Protein AF-X6MVJ4-F1 (afdb_monomer)

Foldseek 3Di:
DVVVVVVVVVVVVVVVVVVVVVVVVVVVVVVVVVVVVVVVVVVVVVVVVVVVVVVVVVPDPPVVVPDPDPVVPPPVDDDDPDDDDDDDDDDDDDDDDDDDDDDDPDDDDPPPDFDDPVVLLVPWFDFQDPLNLVVCVVVVQAAPQPRHRHDRRFGWDAQLQPRRIHGSVRVSVVSVVCCVVCVPDFDADPPPGHRSGDDPPPPPPPPPDDDDPDPPVVVVVVVCVVVVVVCCCVVVVCSCVVCCCVVVVCCCVVVCVVVVVVCVVCVVCVVCCCVVCCVCCVCVVCVCCCCVVVCCCVVVVVVVVVVVVVVVVPPPDDPDDPDDDDDDDDDDDDDDDDDDDDDDDDDDDDDDDDDDDDDDDDDDDDDDDDDD

Radius of gyration: 46.72 Å; Cα contacts (8 Å, |Δi|>4): 146; chains: 1; bounding box: 79×73×162 Å

Structure (mmCIF, N/CA/C/O backbone):
data_AF-X6MVJ4-F1
#
_entry.id   AF-X6MVJ4-F1
#
loop_
_atom_site.group_PDB
_atom_site.id
_atom_site.type_symbol
_atom_site.label_atom_id
_atom_site.label_alt_id
_atom_site.label_comp_id
_atom_site.label_asym_id
_atom_site.label_entity_id
_atom_site.label_seq_id
_atom_site.pdbx_PDB_ins_code
_atom_site.Cartn_x
_atom_site.Cartn_y
_atom_site.Cartn_z
_atom_site.occupancy
_atom_site.B_iso_or_equiv
_atom_site.auth_seq_id
_atom_site.auth_comp_id
_atom_site.auth_asym_id
_atom_site.auth_atom_id
_atom_site.pdbx_PDB_model_num
ATOM 1 N N . MET A 1 1 ? -51.145 -3.416 43.564 1.00 89.25 1 MET A N 1
ATOM 2 C CA . MET A 1 1 ? -51.827 -2.851 42.375 1.00 89.25 1 MET A CA 1
ATOM 3 C C . MET A 1 1 ? -51.518 -1.366 42.188 1.00 89.25 1 MET A C 1
ATOM 5 O O . MET A 1 1 ? -50.780 -1.065 41.269 1.00 89.25 1 MET A O 1
ATOM 9 N N . HIS A 1 2 ? -51.990 -0.437 43.036 1.00 94.12 2 HIS A N 1
ATOM 10 C CA . HIS A 1 2 ? -51.713 1.002 42.832 1.00 94.12 2 HIS A CA 1
ATOM 11 C C . HIS A 1 2 ? -50.217 1.358 42.923 1.00 94.12 2 HIS A C 1
ATOM 13 O O . HIS A 1 2 ? -49.684 1.926 41.982 1.00 94.12 2 HIS A O 1
ATOM 19 N N . ARG A 1 3 ? -49.518 0.903 43.977 1.00 95.31 3 ARG A N 1
ATOM 20 C CA . ARG A 1 3 ? -48.056 1.080 44.120 1.00 95.31 3 ARG A CA 1
ATOM 21 C C . ARG A 1 3 ? -47.255 0.517 42.940 1.00 95.31 3 ARG A C 1
ATOM 23 O O . ARG A 1 3 ? -46.240 1.085 42.569 1.00 95.31 3 ARG A O 1
ATOM 30 N N . GLU A 1 4 ? -47.738 -0.573 42.348 1.00 95.56 4 GLU A N 1
ATOM 31 C CA . GLU A 1 4 ? -47.081 -1.207 41.201 1.00 95.56 4 GLU A CA 1
ATOM 32 C C . GLU A 1 4 ? -47.232 -0.367 39.930 1.00 95.56 4 GLU A C 1
ATOM 34 O O . GLU A 1 4 ? -46.270 -0.168 39.200 1.00 95.56 4 GLU A O 1
ATOM 39 N N . ARG A 1 5 ? -48.417 0.218 39.711 1.00 96.62 5 ARG A N 1
ATOM 40 C CA . ARG A 1 5 ? -48.624 1.166 38.610 1.00 96.62 5 ARG A CA 1
ATOM 41 C C . ARG A 1 5 ? -47.773 2.423 38.772 1.00 96.62 5 ARG A C 1
ATOM 43 O O . ARG A 1 5 ? -47.249 2.910 37.783 1.00 96.62 5 ARG A O 1
ATOM 50 N N . THR A 1 6 ? -47.608 2.929 39.995 1.00 96.44 6 THR A N 1
ATOM 51 C CA . THR A 1 6 ? -46.739 4.089 40.250 1.00 96.44 6 THR A CA 1
ATOM 52 C C . THR A 1 6 ? -45.283 3.787 39.891 1.00 96.44 6 THR A C 1
ATOM 54 O O . THR A 1 6 ? -44.667 4.581 39.192 1.00 96.44 6 THR A O 1
ATOM 57 N N . ARG A 1 7 ? -44.765 2.611 40.276 1.00 97.31 7 ARG A N 1
ATOM 58 C CA . ARG A 1 7 ? -43.405 2.175 39.913 1.00 97.31 7 ARG A CA 1
ATOM 59 C C . ARG A 1 7 ? -43.213 2.005 38.407 1.00 97.31 7 ARG A C 1
ATOM 61 O O . ARG A 1 7 ? -42.169 2.375 37.889 1.00 97.31 7 ARG A O 1
ATOM 68 N N . GLN A 1 8 ? -44.215 1.477 37.701 1.00 96.88 8 GLN A N 1
ATOM 69 C CA . GLN A 1 8 ? -44.150 1.350 36.240 1.00 96.88 8 GLN A CA 1
ATOM 70 C C . GLN A 1 8 ? -44.074 2.712 35.544 1.00 96.88 8 GLN A C 1
ATOM 72 O O . GLN A 1 8 ? -43.253 2.886 34.651 1.00 96.88 8 GLN A O 1
ATOM 77 N N . VAL A 1 9 ? -44.877 3.685 35.982 1.00 98.00 9 VAL A N 1
ATOM 78 C CA . VAL A 1 9 ? -44.852 5.044 35.415 1.00 98.00 9 VAL A CA 1
ATOM 79 C C . VAL A 1 9 ? -43.516 5.740 35.691 1.00 98.00 9 VAL A C 1
ATOM 81 O O . VAL A 1 9 ? -42.993 6.429 34.820 1.00 98.00 9 VAL A O 1
ATOM 84 N N . GLU A 1 10 ? -42.942 5.550 36.879 1.00 98.00 10 GLU A N 1
ATOM 85 C CA . GLU A 1 10 ? -41.637 6.117 37.232 1.00 98.00 10 GLU A CA 1
ATOM 86 C C . GLU A 1 10 ? -40.503 5.507 36.394 1.00 98.00 10 GLU A C 1
ATOM 88 O O . GLU A 1 10 ? -39.708 6.244 35.815 1.00 98.00 10 GLU A O 1
ATOM 93 N N . MET A 1 11 ? -40.505 4.182 36.213 1.00 97.94 11 MET A N 1
ATOM 94 C CA . MET A 1 11 ? -39.543 3.483 35.355 1.00 97.94 11 MET A CA 1
ATOM 95 C C . MET A 1 11 ? -39.661 3.901 33.879 1.00 97.94 11 MET A C 1
ATOM 97 O O . MET A 1 11 ? -38.650 4.059 33.193 1.00 97.94 11 MET A O 1
ATOM 101 N N . GLU A 1 12 ? -40.880 4.099 33.367 1.00 98.12 12 GLU A N 1
ATOM 102 C CA . GLU A 1 12 ? -41.084 4.615 32.008 1.00 98.12 12 GLU A CA 1
ATOM 103 C C . GLU A 1 12 ? -40.576 6.051 31.859 1.00 98.12 12 GLU A C 1
ATOM 105 O O . GLU A 1 12 ? -39.927 6.357 30.856 1.00 98.12 12 GLU A O 1
ATOM 110 N N . ARG A 1 13 ? -40.794 6.908 32.866 1.00 98.19 13 ARG A N 1
ATOM 111 C CA . ARG A 1 13 ? -40.269 8.279 32.870 1.00 98.19 13 ARG A CA 1
ATOM 112 C C . ARG A 1 13 ? -38.742 8.293 32.848 1.00 98.19 13 ARG A C 1
ATOM 114 O O . ARG A 1 13 ? -38.166 8.964 32.000 1.00 98.19 13 ARG A O 1
ATOM 121 N N . GLU A 1 14 ? -38.088 7.509 33.703 1.00 98.06 14 GLU A N 1
ATOM 122 C CA . GLU A 1 14 ? -36.621 7.403 33.717 1.00 98.06 14 GLU A CA 1
ATOM 123 C C . GLU A 1 14 ? -36.068 6.873 32.390 1.00 98.06 14 GLU A C 1
ATOM 125 O O . GLU A 1 14 ? -35.043 7.344 31.893 1.00 98.06 14 GLU A O 1
ATOM 130 N N . ARG A 1 15 ? -36.758 5.911 31.766 1.00 97.88 15 ARG A N 1
ATOM 131 C CA . ARG A 1 15 ? -36.371 5.403 30.446 1.00 97.88 15 ARG A CA 1
ATOM 132 C C . ARG A 1 15 ? -36.487 6.480 29.369 1.00 97.88 15 ARG A C 1
ATOM 134 O O . ARG A 1 15 ? -35.679 6.493 28.442 1.00 97.88 15 ARG A O 1
ATOM 141 N N . GLN A 1 16 ? -37.483 7.354 29.468 1.00 97.75 16 GLN A N 1
ATOM 142 C CA . GLN A 1 16 ? -37.664 8.459 28.535 1.00 97.75 16 GLN A CA 1
ATOM 143 C C . GLN A 1 16 ? -36.595 9.539 28.732 1.00 97.75 16 GLN A C 1
ATOM 145 O O . GLN A 1 16 ? -35.975 9.952 27.758 1.00 97.75 16 GLN A O 1
ATOM 150 N N . GLU A 1 17 ? -36.288 9.896 29.979 1.00 98.00 17 GLU A N 1
ATOM 151 C CA .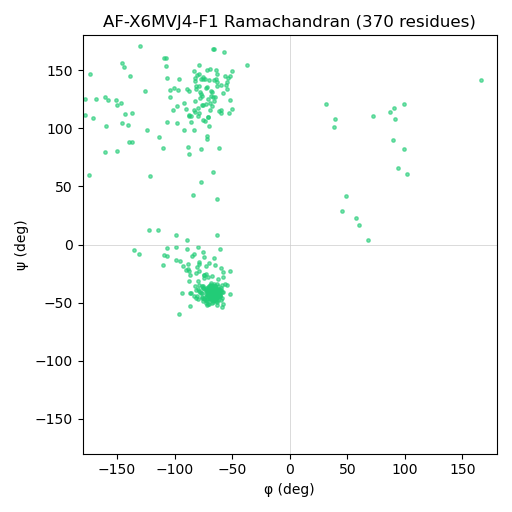 GLU A 1 17 ? -35.213 10.838 30.314 1.00 98.00 17 GLU A CA 1
ATOM 152 C C . GLU A 1 17 ? -33.837 10.336 29.843 1.00 98.00 17 GLU A C 1
ATOM 154 O O . GLU A 1 17 ? -33.046 11.112 29.306 1.00 98.00 17 GLU A O 1
ATOM 159 N N . ARG A 1 18 ? -33.558 9.028 29.956 1.00 97.19 18 ARG A N 1
ATOM 160 C CA . ARG A 1 18 ? -32.328 8.429 29.403 1.00 97.19 18 ARG A CA 1
ATOM 161 C C . ARG A 1 18 ? -32.259 8.537 27.883 1.00 97.19 18 ARG A C 1
ATOM 163 O O . ARG A 1 18 ? -31.221 8.927 27.365 1.00 97.19 18 ARG A O 1
ATOM 170 N N . LYS A 1 19 ? -33.358 8.258 27.176 1.00 97.88 19 LYS A N 1
ATOM 171 C CA . LYS A 1 19 ? -33.412 8.400 25.712 1.00 97.88 19 LYS A CA 1
ATOM 172 C C . LYS A 1 19 ? -33.200 9.844 25.265 1.00 97.88 19 LYS A C 1
ATOM 174 O O . LYS A 1 19 ? -32.448 10.078 24.330 1.00 97.88 19 LYS A O 1
ATOM 179 N N . GLU A 1 20 ? -33.823 10.804 25.946 1.00 97.94 20 GLU A N 1
ATOM 180 C CA . GLU A 1 20 ? -33.635 12.229 25.648 1.00 97.94 20 GLU A CA 1
ATOM 181 C C . GLU A 1 20 ? -32.198 12.689 25.916 1.00 97.94 20 GLU A C 1
ATOM 183 O O . GLU A 1 20 ? -31.668 13.527 25.185 1.00 97.94 20 GLU A O 1
ATOM 188 N N . LYS A 1 21 ? -31.547 12.141 26.949 1.00 98.00 21 LYS A N 1
ATOM 189 C CA . LYS A 1 21 ? -30.130 12.395 27.217 1.00 98.00 21 LYS A CA 1
ATOM 190 C C . LYS A 1 21 ? -29.238 11.806 26.119 1.00 98.00 21 LYS A C 1
ATOM 192 O O . LYS A 1 21 ? -28.422 12.532 25.566 1.00 98.00 21 LYS A O 1
ATOM 197 N N . GLU A 1 22 ? -29.442 10.543 25.752 1.00 97.38 22 GLU A N 1
ATOM 198 C CA . GLU A 1 22 ? -28.694 9.876 24.674 1.00 97.38 22 GLU A CA 1
ATOM 199 C C . GLU A 1 22 ? -28.857 10.587 23.320 1.00 97.38 22 GLU A C 1
ATOM 201 O O . GLU A 1 22 ? -27.905 10.684 22.546 1.00 97.38 22 GLU A O 1
ATOM 206 N N . GLU A 1 23 ? -30.048 11.112 23.023 1.00 98.25 23 GLU A N 1
ATOM 207 C CA . GLU A 1 23 ? -30.307 11.880 21.801 1.00 98.25 23 GLU A CA 1
ATOM 208 C C . GLU A 1 23 ? -29.589 13.237 21.812 1.00 98.25 23 GLU A C 1
ATOM 210 O O . GLU A 1 23 ? -29.003 13.630 20.802 1.00 98.25 23 GLU A O 1
ATOM 215 N N . LYS A 1 24 ? -29.556 13.928 22.959 1.00 98.25 24 LYS A N 1
ATOM 216 C CA . LYS A 1 24 ? -28.776 15.167 23.121 1.00 98.25 24 LYS A CA 1
ATOM 217 C C . LYS A 1 24 ? -27.278 14.924 22.981 1.00 98.25 24 LYS A C 1
ATOM 219 O O . LYS A 1 24 ? -26.618 15.688 22.281 1.00 98.25 24 LYS A O 1
ATOM 224 N N . ASP A 1 25 ? -26.761 13.864 23.592 1.00 97.19 25 ASP A N 1
ATOM 225 C CA . ASP A 1 25 ? -25.340 13.518 23.523 1.00 97.19 25 ASP A CA 1
ATOM 226 C C . ASP A 1 25 ? -24.942 13.148 22.081 1.00 97.19 25 ASP A C 1
ATOM 228 O O . ASP A 1 25 ? -23.907 13.595 21.583 1.00 97.19 25 ASP A O 1
ATOM 232 N N . ARG A 1 26 ? -25.812 12.433 21.352 1.00 97.81 26 ARG A N 1
ATOM 233 C CA . ARG A 1 26 ? -25.622 12.144 19.921 1.00 97.81 26 ARG A CA 1
ATOM 234 C C . ARG A 1 26 ? -25.640 13.410 19.064 1.00 97.81 26 ARG A C 1
ATOM 236 O O . ARG A 1 26 ? -24.761 13.586 18.227 1.00 97.81 26 ARG A O 1
ATOM 243 N N . SER A 1 27 ? -26.601 14.306 19.294 1.00 98.31 27 SER A N 1
ATOM 244 C CA . SER A 1 27 ? -26.680 15.584 18.576 1.00 98.31 27 SER A CA 1
ATOM 245 C C . SER A 1 27 ? -25.456 16.467 18.833 1.00 98.31 27 SER A C 1
ATOM 247 O O . SER A 1 27 ? -25.008 17.160 17.920 1.00 98.31 27 SER A O 1
ATOM 249 N N . LEU A 1 28 ? -24.907 16.447 20.050 1.00 98.19 28 LEU A N 1
ATOM 250 C CA . LEU A 1 28 ? -23.688 17.178 20.387 1.00 98.19 28 LEU A CA 1
ATOM 251 C C . LEU A 1 28 ? -22.464 16.585 19.672 1.00 98.19 28 LEU A C 1
ATOM 253 O O . LEU A 1 28 ? -21.658 17.336 19.127 1.00 98.19 28 LEU A O 1
ATOM 257 N N . ALA A 1 29 ? -22.349 15.256 19.615 1.00 97.31 29 ALA A N 1
ATOM 258 C CA . ALA A 1 29 ? -21.276 14.580 18.884 1.00 97.31 29 ALA A CA 1
ATOM 259 C C . ALA A 1 29 ? -21.315 14.887 17.375 1.00 97.31 29 ALA A C 1
ATOM 261 O O . ALA A 1 29 ? -20.282 15.195 16.781 1.00 97.31 29 ALA A O 1
ATOM 262 N N . GLU A 1 30 ? -22.505 14.886 16.765 1.00 97.81 30 GLU A N 1
ATOM 263 C CA . GLU A 1 30 ? -22.684 15.286 15.362 1.00 97.81 30 GLU A CA 1
ATOM 264 C C . GLU A 1 30 ? -22.269 16.746 15.122 1.00 97.81 30 GLU A C 1
ATOM 266 O O . GLU A 1 30 ? -21.627 17.053 14.114 1.00 97.81 30 GLU A O 1
ATOM 271 N N . GLN A 1 31 ? -22.577 17.648 16.061 1.00 98.06 31 GLN A N 1
ATOM 272 C CA . GLN A 1 31 ? -22.168 19.048 15.973 1.00 98.06 31 GLN A CA 1
ATOM 273 C C . GLN A 1 31 ? -20.643 19.214 16.063 1.00 98.06 31 GLN A C 1
ATOM 275 O O . GLN A 1 31 ? -20.077 19.973 15.276 1.00 98.06 31 GLN A O 1
ATOM 280 N N . MET A 1 32 ? -19.976 18.487 16.967 1.00 97.88 32 MET A N 1
ATOM 281 C CA . MET A 1 32 ? -18.511 18.509 17.077 1.00 97.88 32 MET A CA 1
ATOM 282 C C . MET A 1 32 ? -17.836 17.986 15.803 1.00 97.88 32 MET A C 1
ATOM 284 O O . MET A 1 32 ? -16.903 18.612 15.308 1.00 97.88 32 MET A O 1
ATOM 288 N N . HIS A 1 33 ? -18.344 16.896 15.222 1.00 97.19 33 HIS A N 1
ATOM 289 C CA . HIS A 1 33 ? -17.798 16.337 13.982 1.00 97.19 33 HIS A CA 1
ATOM 290 C C . HIS A 1 33 ? -17.948 17.303 12.792 1.00 97.19 33 HIS A C 1
ATOM 292 O O . HIS A 1 33 ? -17.038 17.449 11.976 1.00 97.19 33 HIS A O 1
ATOM 298 N N . LEU A 1 34 ? -19.077 18.016 12.694 1.00 97.44 34 LEU A N 1
ATOM 299 C CA . LEU A 1 34 ? -19.270 19.033 11.654 1.00 97.44 34 LEU A CA 1
ATOM 300 C C . LEU A 1 34 ? -18.326 20.235 11.837 1.00 97.44 34 LEU A C 1
ATOM 302 O O . LEU A 1 34 ? -17.847 20.807 10.855 1.00 97.44 34 LEU A O 1
ATOM 306 N N . GLU A 1 35 ? -18.047 20.626 13.082 1.00 97.88 35 GLU A N 1
ATOM 307 C CA . GLU A 1 35 ? -17.085 21.689 13.385 1.00 97.88 35 GLU A CA 1
ATOM 308 C C . GLU A 1 35 ? -15.650 21.279 13.027 1.00 97.88 35 GLU A C 1
ATOM 310 O O . GLU A 1 35 ? -14.918 22.077 12.438 1.00 97.88 35 GLU A O 1
ATOM 315 N N . GLU A 1 36 ? -15.272 20.026 13.280 1.00 97.44 36 GLU A N 1
ATOM 316 C CA . GLU A 1 36 ? -13.978 19.472 12.874 1.00 97.44 36 GLU A CA 1
ATOM 317 C C . GLU A 1 36 ? -13.815 19.447 11.346 1.00 97.44 36 GLU A C 1
ATOM 319 O O . GLU A 1 36 ? -12.804 19.924 10.823 1.00 97.44 36 GLU A O 1
ATOM 324 N N . GLN A 1 37 ? -14.834 18.998 10.605 1.00 96.12 37 GLN A N 1
ATOM 325 C CA . GLN A 1 37 ? -14.813 19.039 9.136 1.00 96.12 37 GLN A CA 1
ATOM 326 C C . GLN A 1 37 ? -14.619 20.461 8.602 1.00 96.12 37 GLN A C 1
ATOM 328 O O . GLN A 1 37 ? -13.839 20.685 7.675 1.00 96.12 37 GLN A O 1
ATOM 333 N N . LYS A 1 38 ? -15.282 21.444 9.217 1.00 97.56 38 LYS A N 1
ATOM 334 C CA . LYS A 1 38 ? -15.125 22.850 8.841 1.00 97.56 38 LYS A CA 1
ATOM 335 C C . LYS A 1 38 ? 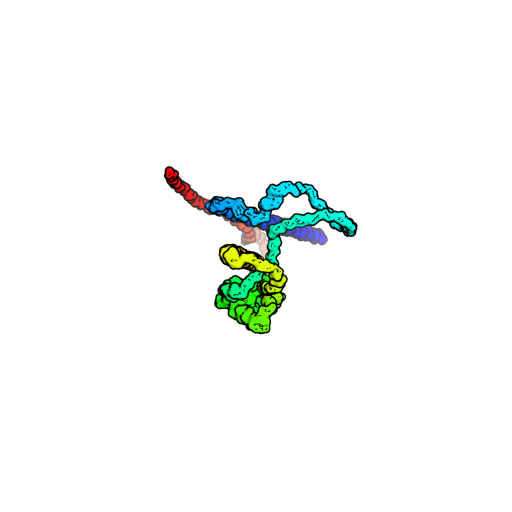-13.708 23.363 9.113 1.00 97.56 38 LYS A C 1
ATOM 337 O O . LYS A 1 38 ? -13.162 24.106 8.300 1.00 97.56 38 LYS A O 1
ATOM 342 N N . GLN A 1 39 ? -13.086 22.950 10.219 1.00 97.06 39 GLN A N 1
ATOM 343 C CA . GLN A 1 39 ? -11.687 23.285 10.505 1.00 97.06 39 GLN A CA 1
ATOM 344 C C . GLN A 1 39 ? -10.733 22.671 9.471 1.00 97.06 39 GLN A C 1
ATOM 346 O O . GLN A 1 39 ? -9.815 23.352 9.009 1.00 97.06 39 GLN A O 1
ATOM 351 N N . GLN A 1 40 ? -10.962 21.421 9.062 1.00 96.25 40 GLN A N 1
ATOM 352 C CA . GLN A 1 40 ? -10.172 20.765 8.015 1.00 96.25 40 GLN A CA 1
ATOM 353 C C . GLN A 1 40 ? -10.311 21.482 6.662 1.00 96.25 40 GLN A C 1
ATOM 355 O O . GLN A 1 40 ? -9.310 21.723 5.980 1.00 96.25 40 GLN A O 1
ATOM 360 N N . GLU A 1 41 ? -11.527 21.893 6.295 1.00 96.44 41 GLU A N 1
ATOM 361 C CA . GLU A 1 41 ? -11.780 22.665 5.075 1.00 96.44 41 GLU A CA 1
ATOM 362 C C . GLU A 1 41 ? -11.071 24.032 5.106 1.00 96.44 41 GLU A C 1
ATOM 364 O O . GLU A 1 41 ? -10.443 24.439 4.123 1.00 96.44 41 GLU A O 1
ATOM 369 N N . ASP A 1 42 ? -11.087 24.723 6.249 1.00 97.19 42 ASP A N 1
ATOM 370 C CA . ASP A 1 42 ? -10.372 25.990 6.435 1.00 97.19 42 ASP A CA 1
ATOM 371 C C . ASP A 1 42 ? -8.847 25.824 6.299 1.00 97.19 42 ASP A C 1
ATOM 373 O O . ASP A 1 42 ? -8.180 26.676 5.698 1.00 97.19 42 ASP A O 1
ATOM 377 N N . VAL A 1 43 ? -8.278 24.723 6.805 1.00 97.12 43 VAL A N 1
ATOM 378 C CA . VAL A 1 43 ? -6.851 24.396 6.629 1.00 97.12 43 VAL A CA 1
ATOM 379 C C . VAL A 1 43 ? -6.532 24.157 5.154 1.00 97.12 43 VAL A C 1
ATOM 381 O O . VAL A 1 43 ? -5.580 24.746 4.633 1.00 97.12 43 VAL A O 1
ATOM 384 N N . LEU A 1 44 ? -7.345 23.367 4.451 1.00 96.06 44 LEU A N 1
ATOM 385 C CA . LEU A 1 44 ? -7.156 23.102 3.024 1.00 96.06 44 LEU A CA 1
ATOM 386 C C . LEU A 1 44 ? -7.221 24.396 2.200 1.00 96.06 44 LEU A C 1
ATOM 388 O O . LEU A 1 44 ? -6.360 24.650 1.354 1.00 96.06 44 LEU A O 1
ATOM 392 N N . ASN A 1 45 ? -8.185 25.268 2.497 1.00 95.94 45 ASN A N 1
ATOM 393 C CA . ASN A 1 45 ? -8.331 26.564 1.837 1.00 95.94 45 ASN A CA 1
ATOM 394 C C . ASN A 1 45 ? -7.129 27.495 2.077 1.00 95.94 45 ASN A C 1
ATOM 396 O O . ASN A 1 45 ? -6.738 28.242 1.169 1.00 95.94 45 ASN A O 1
ATOM 400 N N . ARG A 1 46 ? -6.495 27.434 3.258 1.00 96.69 46 ARG A N 1
ATOM 401 C CA . ARG A 1 46 ? -5.229 28.144 3.525 1.00 96.69 46 ARG A CA 1
ATOM 402 C C . ARG A 1 46 ? -4.086 27.589 2.684 1.00 96.69 46 ARG A C 1
ATOM 404 O O . ARG A 1 46 ? -3.426 28.370 2.004 1.00 96.69 46 ARG A O 1
ATOM 411 N N . VAL A 1 47 ? -3.914 26.268 2.639 1.00 95.69 47 VAL A N 1
ATOM 412 C CA . VAL A 1 47 ? -2.869 25.618 1.826 1.00 95.69 47 VAL A CA 1
ATOM 413 C C . VAL A 1 47 ? -3.026 25.967 0.345 1.00 95.69 47 VAL A C 1
ATOM 415 O O . VAL A 1 47 ? -2.065 26.373 -0.309 1.00 95.69 47 VAL A O 1
ATOM 418 N N . VAL A 1 48 ? -4.248 25.897 -0.191 1.00 95.81 48 VAL A N 1
ATOM 419 C CA . VAL A 1 48 ? -4.539 26.284 -1.582 1.00 95.81 48 VAL A CA 1
ATOM 420 C C . VAL A 1 48 ? -4.226 27.763 -1.825 1.00 95.81 48 VAL A C 1
ATOM 422 O O . VAL A 1 48 ? -3.684 28.121 -2.876 1.00 95.81 48 VAL A O 1
ATOM 425 N N . SER A 1 49 ? -4.535 28.636 -0.866 1.00 94.94 49 SER A N 1
ATOM 426 C CA . SER A 1 49 ? -4.227 30.066 -0.960 1.00 94.94 49 SER A CA 1
ATOM 427 C C . SER A 1 49 ? -2.721 30.338 -0.954 1.00 94.94 49 SER A C 1
ATOM 429 O O . SER A 1 49 ? -2.250 31.160 -1.744 1.00 94.94 49 SER A O 1
ATOM 431 N N . ASP A 1 50 ? -1.956 29.628 -0.129 1.00 94.12 50 ASP A N 1
ATOM 432 C CA . ASP A 1 50 ? -0.500 29.764 -0.057 1.00 94.12 50 ASP A CA 1
ATOM 433 C C . ASP A 1 50 ? 0.185 29.221 -1.315 1.00 94.12 50 ASP A C 1
ATOM 435 O O . ASP A 1 50 ? 1.069 29.881 -1.864 1.00 94.12 50 ASP A O 1
ATOM 439 N N . LEU A 1 51 ? -0.295 28.101 -1.866 1.00 93.06 51 LEU A N 1
ATOM 440 C CA . LEU A 1 51 ? 0.154 27.597 -3.168 1.00 93.06 51 LEU A CA 1
ATOM 441 C C . LEU A 1 51 ? -0.118 28.607 -4.287 1.00 93.06 51 LEU A C 1
ATOM 443 O O . LEU A 1 51 ? 0.762 28.882 -5.105 1.00 93.06 51 LEU A O 1
ATOM 447 N N . ARG A 1 52 ? -1.309 29.224 -4.305 1.00 91.81 52 ARG A N 1
ATOM 448 C CA . ARG A 1 52 ? -1.625 30.293 -5.266 1.00 91.81 52 ARG A CA 1
ATOM 449 C C . ARG A 1 52 ? -0.686 31.490 -5.111 1.00 91.81 52 ARG A C 1
ATOM 451 O O . ARG A 1 52 ? -0.230 32.019 -6.122 1.00 91.81 52 ARG A O 1
ATOM 458 N N . ARG A 1 53 ? -0.358 31.904 -3.882 1.00 91.19 53 ARG A N 1
ATOM 459 C CA . ARG A 1 53 ? 0.606 32.994 -3.630 1.00 91.19 53 ARG A CA 1
ATOM 460 C C . ARG A 1 53 ? 2.019 32.633 -4.089 1.00 91.19 53 ARG A C 1
ATOM 462 O O . ARG A 1 53 ? 2.660 33.457 -4.737 1.00 91.19 53 ARG A O 1
ATOM 469 N N . GLY A 1 54 ? 2.476 31.411 -3.819 1.00 88.00 54 GLY A N 1
ATOM 470 C CA . GLY A 1 54 ? 3.778 30.915 -4.272 1.00 88.00 54 GLY A CA 1
ATOM 471 C C . GLY A 1 54 ? 3.897 30.889 -5.798 1.00 88.00 54 GLY A C 1
ATOM 472 O O . GLY A 1 54 ? 4.900 31.332 -6.352 1.00 88.00 54 GLY A O 1
ATOM 473 N N . LEU A 1 55 ? 2.836 30.472 -6.497 1.00 82.56 55 LEU A N 1
ATOM 474 C CA . LEU A 1 55 ? 2.800 30.472 -7.964 1.00 82.56 55 LEU A CA 1
ATOM 475 C C . LEU A 1 55 ? 2.852 31.883 -8.569 1.00 82.56 55 LEU A C 1
ATOM 477 O O . LEU A 1 55 ? 3.471 32.068 -9.615 1.00 82.56 55 LEU A O 1
ATOM 481 N N . VAL A 1 56 ? 2.256 32.887 -7.914 1.00 84.75 56 VAL A N 1
ATOM 482 C CA . VAL A 1 56 ? 2.341 34.291 -8.362 1.00 84.75 56 VAL A CA 1
ATOM 483 C C . VAL A 1 56 ? 3.765 34.840 -8.218 1.00 84.75 56 VAL A C 1
ATOM 485 O O . VAL A 1 56 ? 4.229 35.552 -9.107 1.00 84.75 56 VAL A O 1
ATOM 488 N N . GLN A 1 57 ? 4.491 34.482 -7.153 1.00 80.25 57 GLN A N 1
ATOM 489 C CA . GLN A 1 57 ? 5.878 34.934 -6.954 1.00 80.25 57 GLN A CA 1
ATOM 490 C C . GLN A 1 57 ? 6.860 34.353 -7.975 1.00 80.25 57 GLN A C 1
ATOM 492 O O . GLN A 1 57 ? 7.860 34.992 -8.296 1.00 80.25 57 GLN A O 1
ATOM 497 N N . LEU A 1 58 ? 6.571 33.172 -8.526 1.00 79.44 58 LEU A N 1
ATOM 498 C CA . LEU A 1 58 ? 7.450 32.527 -9.499 1.00 79.44 58 LEU A CA 1
ATOM 499 C C . LEU A 1 58 ? 7.400 33.165 -10.897 1.00 79.44 58 LEU A C 1
ATOM 501 O O . LEU A 1 58 ? 8.198 32.783 -11.748 1.00 79.44 58 LEU A O 1
ATOM 505 N N . ASN A 1 59 ? 6.505 34.131 -11.147 1.00 58.56 59 ASN A N 1
ATOM 506 C CA . ASN A 1 59 ? 6.363 34.852 -12.422 1.00 58.56 59 ASN A CA 1
ATOM 507 C C . ASN A 1 59 ? 6.387 33.929 -13.661 1.00 58.56 59 ASN A C 1
ATOM 509 O O . ASN A 1 59 ? 6.816 34.317 -14.749 1.00 58.56 59 ASN A O 1
ATOM 513 N N . VAL A 1 60 ? 5.942 32.680 -13.491 1.00 60.91 60 VAL A N 1
ATOM 514 C CA . VAL A 1 60 ? 5.793 31.729 -14.586 1.00 60.91 60 VAL A CA 1
ATOM 515 C C . VAL A 1 60 ? 4.440 32.041 -15.208 1.00 60.91 60 VAL A C 1
ATOM 517 O O . VAL A 1 60 ? 3.419 31.899 -14.530 1.00 60.91 60 VAL A O 1
ATOM 520 N N . PRO A 1 61 ? 4.371 32.491 -16.472 1.00 57.78 61 PRO A N 1
ATOM 521 C CA . PRO A 1 61 ? 3.088 32.731 -17.104 1.00 57.78 61 PRO A CA 1
ATOM 522 C C . PRO A 1 61 ? 2.311 31.413 -17.121 1.00 57.78 61 PRO A C 1
ATOM 524 O O . PRO A 1 61 ? 2.711 30.463 -17.790 1.00 57.78 61 PRO A O 1
ATOM 527 N N . LEU A 1 62 ? 1.179 31.363 -16.407 1.00 51.66 62 LEU A N 1
ATOM 528 C CA . LEU A 1 62 ? 0.291 30.191 -16.315 1.00 51.66 62 LEU A CA 1
ATOM 529 C C . LEU A 1 62 ? -0.106 29.640 -17.704 1.00 51.66 62 LEU A C 1
ATOM 531 O O . LEU A 1 62 ? -0.409 28.461 -17.867 1.00 51.66 62 LEU A O 1
ATOM 535 N N . ASN A 1 63 ? -0.031 30.492 -18.731 1.00 50.66 63 ASN A N 1
ATOM 536 C CA . ASN A 1 63 ? -0.242 30.149 -20.135 1.00 50.66 63 ASN A CA 1
ATOM 537 C C . ASN A 1 63 ? 0.802 29.181 -20.728 1.00 50.66 63 ASN A C 1
ATOM 539 O O . ASN A 1 63 ? 0.515 28.586 -21.765 1.00 50.66 63 ASN A O 1
ATOM 543 N N . ALA A 1 64 ? 1.970 29.007 -20.100 1.00 49.94 64 ALA A N 1
ATOM 544 C CA . ALA A 1 64 ? 3.029 28.107 -20.561 1.00 49.94 64 ALA A CA 1
ATOM 545 C C . ALA A 1 64 ? 2.890 26.666 -20.033 1.00 49.94 64 ALA A C 1
ATOM 547 O O . ALA A 1 64 ? 3.423 25.752 -20.651 1.00 49.94 64 ALA A O 1
ATOM 548 N N . LEU A 1 65 ? 2.151 26.443 -18.937 1.00 45.81 65 LEU A N 1
ATOM 549 C CA . LEU A 1 65 ? 2.000 25.114 -18.321 1.00 45.81 65 LEU A CA 1
ATOM 550 C C . LEU A 1 65 ? 0.695 24.393 -18.698 1.00 45.81 65 LEU A C 1
ATOM 552 O O . LEU A 1 65 ? 0.593 23.188 -18.503 1.00 45.81 65 LEU A O 1
ATOM 556 N N . LEU A 1 66 ? -0.280 25.094 -19.288 1.00 43.72 66 LEU A N 1
ATOM 557 C CA . LEU A 1 66 ? -1.581 24.519 -19.666 1.00 43.72 66 LEU A CA 1
ATOM 558 C C . LEU A 1 66 ? -1.848 24.461 -21.183 1.00 43.72 66 LEU A C 1
ATOM 560 O O . LEU A 1 66 ? -2.978 24.201 -21.585 1.00 43.72 66 LEU A O 1
ATOM 564 N N . ASN A 1 67 ? -0.853 24.676 -22.058 1.00 44.44 67 ASN A N 1
ATOM 565 C CA . ASN A 1 67 ? -1.088 24.686 -23.513 1.00 44.44 67 ASN A CA 1
ATOM 566 C C . ASN A 1 67 ? 0.000 24.007 -24.369 1.00 44.44 67 ASN A C 1
ATOM 568 O O . ASN A 1 67 ? 0.854 24.688 -24.930 1.00 44.44 67 ASN A O 1
ATOM 572 N N . ALA A 1 68 ? -0.131 22.690 -24.583 1.00 38.88 68 ALA A N 1
ATOM 573 C CA . ALA A 1 68 ? -0.075 22.005 -25.895 1.00 38.88 68 ALA A CA 1
ATOM 574 C C . ALA A 1 68 ? -0.322 20.488 -25.688 1.00 38.88 68 ALA A C 1
ATOM 576 O O . ALA A 1 68 ? 0.395 19.910 -24.877 1.00 38.88 68 ALA A O 1
ATOM 577 N N . PRO A 1 69 ? -1.297 19.825 -26.366 1.00 39.53 69 PRO A N 1
ATOM 578 C CA . PRO A 1 69 ? -1.676 20.019 -27.767 1.00 39.53 69 PRO A CA 1
ATOM 579 C C . PRO A 1 69 ? -3.208 20.050 -27.999 1.00 39.53 69 PRO A C 1
ATOM 581 O O . PRO A 1 69 ? -3.815 19.038 -28.325 1.00 39.53 69 PRO A O 1
ATOM 584 N N . LEU A 1 70 ? -3.850 21.220 -27.907 1.00 37.66 70 LEU A N 1
ATOM 585 C CA . LEU A 1 70 ? -5.234 21.413 -28.400 1.00 37.66 70 LEU A CA 1
ATOM 586 C C . LEU A 1 70 ? -5.415 22.662 -29.283 1.00 37.66 70 LEU A C 1
ATOM 588 O O . LEU A 1 70 ? -6.431 22.814 -29.957 1.00 37.66 70 LEU A O 1
ATOM 592 N N . ARG A 1 71 ? -4.401 23.533 -29.392 1.00 40.34 71 ARG A N 1
ATOM 593 C CA . ARG A 1 71 ? -4.494 24.766 -30.197 1.00 40.34 71 ARG A CA 1
ATOM 594 C C . ARG A 1 71 ? -4.427 24.573 -31.715 1.00 40.34 71 ARG A C 1
ATOM 596 O O . ARG A 1 71 ? -4.750 25.510 -32.436 1.00 4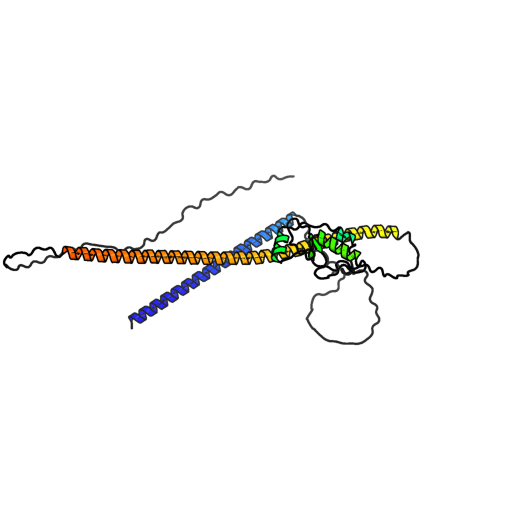0.34 71 ARG A O 1
ATOM 603 N N . ARG A 1 72 ? -4.072 23.385 -32.221 1.00 40.16 72 ARG A N 1
ATOM 604 C CA . ARG A 1 72 ? -4.049 23.127 -33.676 1.00 40.16 72 ARG A CA 1
ATOM 605 C C . ARG A 1 72 ? -5.402 22.714 -34.266 1.00 40.16 72 ARG A C 1
ATOM 607 O O . ARG A 1 72 ? -5.527 22.717 -35.483 1.00 40.16 72 ARG A O 1
ATOM 614 N N . ALA A 1 73 ? -6.409 22.424 -33.437 1.00 40.75 73 ALA A N 1
ATOM 615 C CA . ALA A 1 73 ? -7.739 22.014 -33.901 1.00 40.75 73 ALA A CA 1
ATOM 616 C C . ALA A 1 73 ? -8.760 23.167 -34.004 1.00 40.75 73 ALA A C 1
ATOM 618 O O . ALA A 1 73 ? -9.792 23.003 -34.640 1.00 40.75 73 ALA A O 1
ATOM 619 N N . VAL A 1 74 ? -8.485 24.343 -33.422 1.00 45.09 74 VAL A N 1
ATOM 620 C CA . VAL A 1 74 ? -9.479 25.439 -33.315 1.00 45.09 74 VAL A CA 1
ATOM 621 C C . VAL A 1 74 ? -9.201 26.618 -34.264 1.00 45.09 74 VAL A C 1
ATOM 623 O O . VAL A 1 74 ? -10.064 27.466 -34.460 1.00 45.09 74 VAL A O 1
ATOM 626 N N . GLN A 1 75 ? -8.040 26.672 -34.930 1.00 42.78 75 GLN A N 1
ATOM 627 C CA . GLN A 1 75 ? -7.742 27.749 -35.893 1.00 42.78 75 GLN A CA 1
ATOM 628 C C . GLN A 1 75 ? -8.302 27.533 -37.308 1.00 42.78 75 GLN A C 1
ATOM 630 O O . GLN A 1 75 ? -8.322 28.480 -38.087 1.00 42.78 75 GLN A O 1
ATOM 635 N N . ASN A 1 76 ? -8.848 26.354 -37.615 1.00 42.12 76 ASN A N 1
ATOM 636 C CA . ASN A 1 76 ? -9.625 26.127 -38.834 1.00 42.12 76 ASN A CA 1
ATOM 637 C C . ASN A 1 76 ? -11.085 25.936 -38.426 1.00 42.12 76 ASN A C 1
ATOM 639 O O . ASN A 1 76 ? -11.534 24.816 -38.195 1.00 42.12 76 ASN A O 1
ATOM 643 N N . GLY A 1 77 ? -11.787 27.054 -38.233 1.00 46.66 77 GLY A N 1
ATOM 644 C CA . GLY A 1 77 ? -13.159 27.076 -37.740 1.00 46.66 77 GLY A CA 1
ATOM 645 C C . GLY A 1 77 ? -14.083 26.172 -38.551 1.00 46.66 77 GLY A C 1
ATOM 646 O O . GLY A 1 77 ? -14.320 26.445 -39.722 1.00 46.66 77 GLY A O 1
ATOM 647 N N . ASN A 1 78 ? -14.581 25.104 -37.921 1.00 45.19 78 ASN A N 1
ATOM 648 C CA . ASN A 1 78 ? -15.792 24.388 -38.329 1.00 45.19 78 ASN A CA 1
ATOM 649 C C . ASN A 1 78 ? -16.182 23.291 -37.322 1.00 45.19 78 ASN A C 1
ATOM 651 O O . ASN A 1 78 ? -16.255 22.127 -37.686 1.00 45.19 78 ASN A O 1
ATOM 655 N N . ILE A 1 79 ? -16.454 23.628 -36.055 1.00 37.62 79 ILE A N 1
ATOM 656 C CA . ILE A 1 79 ? -17.261 22.749 -35.186 1.00 37.62 79 ILE A CA 1
ATOM 657 C C . ILE A 1 79 ? -18.140 23.621 -34.282 1.00 37.62 79 ILE A C 1
ATOM 659 O O . ILE A 1 79 ? -17.643 24.333 -33.412 1.00 37.62 79 ILE A O 1
ATOM 663 N N . ASN A 1 80 ? -19.454 23.567 -34.507 1.00 36.91 80 ASN A N 1
ATOM 664 C CA . ASN A 1 80 ? -20.470 24.114 -33.614 1.00 36.91 80 ASN A CA 1
ATOM 665 C C . ASN A 1 80 ? -20.792 23.044 -32.559 1.00 36.91 80 ASN A C 1
ATOM 667 O O . ASN A 1 80 ? -21.339 21.994 -32.892 1.00 36.91 80 ASN A O 1
ATOM 671 N N . ILE A 1 81 ? -20.399 23.277 -31.306 1.00 40.91 81 ILE A N 1
ATOM 672 C CA . ILE A 1 81 ? -20.637 22.362 -30.184 1.00 40.91 81 ILE A CA 1
ATOM 673 C C . ILE A 1 81 ? -22.001 22.705 -29.591 1.00 40.91 81 ILE A C 1
ATOM 675 O O . ILE A 1 81 ? -22.094 23.397 -28.586 1.00 40.91 81 ILE A O 1
ATOM 679 N N . ASN A 1 82 ? -23.067 22.260 -30.244 1.00 36.44 82 ASN A N 1
ATOM 680 C CA . ASN A 1 82 ? -24.368 22.080 -29.617 1.00 36.44 82 ASN A CA 1
ATOM 681 C C . ASN A 1 82 ? -25.073 20.945 -30.359 1.00 36.44 82 ASN A C 1
ATOM 683 O O . ASN A 1 82 ? -25.231 21.007 -31.574 1.00 36.44 82 ASN A O 1
ATOM 687 N N . THR A 1 83 ? -25.473 19.927 -29.591 1.00 36.91 83 THR A N 1
ATOM 688 C CA . THR A 1 83 ? -26.190 18.709 -30.006 1.00 36.91 83 THR A CA 1
ATOM 689 C C . THR A 1 83 ? -25.306 17.525 -30.413 1.00 36.91 83 THR A C 1
ATOM 691 O O . THR A 1 83 ? -25.028 17.302 -31.585 1.00 36.91 83 THR A O 1
ATOM 694 N N . ILE A 1 84 ? -24.964 16.678 -29.435 1.00 30.56 84 ILE A N 1
ATOM 695 C CA . ILE A 1 84 ? -24.789 15.240 -29.679 1.00 30.56 84 ILE A CA 1
ATOM 696 C C . ILE A 1 84 ? -25.717 14.498 -28.720 1.00 30.56 84 ILE A C 1
ATOM 698 O O . ILE A 1 84 ? -25.437 14.330 -27.535 1.00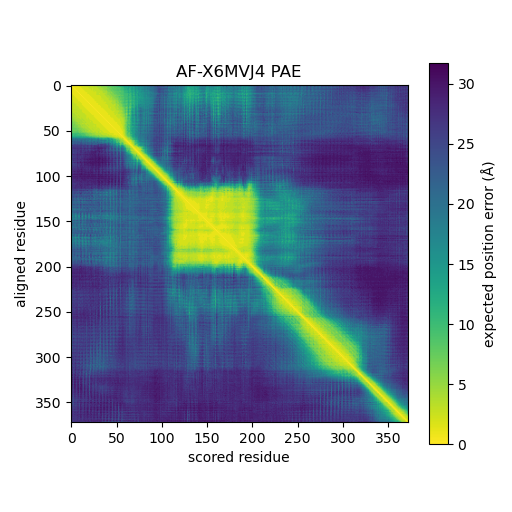 30.56 84 ILE A O 1
ATOM 702 N N . THR A 1 85 ? -26.859 14.103 -29.268 1.00 30.59 85 THR A N 1
ATOM 703 C CA . THR A 1 85 ? -27.768 13.106 -28.710 1.00 30.59 85 THR A CA 1
ATOM 704 C C . THR A 1 85 ? -27.219 11.730 -29.082 1.00 30.59 85 THR A C 1
ATOM 706 O O . THR A 1 85 ? -26.847 11.507 -30.234 1.00 30.59 85 THR A O 1
ATOM 709 N N . PHE A 1 86 ? -27.171 10.803 -28.127 1.00 37.47 86 PHE A N 1
ATOM 710 C CA . PHE A 1 86 ? -26.842 9.406 -28.395 1.00 37.47 86 PHE A CA 1
ATOM 711 C C . PHE A 1 86 ? -27.922 8.774 -29.275 1.00 37.47 86 PHE A C 1
ATOM 713 O O . PHE A 1 86 ? -29.095 8.786 -28.905 1.00 37.47 86 PHE A O 1
ATOM 720 N N . ASN A 1 87 ? -27.529 8.166 -30.394 1.00 26.08 87 ASN A N 1
ATOM 721 C CA . ASN A 1 87 ? -28.318 7.084 -30.963 1.00 26.08 87 ASN A CA 1
ATOM 722 C C . ASN A 1 87 ? -27.415 6.047 -31.631 1.00 26.08 87 ASN A C 1
ATOM 724 O O . ASN A 1 87 ? -26.627 6.355 -32.522 1.00 26.08 87 ASN A O 1
ATOM 728 N N . ASN A 1 88 ? -27.542 4.816 -31.146 1.00 39.59 88 ASN A N 1
ATOM 729 C CA . ASN A 1 88 ? -26.921 3.633 -31.709 1.00 39.59 88 ASN A CA 1
ATOM 730 C C . ASN A 1 88 ? -27.774 3.102 -32.868 1.00 39.59 88 ASN A C 1
ATOM 732 O O . ASN A 1 88 ? -29.000 3.078 -32.772 1.00 39.59 88 ASN A O 1
ATOM 736 N N . ASN A 1 89 ? -27.068 2.497 -33.829 1.00 31.55 89 ASN A N 1
ATOM 737 C CA . ASN A 1 89 ? -27.500 1.386 -34.685 1.00 31.55 89 ASN A CA 1
ATOM 738 C C . ASN A 1 89 ? -28.179 1.734 -36.034 1.00 31.55 89 ASN A C 1
ATOM 740 O O . ASN A 1 89 ? -29.295 2.239 -36.061 1.00 31.55 89 ASN A O 1
ATOM 744 N N . ILE A 1 90 ? -27.552 1.339 -37.155 1.00 34.03 90 ILE A N 1
ATOM 745 C CA . ILE A 1 90 ? -27.934 0.199 -38.029 1.00 34.03 90 ILE A CA 1
ATOM 746 C C . ILE A 1 90 ? -27.191 0.281 -39.382 1.00 34.03 90 ILE A C 1
ATOM 748 O O . ILE A 1 90 ? -26.986 1.351 -39.942 1.00 34.03 90 ILE A O 1
ATOM 752 N N . ASN A 1 91 ? -26.807 -0.910 -39.850 1.00 40.75 91 ASN A N 1
ATOM 753 C CA . ASN A 1 91 ? -26.264 -1.316 -41.151 1.00 40.75 91 ASN A CA 1
ATOM 754 C C . ASN A 1 91 ? -26.836 -0.609 -42.395 1.00 40.75 91 ASN A C 1
ATOM 756 O O . ASN A 1 91 ? -28.020 -0.279 -42.445 1.00 40.75 91 ASN A O 1
ATOM 760 N N . GLY A 1 92 ? -26.026 -0.562 -43.454 1.00 29.58 92 GLY A N 1
ATOM 761 C CA . GLY A 1 92 ? -26.476 -0.337 -44.826 1.00 29.58 92 GLY A CA 1
ATOM 762 C C . GLY A 1 92 ? -25.305 -0.391 -45.801 1.00 29.58 92 GLY A C 1
ATOM 763 O O . GLY A 1 92 ? -24.429 0.467 -45.741 1.00 29.58 92 GLY A O 1
ATOM 764 N N . ASP A 1 93 ? -25.301 -1.429 -46.633 1.00 40.25 93 ASP A N 1
ATOM 765 C CA . ASP A 1 93 ? -24.453 -1.595 -47.809 1.00 40.25 93 ASP A CA 1
ATOM 766 C C . ASP A 1 93 ? -24.789 -0.570 -48.919 1.00 40.25 93 ASP A C 1
ATOM 768 O O . ASP A 1 93 ? -25.846 0.064 -48.904 1.00 40.25 93 ASP A O 1
ATOM 772 N N . ASP A 1 94 ? -23.875 -0.523 -49.892 1.00 42.34 94 ASP A N 1
ATOM 773 C CA . ASP A 1 94 ? -24.003 -0.090 -51.292 1.00 42.34 94 ASP A CA 1
ATOM 774 C C . ASP A 1 94 ? -23.554 1.330 -51.727 1.00 42.34 94 ASP A C 1
ATOM 776 O O . ASP A 1 94 ? -24.068 2.374 -51.328 1.00 42.34 94 ASP A O 1
ATOM 780 N N . ASP A 1 95 ? -22.606 1.250 -52.670 1.00 38.56 95 ASP A N 1
ATOM 781 C CA . ASP A 1 95 ? -22.357 2.054 -53.868 1.00 38.56 95 ASP A CA 1
ATOM 782 C C . ASP A 1 95 ? -21.516 3.347 -53.858 1.00 38.56 95 ASP A C 1
ATOM 784 O O . ASP A 1 95 ? -21.858 4.407 -53.337 1.00 38.56 95 ASP A O 1
ATOM 788 N N . GLU A 1 96 ? -20.393 3.192 -54.576 1.00 46.59 96 GLU A N 1
ATOM 789 C CA . GLU A 1 96 ? -19.797 4.099 -55.559 1.00 46.59 96 GLU A CA 1
ATOM 790 C C . GLU A 1 96 ? -19.860 5.601 -55.262 1.00 46.59 96 GLU A C 1
ATOM 792 O O . GLU A 1 96 ? -20.819 6.289 -55.597 1.00 46.59 96 GLU A O 1
ATOM 797 N N . ASN A 1 97 ? -18.737 6.151 -54.785 1.00 37.66 97 ASN A N 1
ATOM 798 C CA . ASN A 1 97 ? -18.279 7.446 -55.275 1.00 37.66 97 ASN A CA 1
ATOM 799 C C . ASN A 1 97 ? -16.753 7.578 -55.222 1.00 37.66 97 ASN A C 1
ATOM 801 O O . ASN A 1 97 ? -16.101 7.508 -54.180 1.00 37.66 97 ASN A O 1
ATOM 805 N N . ASP A 1 98 ? -16.229 7.789 -56.420 1.00 43.69 98 ASP A N 1
ATOM 806 C CA . ASP A 1 98 ? -14.860 8.056 -56.814 1.00 43.69 98 ASP A CA 1
ATOM 807 C C . ASP A 1 98 ? -14.456 9.478 -56.388 1.00 43.69 98 ASP A C 1
ATOM 809 O O . ASP A 1 98 ? -14.676 10.444 -57.111 1.00 43.69 98 ASP A O 1
ATOM 813 N N . PHE A 1 99 ? -13.894 9.625 -55.186 1.00 34.62 99 PHE A N 1
ATOM 814 C CA . PHE A 1 99 ? -13.088 10.788 -54.804 1.00 34.62 99 PHE A CA 1
ATOM 815 C C . PHE A 1 99 ? -11.977 10.338 -53.851 1.00 34.62 99 PHE A C 1
ATOM 817 O O . PHE A 1 99 ? -12.203 10.044 -52.677 1.00 34.62 99 PHE A O 1
ATOM 824 N N . GLY A 1 100 ? -10.751 10.269 -54.373 1.00 37.41 100 GLY A N 1
ATOM 825 C CA . GLY A 1 100 ? -9.569 9.886 -53.605 1.00 37.41 100 GLY A CA 1
ATOM 826 C C . GLY A 1 100 ? -9.313 10.826 -52.416 1.00 37.41 100 GLY A C 1
ATOM 827 O O . GLY A 1 100 ? -9.390 12.048 -52.575 1.00 37.41 100 GLY A O 1
ATOM 828 N N . PRO A 1 101 ? -8.965 10.306 -51.225 1.00 36.34 101 PRO A N 1
ATOM 829 C CA . PRO A 1 101 ? -8.629 11.165 -50.107 1.00 36.34 101 PRO A CA 1
ATOM 830 C C . PRO A 1 101 ? -7.220 11.734 -50.290 1.00 36.34 101 PRO A C 1
ATOM 832 O O . PRO A 1 101 ? -6.237 11.015 -50.496 1.00 36.34 101 PRO A O 1
ATOM 835 N N . LEU A 1 102 ? -7.134 13.058 -50.176 1.00 32.03 102 LEU A N 1
ATOM 836 C CA . LEU A 1 102 ? -5.897 13.808 -50.003 1.00 32.03 102 LEU A CA 1
ATOM 837 C C . LEU A 1 102 ? -5.074 13.194 -48.863 1.00 32.03 102 LEU A C 1
ATOM 839 O O . LEU A 1 102 ? -5.485 13.189 -47.702 1.00 32.03 102 LEU A O 1
ATOM 843 N N . ARG A 1 103 ? -3.889 12.683 -49.210 1.00 31.03 103 ARG A N 1
ATOM 844 C CA . ARG A 1 103 ? -2.875 12.227 -48.257 1.00 31.03 103 ARG A CA 1
ATOM 845 C C . ARG A 1 103 ? -2.456 13.396 -47.363 1.00 31.03 103 ARG A C 1
ATOM 847 O O . ARG A 1 103 ? -1.800 14.325 -47.826 1.00 31.03 103 ARG A O 1
ATOM 854 N N . ILE A 1 104 ? -2.784 13.313 -46.078 1.00 32.16 104 ILE A N 1
ATOM 855 C CA . ILE A 1 104 ? -2.140 14.106 -45.029 1.00 32.16 104 ILE A CA 1
ATOM 856 C C . ILE A 1 104 ? -0.763 13.469 -44.766 1.00 32.16 104 ILE A C 1
ATOM 858 O O . ILE A 1 104 ? -0.715 12.292 -44.400 1.00 32.16 104 ILE A O 1
ATOM 862 N N . PRO A 1 105 ? 0.365 14.179 -44.939 1.00 32.53 105 PRO A N 1
ATOM 863 C CA . PRO A 1 105 ? 1.664 13.662 -44.543 1.00 32.53 105 PRO A CA 1
ATOM 864 C C . PRO A 1 105 ? 1.846 13.801 -43.025 1.00 32.53 105 PRO A C 1
ATOM 866 O O . PRO A 1 105 ? 1.748 14.898 -42.480 1.00 32.53 105 PRO A O 1
ATOM 869 N N . GLY A 1 106 ? 2.169 12.688 -42.359 1.00 35.72 106 GLY A N 1
ATOM 870 C CA . GLY A 1 106 ? 2.863 12.697 -41.067 1.00 35.72 106 GLY A CA 1
ATOM 871 C C . GLY A 1 106 ? 1.994 12.637 -39.808 1.00 35.72 106 GLY A C 1
ATOM 872 O O . GLY A 1 106 ? 2.038 13.545 -38.985 1.00 35.72 106 GLY A O 1
ATOM 873 N N . SER A 1 107 ? 1.291 11.524 -39.593 1.00 32.44 107 SER A N 1
ATOM 874 C CA . SER A 1 107 ? 0.984 11.035 -38.241 1.00 32.44 107 SER A CA 1
ATOM 875 C C . SER A 1 107 ? 1.734 9.718 -38.052 1.00 32.44 107 SER A C 1
ATOM 877 O O . SER A 1 107 ? 1.276 8.661 -38.485 1.00 32.44 107 SER A O 1
ATOM 879 N N . LEU A 1 108 ? 2.949 9.792 -37.502 1.00 33.28 108 LEU A N 1
ATOM 880 C CA . LEU A 1 108 ? 3.732 8.608 -37.156 1.00 33.28 108 LEU A CA 1
ATOM 881 C C . LEU A 1 108 ? 3.189 8.036 -35.842 1.00 33.28 108 LEU A C 1
ATOM 883 O O . LEU A 1 108 ? 3.290 8.654 -34.784 1.00 33.28 108 LEU A O 1
ATOM 887 N N . SER A 1 109 ? 2.600 6.847 -35.935 1.00 39.12 109 SER A N 1
ATOM 888 C CA . SER A 1 109 ? 2.231 5.992 -34.810 1.00 39.12 109 SER A CA 1
ATOM 889 C C . SER A 1 109 ? 3.449 5.727 -33.912 1.00 39.12 109 SER A C 1
ATOM 891 O O . SER A 1 109 ? 4.508 5.333 -34.394 1.00 39.12 109 SER A O 1
ATOM 893 N N . ASN A 1 110 ? 3.292 5.859 -32.591 1.00 42.12 110 ASN A N 1
ATOM 894 C CA . ASN A 1 110 ? 4.316 5.540 -31.577 1.00 42.12 110 ASN A CA 1
ATOM 895 C C . ASN A 1 110 ? 4.736 4.045 -31.540 1.00 42.12 110 ASN A C 1
ATOM 897 O O . ASN A 1 110 ? 5.456 3.631 -30.635 1.00 42.12 110 ASN A O 1
ATOM 901 N N . ARG A 1 111 ? 4.291 3.209 -32.490 1.00 42.72 111 ARG A N 1
ATOM 902 C CA . ARG A 1 111 ? 4.526 1.752 -32.514 1.00 42.72 111 ARG A CA 1
ATOM 903 C C . ARG A 1 111 ? 5.805 1.294 -33.225 1.00 42.72 111 ARG A C 1
ATOM 905 O O . ARG A 1 111 ? 6.098 0.095 -33.155 1.00 42.72 111 ARG A O 1
ATOM 912 N N . ASP A 1 112 ? 6.563 2.208 -33.834 1.00 44.00 112 ASP A N 1
ATOM 913 C CA . ASP A 1 112 ? 7.658 1.844 -34.753 1.00 44.00 112 ASP A CA 1
ATOM 914 C C . ASP A 1 112 ? 9.046 2.376 -34.362 1.00 44.00 112 ASP A C 1
ATOM 916 O O . ASP A 1 112 ? 9.983 2.303 -35.149 1.00 44.00 112 ASP A O 1
ATOM 920 N N . ARG A 1 113 ? 9.235 2.885 -33.138 1.00 53.88 113 ARG A N 1
ATOM 921 C CA . ARG A 1 113 ? 10.564 3.338 -32.693 1.00 53.88 113 ARG A CA 1
ATOM 922 C C . ARG A 1 113 ? 11.320 2.221 -31.984 1.00 53.88 113 ARG A C 1
ATOM 924 O O . ARG A 1 113 ? 11.100 1.945 -30.807 1.00 53.88 113 ARG A O 1
ATOM 931 N N . VAL A 1 114 ? 12.205 1.575 -32.736 1.00 55.88 114 VAL A N 1
ATOM 932 C CA . VAL A 1 114 ? 13.149 0.561 -32.260 1.00 55.88 114 VAL A CA 1
ATOM 933 C C . VAL A 1 114 ? 14.370 1.254 -31.657 1.00 55.88 114 VAL A C 1
ATOM 935 O O . VAL A 1 114 ? 15.026 2.048 -32.325 1.00 55.88 114 VAL A O 1
ATOM 938 N N . LEU A 1 115 ? 14.691 0.957 -30.395 1.00 61.62 115 LEU A N 1
ATOM 939 C CA . LEU A 1 115 ? 15.960 1.384 -29.804 1.00 61.62 115 LEU A CA 1
ATOM 940 C C . LEU A 1 115 ? 17.101 0.471 -30.298 1.00 61.62 115 LEU A C 1
ATOM 942 O O . LEU A 1 115 ? 16.978 -0.757 -30.235 1.00 61.62 115 LEU A O 1
ATOM 946 N N . PRO A 1 116 ? 18.227 1.029 -30.770 1.00 67.00 116 PRO A N 1
ATOM 947 C CA . PRO A 1 116 ? 19.434 0.264 -31.038 1.00 67.00 116 PRO A CA 1
ATOM 948 C C . PRO A 1 116 ? 19.844 -0.583 -29.829 1.00 67.00 116 PRO A C 1
ATOM 950 O O . PRO A 1 116 ? 19.683 -0.213 -28.669 1.00 67.00 116 PRO A O 1
ATOM 953 N N . HIS A 1 117 ? 20.393 -1.761 -30.097 1.00 66.12 117 HIS A N 1
ATOM 954 C CA . HIS A 1 117 ? 20.781 -2.700 -29.046 1.00 66.12 117 HIS A CA 1
ATOM 955 C C . HIS A 1 117 ? 21.805 -2.144 -28.059 1.00 66.12 117 HIS A C 1
ATOM 957 O O . HIS A 1 117 ? 21.703 -2.414 -26.858 1.00 66.12 117 HIS A O 1
ATOM 963 N N . ASP A 1 118 ? 22.788 -1.415 -28.586 1.00 76.81 118 ASP A N 1
ATOM 964 C CA . ASP A 1 118 ? 23.861 -0.845 -27.782 1.00 76.81 118 ASP A CA 1
ATOM 965 C C . ASP A 1 118 ? 23.283 0.146 -26.768 1.00 76.81 118 ASP A C 1
ATOM 967 O O . ASP A 1 118 ? 23.752 0.189 -25.633 1.00 76.81 118 ASP A O 1
ATOM 971 N N . ASP A 1 119 ? 22.165 0.795 -27.105 1.00 79.19 119 ASP A N 1
ATOM 972 C CA . ASP A 1 119 ? 21.475 1.727 -26.220 1.00 79.19 119 ASP A CA 1
ATOM 973 C C . ASP A 1 119 ? 20.814 1.008 -25.039 1.00 79.19 119 ASP A C 1
ATOM 975 O O . ASP A 1 119 ? 20.910 1.489 -23.913 1.00 79.19 119 ASP A O 1
ATOM 979 N N . LEU A 1 120 ? 20.225 -0.185 -25.225 1.00 81.69 120 LEU A N 1
ATOM 980 C CA . LEU A 1 120 ? 19.634 -0.945 -24.108 1.00 81.69 120 LEU A CA 1
ATOM 981 C C . LEU A 1 120 ? 20.681 -1.444 -23.105 1.00 81.69 120 LEU A C 1
ATOM 983 O O . LEU A 1 120 ? 20.440 -1.468 -21.889 1.00 81.69 120 LEU A O 1
ATOM 987 N N . ILE A 1 121 ? 21.841 -1.879 -23.604 1.00 85.56 121 ILE A N 1
ATOM 988 C CA . ILE A 1 121 ? 22.954 -2.281 -22.739 1.00 85.56 121 ILE A CA 1
ATOM 989 C C . ILE A 1 121 ? 23.536 -1.045 -22.050 1.00 85.56 121 ILE A C 1
ATOM 991 O O . ILE A 1 121 ? 23.793 -1.106 -20.843 1.00 85.56 121 ILE A O 1
ATOM 995 N N . ALA A 1 122 ? 23.664 0.064 -22.781 1.00 87.50 122 ALA A N 1
ATOM 996 C CA . ALA A 1 122 ? 24.194 1.329 -22.289 1.00 87.50 122 ALA A CA 1
ATOM 997 C C . ALA A 1 122 ? 23.277 2.050 -21.294 1.00 87.50 122 ALA A C 1
ATOM 999 O O . ALA A 1 122 ? 23.768 2.916 -20.570 1.00 87.50 122 ALA A O 1
ATOM 1000 N N . LEU A 1 123 ? 21.988 1.683 -21.193 1.00 85.62 123 LEU A N 1
ATOM 1001 C CA . LEU A 1 123 ? 21.126 2.208 -20.132 1.00 85.62 123 LEU A CA 1
ATOM 1002 C C . LEU A 1 123 ? 21.815 2.002 -18.770 1.00 85.62 123 LEU A C 1
ATOM 1004 O O . LEU A 1 123 ? 22.193 0.868 -18.446 1.00 85.62 123 LEU A O 1
ATOM 1008 N N . PRO A 1 124 ? 22.013 3.056 -17.965 1.00 91.50 124 PRO A N 1
ATOM 1009 C CA . PRO A 1 124 ? 22.606 2.908 -16.647 1.00 91.50 124 PRO A CA 1
ATOM 1010 C C . PRO A 1 124 ? 21.662 2.106 -15.745 1.00 91.50 124 PRO A C 1
ATOM 1012 O O . PRO A 1 124 ? 20.441 2.237 -15.814 1.00 91.50 124 PRO A O 1
ATOM 1015 N N . GLY A 1 125 ? 22.228 1.242 -14.901 1.00 94.94 125 GLY A N 1
ATOM 1016 C CA . GLY A 1 125 ? 21.461 0.648 -13.809 1.00 94.94 125 GLY A CA 1
ATOM 1017 C C . GLY A 1 125 ? 21.205 1.705 -12.740 1.00 94.94 125 GLY A C 1
ATOM 1018 O O . GLY A 1 125 ? 22.127 2.434 -12.378 1.00 94.94 125 GLY A O 1
ATOM 1019 N N . VAL A 1 126 ? 19.981 1.774 -12.231 1.00 96.31 126 VAL A N 1
ATOM 1020 C CA . VAL A 1 126 ? 19.598 2.698 -11.158 1.00 96.31 126 VAL A CA 1
ATOM 1021 C C . VAL A 1 126 ? 19.656 1.936 -9.829 1.00 96.31 126 VAL A C 1
ATOM 1023 O O . VAL A 1 126 ? 19.187 0.796 -9.784 1.00 96.31 126 VAL A O 1
ATOM 1026 N N . PRO A 1 127 ? 20.267 2.481 -8.762 1.00 97.25 127 PRO A N 1
ATOM 1027 C CA . PRO A 1 127 ? 20.211 1.852 -7.445 1.00 97.25 127 PRO A CA 1
ATOM 1028 C C . PRO A 1 127 ? 18.766 1.795 -6.941 1.00 97.25 127 PRO A C 1
ATOM 1030 O O . PRO A 1 127 ? 18.005 2.744 -7.126 1.00 97.25 127 PRO A O 1
ATOM 1033 N N . VAL A 1 128 ? 18.395 0.681 -6.309 1.00 96.62 128 VAL A N 1
ATOM 1034 C CA . VAL A 1 128 ? 17.066 0.519 -5.702 1.00 96.62 128 VAL A CA 1
ATOM 1035 C C . VAL A 1 128 ? 16.927 1.486 -4.530 1.00 96.62 128 VAL A C 1
ATOM 1037 O O . VAL A 1 128 ? 17.765 1.496 -3.628 1.00 96.62 128 VAL A O 1
ATOM 1040 N N . THR A 1 129 ? 15.864 2.287 -4.519 1.00 96.56 129 THR A N 1
ATOM 1041 C CA . THR A 1 129 ? 15.565 3.158 -3.375 1.00 96.56 129 THR A CA 1
ATOM 1042 C C . THR A 1 129 ? 14.914 2.358 -2.236 1.00 96.56 129 THR A C 1
ATOM 1044 O O . THR A 1 129 ? 14.248 1.353 -2.500 1.00 96.56 129 THR A O 1
ATOM 1047 N N . PRO A 1 130 ? 15.032 2.786 -0.964 1.00 96.38 130 PRO A N 1
ATOM 1048 C CA . PRO A 1 130 ? 14.354 2.114 0.151 1.00 96.38 130 PRO A CA 1
ATOM 1049 C C . PRO A 1 130 ? 12.834 1.967 -0.046 1.00 96.38 130 PRO A C 1
ATOM 1051 O O . PRO A 1 130 ? 12.265 0.936 0.307 1.00 96.38 130 PRO A O 1
ATOM 1054 N N . LEU A 1 131 ? 12.188 2.954 -0.680 1.00 93.25 131 LEU A N 1
ATOM 1055 C CA . LEU A 1 131 ? 10.759 2.909 -1.018 1.00 93.25 131 LEU A CA 1
ATOM 1056 C C . LEU A 1 131 ? 10.446 1.824 -2.054 1.00 93.25 131 LEU A C 1
ATOM 1058 O O . LEU A 1 131 ? 9.556 1.003 -1.840 1.00 93.25 131 LEU A O 1
ATOM 1062 N N . GLN A 1 132 ? 11.224 1.755 -3.138 1.00 94.50 132 GLN A N 1
ATOM 1063 C CA . GLN A 1 132 ? 11.091 0.686 -4.131 1.00 94.50 132 GLN A CA 1
ATOM 1064 C C . GLN A 1 132 ? 11.314 -0.689 -3.501 1.00 94.50 132 GLN A C 1
ATOM 1066 O O . GLN A 1 132 ? 10.594 -1.631 -3.811 1.00 94.50 132 GLN A O 1
ATOM 1071 N N . LEU A 1 133 ? 12.276 -0.805 -2.583 1.00 96.12 133 LEU A N 1
ATOM 1072 C CA . LEU A 1 133 ? 12.550 -2.052 -1.878 1.00 96.12 133 LEU A CA 1
ATOM 1073 C C . LEU A 1 133 ? 11.365 -2.496 -1.007 1.00 96.12 133 LEU A C 1
ATOM 1075 O O . LEU A 1 133 ? 11.009 -3.675 -1.029 1.00 96.12 133 LEU A O 1
ATOM 1079 N N . LYS A 1 134 ? 10.728 -1.564 -0.283 1.00 96.69 134 LYS A N 1
ATOM 1080 C CA . LYS A 1 134 ? 9.494 -1.823 0.481 1.00 96.69 134 LYS A CA 1
ATOM 1081 C C . LYS A 1 134 ? 8.376 -2.305 -0.449 1.00 96.69 134 LYS A C 1
ATOM 1083 O O . LYS A 1 134 ? 7.783 -3.348 -0.187 1.00 96.69 134 LYS A O 1
ATOM 1088 N N . ALA A 1 135 ? 8.160 -1.613 -1.570 1.00 94.88 135 ALA A N 1
ATOM 1089 C CA . ALA A 1 135 ? 7.153 -1.983 -2.565 1.00 94.88 135 ALA A CA 1
ATOM 1090 C C . ALA A 1 135 ? 7.424 -3.358 -3.204 1.00 94.88 135 ALA A C 1
ATOM 1092 O O . ALA A 1 135 ? 6.501 -4.154 -3.374 1.00 94.88 135 ALA A O 1
ATOM 1093 N N . PHE A 1 136 ? 8.681 -3.678 -3.526 1.00 96.06 136 PHE A N 1
ATOM 1094 C CA . PHE A 1 136 ? 9.046 -4.981 -4.083 1.00 96.06 136 PHE A CA 1
ATOM 1095 C C . PHE A 1 136 ? 8.808 -6.116 -3.090 1.00 96.06 136 PHE A C 1
ATOM 1097 O O . PHE A 1 136 ? 8.268 -7.147 -3.479 1.00 96.06 136 PHE A O 1
ATOM 1104 N N . ARG A 1 137 ? 9.143 -5.924 -1.810 1.00 95.62 137 ARG A N 1
ATOM 1105 C CA . ARG A 1 137 ? 8.892 -6.928 -0.765 1.00 95.62 137 ARG A CA 1
ATOM 1106 C C . ARG A 1 137 ? 7.405 -7.151 -0.524 1.00 95.62 137 ARG A C 1
ATOM 1108 O O . ARG A 1 137 ? 6.979 -8.299 -0.501 1.00 95.62 137 ARG A O 1
ATOM 1115 N N . ALA A 1 138 ? 6.627 -6.075 -0.416 1.00 95.81 138 ALA A N 1
ATOM 1116 C CA . ALA A 1 138 ? 5.181 -6.153 -0.206 1.00 95.81 138 ALA A CA 1
ATOM 1117 C C . ALA A 1 138 ? 4.466 -6.920 -1.333 1.00 95.81 138 ALA A C 1
ATOM 1119 O O . ALA A 1 138 ? 3.524 -7.662 -1.084 1.00 95.81 138 ALA A O 1
ATOM 1120 N N . ASN A 1 139 ? 4.954 -6.781 -2.568 1.00 95.56 139 ASN A N 1
ATOM 1121 C CA . ASN A 1 139 ? 4.366 -7.415 -3.748 1.00 95.56 139 ASN A CA 1
ATOM 1122 C C . ASN A 1 139 ? 5.082 -8.708 -4.184 1.00 95.56 139 ASN A C 1
ATOM 1124 O O . ASN A 1 139 ? 4.801 -9.221 -5.268 1.00 95.56 139 ASN A O 1
ATOM 1128 N N . HIS A 1 140 ? 6.032 -9.219 -3.390 1.00 96.00 140 HIS A N 1
ATOM 1129 C CA . HIS A 1 140 ? 6.872 -10.377 -3.735 1.00 96.00 140 HIS A CA 1
ATOM 1130 C C . HIS A 1 140 ? 7.508 -10.282 -5.139 1.00 96.00 140 HIS A C 1
ATOM 1132 O O . HIS A 1 140 ? 7.543 -11.247 -5.909 1.00 96.00 140 HIS A O 1
ATOM 1138 N N . ILE A 1 141 ? 7.993 -9.089 -5.492 1.00 96.06 141 ILE A N 1
ATOM 1139 C CA . ILE A 1 141 ? 8.667 -8.810 -6.760 1.00 96.06 141 ILE A CA 1
ATOM 1140 C C . ILE A 1 141 ? 10.150 -9.156 -6.600 1.00 96.06 141 ILE A C 1
ATOM 1142 O O . ILE A 1 141 ? 10.918 -8.421 -5.980 1.00 96.06 141 ILE A O 1
ATOM 1146 N N . ASP A 1 142 ? 10.554 -10.273 -7.194 1.00 97.69 142 ASP A N 1
ATOM 1147 C CA . ASP A 1 142 ? 11.930 -10.753 -7.278 1.00 97.69 142 ASP A CA 1
ATOM 1148 C C . ASP A 1 142 ? 12.482 -10.630 -8.709 1.00 97.69 142 ASP A C 1
ATOM 1150 O O . ASP A 1 142 ? 11.749 -10.518 -9.700 1.00 97.69 142 ASP A O 1
ATOM 1154 N N . CYS A 1 143 ? 13.809 -10.654 -8.853 1.00 98.19 143 CYS A N 1
ATOM 1155 C CA . CYS A 1 143 ? 14.414 -10.644 -10.179 1.00 98.19 143 CYS A CA 1
ATOM 1156 C C . CYS A 1 143 ? 14.147 -11.980 -10.878 1.00 98.19 143 CYS A C 1
ATOM 1158 O O . CYS A 1 143 ? 14.873 -12.948 -10.670 1.00 98.19 143 CYS A O 1
ATOM 1160 N N . ARG A 1 144 ? 13.189 -12.020 -11.807 1.00 97.25 144 ARG A N 1
ATOM 1161 C CA . ARG A 1 144 ? 12.740 -13.244 -12.511 1.00 97.25 144 ARG A CA 1
ATOM 1162 C C . ARG A 1 144 ? 13.804 -13.989 -13.334 1.00 97.25 144 ARG A C 1
ATOM 1164 O O . ARG A 1 144 ? 13.518 -15.030 -13.914 1.00 97.25 144 ARG A O 1
ATOM 1171 N N . ILE A 1 145 ? 15.020 -13.450 -13.430 1.00 97.38 145 ILE A N 1
ATOM 1172 C CA . ILE A 1 145 ? 16.160 -14.104 -14.087 1.00 97.38 145 ILE A CA 1
ATOM 1173 C C . ILE A 1 145 ? 17.016 -14.890 -13.082 1.00 97.38 145 ILE A C 1
ATOM 1175 O O . ILE A 1 145 ? 17.479 -15.974 -13.422 1.00 97.38 145 ILE A O 1
ATOM 1179 N N . CYS A 1 146 ? 17.273 -14.345 -11.886 1.00 98.19 146 CYS A N 1
ATOM 1180 C CA . CYS A 1 146 ? 18.097 -15.009 -10.862 1.00 98.19 146 CYS A CA 1
ATOM 1181 C C . CYS A 1 146 ? 17.303 -15.517 -9.653 1.00 98.19 146 CYS A C 1
ATOM 1183 O O . CYS A 1 146 ? 17.872 -16.251 -8.858 1.00 98.19 146 CYS A O 1
ATOM 1185 N N . PHE A 1 147 ? 16.021 -15.159 -9.541 1.00 97.38 147 PHE A N 1
ATOM 1186 C CA . PHE A 1 147 ? 15.130 -15.470 -8.417 1.00 97.38 147 PHE A CA 1
ATOM 1187 C C . PHE A 1 147 ? 15.639 -14.961 -7.060 1.00 97.38 147 PHE A C 1
ATOM 1189 O O . PHE A 1 147 ? 15.267 -15.478 -6.014 1.00 97.38 147 PHE A O 1
ATOM 1196 N N . GLU A 1 148 ? 16.507 -13.948 -7.075 1.00 98.19 148 GLU A N 1
ATOM 1197 C CA . GLU A 1 148 ? 16.969 -13.275 -5.863 1.00 98.19 148 GLU A CA 1
ATOM 1198 C C . GLU A 1 148 ? 16.136 -12.018 -5.614 1.00 98.19 148 GLU A C 1
ATOM 1200 O O . GLU A 1 148 ? 15.789 -11.282 -6.551 1.00 98.19 148 GLU A O 1
ATOM 1205 N N . GLU A 1 149 ? 15.868 -11.758 -4.338 1.00 97.56 149 GLU A N 1
ATOM 1206 C CA . GLU A 1 149 ? 15.274 -10.510 -3.875 1.00 97.56 149 GLU A CA 1
ATOM 1207 C C . GLU A 1 149 ? 16.204 -9.319 -4.138 1.00 97.56 149 GLU A C 1
ATOM 1209 O O . GLU A 1 149 ? 17.436 -9.426 -4.134 1.00 97.56 149 GLU A O 1
ATOM 1214 N N . TYR A 1 150 ? 15.605 -8.149 -4.342 1.00 97.81 150 TYR A N 1
ATOM 1215 C CA . TYR A 1 150 ? 16.356 -6.905 -4.435 1.00 97.81 150 TYR A CA 1
ATOM 1216 C C . TYR A 1 150 ? 16.892 -6.497 -3.058 1.00 97.81 150 TYR A C 1
ATOM 1218 O O . TYR A 1 150 ? 16.284 -6.766 -2.026 1.00 97.81 150 TYR A O 1
ATOM 1226 N N . ASN A 1 151 ? 18.033 -5.811 -3.036 1.00 97.38 151 ASN A N 1
ATOM 1227 C CA . ASN A 1 151 ? 18.574 -5.168 -1.840 1.00 97.38 151 ASN A CA 1
ATOM 1228 C C . ASN A 1 151 ? 18.951 -3.711 -2.143 1.00 97.38 151 ASN A C 1
ATOM 1230 O O . ASN A 1 151 ? 18.977 -3.298 -3.300 1.00 97.38 151 ASN A O 1
ATOM 1234 N N . GLU A 1 152 ? 19.276 -2.930 -1.114 1.00 96.19 152 GLU A N 1
ATOM 1235 C CA . GLU A 1 152 ? 19.618 -1.498 -1.236 1.00 96.19 152 GLU A CA 1
ATOM 1236 C C . GLU A 1 152 ? 20.839 -1.226 -2.131 1.00 96.19 152 GLU A C 1
ATOM 1238 O O . GLU A 1 152 ? 21.029 -0.119 -2.628 1.00 96.19 152 GLU A O 1
ATOM 1243 N N . ARG A 1 153 ? 21.690 -2.235 -2.351 1.00 97.00 153 ARG A N 1
ATOM 1244 C CA . ARG A 1 153 ? 22.872 -2.148 -3.222 1.00 97.00 153 ARG A CA 1
ATOM 1245 C C . ARG A 1 153 ? 22.623 -2.731 -4.611 1.00 97.00 153 ARG A C 1
ATOM 1247 O O . ARG A 1 153 ? 23.522 -2.697 -5.456 1.00 97.00 153 ARG A O 1
ATOM 1254 N N . SER A 1 154 ? 21.437 -3.280 -4.865 1.00 97.44 154 SER A N 1
ATOM 1255 C CA . SER A 1 154 ? 21.068 -3.800 -6.173 1.00 97.44 154 SER A CA 1
ATOM 1256 C C . SER A 1 154 ? 20.958 -2.644 -7.162 1.00 97.44 154 SER A C 1
ATOM 1258 O O . SER A 1 154 ? 20.297 -1.640 -6.915 1.00 97.44 154 SER A O 1
ATOM 1260 N N . LEU A 1 155 ? 21.593 -2.806 -8.322 1.00 97.88 155 LEU A N 1
ATOM 1261 C CA . LEU A 1 155 ? 21.341 -1.958 -9.481 1.00 97.88 155 LEU A CA 1
ATOM 1262 C C . LEU A 1 155 ? 20.260 -2.623 -10.319 1.00 97.88 155 LEU A C 1
ATOM 1264 O O . LEU A 1 155 ? 20.454 -3.755 -10.780 1.00 97.88 155 LEU A O 1
ATOM 1268 N N . ILE A 1 156 ? 19.158 -1.923 -10.544 1.00 97.75 156 ILE A N 1
ATOM 1269 C CA . ILE A 1 156 ? 18.037 -2.409 -11.338 1.00 97.75 156 ILE A CA 1
ATOM 1270 C C . ILE A 1 156 ? 17.954 -1.710 -12.688 1.00 97.75 156 ILE A C 1
ATOM 1272 O O . ILE A 1 156 ? 18.416 -0.586 -12.876 1.00 97.75 156 ILE A O 1
ATOM 1276 N N . LYS A 1 157 ? 17.371 -2.417 -13.648 1.00 97.44 157 LYS A N 1
ATOM 1277 C CA . LYS A 1 157 ? 16.898 -1.882 -14.920 1.00 97.44 157 LYS A CA 1
ATOM 1278 C C . LYS A 1 157 ? 15.436 -2.265 -15.060 1.00 97.44 157 LYS A C 1
ATOM 1280 O O . LYS A 1 157 ? 15.086 -3.428 -14.864 1.00 97.44 157 LYS A O 1
ATOM 1285 N N . VAL A 1 158 ? 14.616 -1.290 -15.418 1.00 95.69 158 VAL A N 1
ATOM 1286 C CA . VAL A 1 158 ? 13.200 -1.491 -15.715 1.00 95.69 158 VAL A CA 1
ATOM 1287 C C . VAL A 1 158 ? 13.036 -1.440 -17.227 1.00 95.69 158 VAL A C 1
ATOM 1289 O O . VAL A 1 158 ? 13.518 -0.512 -17.876 1.00 95.69 158 VAL A O 1
ATOM 1292 N N . LEU A 1 159 ? 12.410 -2.461 -17.810 1.00 94.19 159 LEU A N 1
ATOM 1293 C CA . LEU A 1 159 ? 12.135 -2.463 -19.245 1.00 94.19 159 LEU A CA 1
ATOM 1294 C C . LEU A 1 159 ? 10.969 -1.516 -19.544 1.00 94.19 159 LEU A C 1
ATOM 1296 O O . LEU A 1 159 ? 9.859 -1.732 -19.070 1.00 94.19 159 LEU A O 1
ATOM 1300 N N . PHE A 1 160 ? 11.206 -0.496 -20.367 1.00 89.62 160 PHE A N 1
ATOM 1301 C CA . PHE A 1 160 ? 10.225 0.549 -20.695 1.00 89.62 160 PHE A CA 1
ATOM 1302 C C . PHE A 1 160 ? 8.924 0.018 -21.316 1.00 89.62 160 PHE A C 1
ATOM 1304 O O . PHE A 1 160 ? 7.879 0.637 -21.163 1.00 89.62 160 PHE A O 1
ATOM 1311 N N . THR A 1 161 ? 8.965 -1.126 -22.005 1.00 90.12 161 THR A N 1
ATOM 1312 C CA . THR A 1 161 ? 7.778 -1.702 -22.653 1.00 90.12 161 THR A CA 1
ATOM 1313 C C . THR A 1 161 ? 6.799 -2.339 -21.677 1.00 90.12 161 THR A C 1
ATOM 1315 O O . THR A 1 161 ? 5.615 -2.413 -21.985 1.00 90.12 161 THR A O 1
ATOM 1318 N N . CYS A 1 162 ? 7.280 -2.849 -20.543 1.00 94.50 162 CYS A N 1
ATOM 1319 C CA . CYS A 1 162 ? 6.475 -3.678 -19.644 1.00 94.50 162 CYS A CA 1
ATOM 1320 C C . CYS A 1 162 ? 6.603 -3.344 -18.158 1.00 94.50 162 CYS A C 1
ATOM 1322 O O . CYS A 1 162 ? 5.941 -3.972 -17.339 1.00 94.50 162 CYS A O 1
ATOM 1324 N N . GLY A 1 163 ? 7.484 -2.421 -17.776 1.00 94.75 163 GLY A N 1
ATOM 1325 C CA . GLY A 1 163 ? 7.697 -2.054 -16.377 1.00 94.75 163 GLY A CA 1
ATOM 1326 C C . GLY A 1 163 ? 8.329 -3.154 -15.516 1.00 94.75 163 GLY A C 1
ATOM 1327 O O . GLY A 1 163 ? 8.493 -2.956 -14.318 1.00 94.75 163 GLY A O 1
ATOM 1328 N N . CYS A 1 164 ? 8.715 -4.301 -16.085 1.00 96.31 164 CYS A N 1
ATOM 1329 C CA . CYS A 1 164 ? 9.313 -5.391 -15.315 1.00 96.31 164 CYS A CA 1
ATOM 1330 C C . CYS A 1 164 ? 10.721 -4.996 -14.824 1.00 96.31 164 CYS A C 1
ATOM 1332 O O . CYS A 1 164 ? 11.586 -4.694 -15.662 1.00 96.31 164 CYS A O 1
ATOM 1334 N N . PRO A 1 165 ? 10.981 -5.005 -13.501 1.00 97.38 165 PRO A N 1
ATOM 1335 C CA . PRO A 1 165 ? 12.303 -4.734 -12.958 1.00 97.38 165 PRO A CA 1
ATOM 1336 C C . PRO A 1 165 ? 13.195 -5.977 -13.045 1.00 97.38 165 PRO A C 1
ATOM 1338 O O . PRO A 1 165 ? 12.755 -7.110 -12.871 1.00 97.38 165 PRO A O 1
ATOM 1341 N N . PHE A 1 166 ? 14.492 -5.774 -13.263 1.00 98.12 166 PHE A N 1
ATOM 1342 C CA . PHE A 1 166 ? 15.511 -6.827 -13.230 1.00 98.12 166 PHE A CA 1
ATOM 1343 C C . PHE A 1 166 ? 16.805 -6.286 -12.640 1.00 98.12 166 PHE A C 1
ATOM 1345 O O . PHE A 1 166 ? 17.121 -5.111 -12.809 1.00 98.12 166 PHE A O 1
ATOM 1352 N N . HIS A 1 167 ? 17.622 -7.149 -12.036 1.00 98.50 167 HIS A N 1
ATOM 1353 C CA . HIS A 1 167 ? 19.014 -6.797 -11.774 1.00 98.50 167 HIS A CA 1
ATOM 1354 C C . HIS A 1 167 ? 19.714 -6.437 -13.092 1.00 98.50 167 HIS A C 1
ATOM 1356 O O . HIS A 1 167 ? 19.681 -7.211 -14.051 1.00 98.50 167 HIS A O 1
ATOM 1362 N N . SER A 1 168 ? 20.401 -5.294 -13.122 1.00 97.62 168 SER A N 1
ATOM 1363 C CA . SER A 1 168 ? 21.096 -4.769 -14.305 1.00 97.62 168 SER A CA 1
ATOM 1364 C C . SER A 1 168 ? 22.040 -5.813 -14.921 1.00 97.62 168 SER A C 1
ATOM 1366 O O . SER A 1 168 ? 22.016 -6.060 -16.127 1.00 97.62 168 SER A O 1
ATOM 1368 N N . LYS A 1 169 ? 22.794 -6.539 -14.080 1.00 97.75 169 LYS A N 1
ATOM 1369 C CA . LYS A 1 169 ? 23.670 -7.644 -14.513 1.00 97.75 169 LYS A CA 1
ATOM 1370 C C . LYS A 1 169 ? 22.893 -8.807 -15.140 1.00 97.75 169 LYS A C 1
ATOM 1372 O O . LYS A 1 169 ? 23.324 -9.355 -16.153 1.00 97.75 169 LYS A O 1
ATOM 1377 N N . CYS A 1 170 ? 21.759 -9.180 -14.552 1.00 98.25 170 CYS A N 1
ATOM 1378 C CA . CYS A 1 170 ? 20.951 -10.310 -15.000 1.00 98.25 170 CYS A CA 1
ATOM 1379 C C . CYS A 1 170 ? 20.301 -10.033 -16.355 1.00 98.25 170 CYS A C 1
ATOM 1381 O O . CYS A 1 170 ? 20.427 -10.858 -17.261 1.00 98.25 170 CYS A O 1
ATOM 1383 N N . ILE A 1 171 ? 19.672 -8.867 -16.529 1.00 97.00 171 ILE A N 1
ATOM 1384 C CA . ILE A 1 171 ? 19.027 -8.527 -17.802 1.00 97.00 171 ILE A CA 1
ATOM 1385 C C . ILE A 1 171 ? 20.050 -8.322 -18.920 1.00 97.00 171 ILE A C 1
ATOM 1387 O O . ILE A 1 171 ? 19.850 -8.840 -20.014 1.00 97.00 171 ILE A O 1
ATOM 1391 N N . ASN A 1 172 ? 21.198 -7.690 -18.645 1.00 96.25 172 ASN A N 1
ATOM 1392 C CA . ASN A 1 172 ? 22.263 -7.540 -19.642 1.00 96.25 172 ASN A CA 1
ATOM 1393 C C . ASN A 1 172 ? 22.792 -8.910 -20.104 1.00 96.25 172 ASN A C 1
ATOM 1395 O O . ASN A 1 172 ? 22.948 -9.145 -21.304 1.00 96.25 172 ASN A O 1
ATOM 1399 N N . ARG A 1 173 ? 23.010 -9.849 -19.168 1.00 97.12 173 ARG A N 1
ATOM 1400 C CA . ARG A 1 173 ? 23.423 -11.222 -19.498 1.00 97.12 173 ARG A CA 1
ATOM 1401 C C . ARG A 1 173 ? 22.355 -11.956 -20.309 1.00 97.12 173 ARG A C 1
ATOM 1403 O O . ARG A 1 173 ? 22.692 -12.633 -21.277 1.00 97.12 173 ARG A O 1
ATOM 1410 N N . TRP A 1 174 ? 21.084 -11.816 -19.936 1.00 96.38 174 TRP A N 1
ATOM 1411 C CA . TRP A 1 174 ? 19.967 -12.441 -20.642 1.00 96.38 174 TRP A CA 1
ATOM 1412 C C . TRP A 1 174 ? 19.840 -11.924 -22.085 1.00 96.38 174 TRP A C 1
ATOM 1414 O O . TRP A 1 174 ? 19.755 -12.731 -23.015 1.00 96.38 174 TRP A O 1
ATOM 1424 N N . ILE A 1 175 ? 19.924 -10.603 -22.289 1.00 94.62 175 ILE A N 1
ATOM 1425 C CA . ILE A 1 175 ? 19.913 -9.978 -23.623 1.00 94.62 175 ILE A CA 1
ATOM 1426 C C . ILE A 1 175 ? 21.102 -10.491 -24.450 1.00 94.62 175 ILE A C 1
ATOM 1428 O O . ILE A 1 175 ? 20.927 -10.860 -25.614 1.00 94.62 175 ILE A O 1
ATOM 1432 N N . GLY A 1 176 ? 22.293 -10.572 -23.845 1.00 94.56 176 GLY A N 1
ATOM 1433 C CA . GLY A 1 176 ? 23.496 -11.099 -24.493 1.00 94.56 176 GLY A CA 1
ATOM 1434 C C . GLY A 1 176 ? 23.324 -12.537 -24.991 1.00 94.56 176 GLY A C 1
ATOM 1435 O O . GLY A 1 176 ? 23.550 -12.803 -26.170 1.00 94.56 176 GLY A O 1
ATOM 1436 N N . ILE A 1 177 ? 22.848 -13.447 -24.129 1.00 94.94 177 ILE A N 1
ATOM 1437 C CA . ILE A 1 177 ? 22.621 -14.868 -24.467 1.00 94.94 177 ILE A CA 1
ATOM 1438 C C . ILE A 1 177 ? 21.578 -15.024 -25.579 1.00 94.94 177 ILE A C 1
ATOM 1440 O O . ILE A 1 177 ? 21.735 -15.839 -26.490 1.00 94.94 177 ILE A O 1
ATOM 1444 N N . ARG A 1 178 ? 20.479 -14.264 -25.520 1.00 93.94 178 ARG A N 1
ATOM 1445 C CA . ARG A 1 178 ? 19.428 -14.353 -26.542 1.00 93.94 178 ARG A CA 1
ATOM 1446 C C . ARG A 1 178 ? 19.931 -13.930 -27.913 1.00 93.94 178 ARG A C 1
ATOM 1448 O O . ARG A 1 178 ? 19.584 -14.578 -28.899 1.00 93.94 178 ARG A O 1
ATOM 1455 N N . ARG A 1 179 ? 20.778 -12.903 -27.975 1.00 88.56 179 ARG A N 1
ATOM 1456 C CA . ARG A 1 179 ? 21.342 -12.432 -29.243 1.00 88.56 179 ARG A CA 1
ATOM 1457 C C . ARG A 1 179 ? 22.396 -13.362 -29.815 1.00 88.56 179 ARG A C 1
ATOM 1459 O O . ARG A 1 179 ? 22.391 -13.558 -31.024 1.00 88.56 179 ARG A O 1
ATOM 1466 N N . THR A 1 180 ? 23.253 -13.965 -28.992 1.00 92.31 180 THR A N 1
ATOM 1467 C CA . THR A 1 180 ? 24.221 -14.954 -29.492 1.00 92.31 180 THR A CA 1
ATOM 1468 C C . THR A 1 180 ? 23.530 -16.208 -30.017 1.00 92.31 180 THR A C 1
ATOM 1470 O O . THR A 1 180 ? 23.918 -16.719 -31.064 1.00 92.31 180 THR A O 1
ATOM 1473 N N . ASN A 1 181 ? 22.470 -16.672 -29.349 1.00 92.69 181 ASN A N 1
ATOM 1474 C CA . ASN A 1 181 ? 21.766 -17.890 -29.755 1.00 92.69 181 ASN A CA 1
ATOM 1475 C C . ASN A 1 181 ? 20.807 -17.680 -30.933 1.00 92.69 181 ASN A C 1
ATOM 1477 O O . ASN A 1 181 ? 20.618 -18.587 -31.741 1.00 92.69 181 ASN A O 1
ATOM 1481 N N . ASN A 1 182 ? 20.154 -16.518 -31.027 1.00 91.50 182 ASN A N 1
ATOM 1482 C CA . ASN A 1 182 ? 19.223 -16.234 -32.115 1.00 91.50 182 ASN A CA 1
ATOM 1483 C C . ASN A 1 182 ? 19.189 -14.731 -32.445 1.00 91.50 182 ASN A C 1
ATOM 1485 O O . ASN A 1 182 ? 18.253 -14.031 -32.052 1.00 91.50 182 ASN A O 1
ATOM 1489 N N . PRO A 1 183 ? 20.169 -14.224 -33.216 1.00 86.75 183 PRO A N 1
ATOM 1490 C CA . PRO A 1 183 ? 20.271 -12.798 -33.531 1.00 86.75 183 PRO A CA 1
ATOM 1491 C C . PRO A 1 183 ? 19.114 -12.285 -34.400 1.00 86.75 183 PRO A C 1
ATOM 1493 O O . PRO A 1 183 ? 18.985 -11.074 -34.585 1.00 86.75 183 PRO A O 1
ATOM 1496 N N . ARG A 1 184 ? 18.296 -13.188 -34.965 1.00 85.19 184 ARG A N 1
ATOM 1497 C CA . ARG A 1 184 ? 17.153 -12.853 -35.822 1.00 85.19 184 ARG A CA 1
ATOM 1498 C C . ARG A 1 184 ? 15.832 -12.732 -35.069 1.00 85.19 184 ARG A C 1
ATOM 1500 O O . ARG A 1 184 ? 14.913 -12.129 -35.614 1.00 85.19 184 ARG A O 1
ATOM 1507 N N . LYS A 1 185 ? 15.718 -13.281 -33.857 1.00 90.12 185 LYS A N 1
ATOM 1508 C CA . LYS A 1 185 ? 14.473 -13.220 -33.084 1.00 90.12 185 LYS A CA 1
ATOM 1509 C C . LYS A 1 185 ? 14.362 -11.879 -32.351 1.00 90.12 185 LYS A C 1
ATOM 1511 O O . LYS A 1 185 ? 15.354 -11.382 -31.821 1.00 90.12 185 LYS A O 1
ATOM 1516 N N . ALA A 1 186 ? 13.153 -11.317 -32.312 1.00 91.31 186 ALA A N 1
ATOM 1517 C CA . ALA A 1 186 ? 12.844 -10.159 -31.481 1.00 91.31 186 ALA A CA 1
ATOM 1518 C C . ALA A 1 186 ? 13.181 -10.443 -30.005 1.00 91.31 186 ALA A C 1
ATOM 1520 O O . ALA A 1 186 ? 13.042 -11.576 -29.527 1.00 91.31 186 ALA A O 1
ATOM 1521 N N . LEU A 1 187 ? 13.651 -9.420 -29.288 1.00 93.56 187 LEU A N 1
ATOM 1522 C CA . LEU A 1 187 ? 13.925 -9.535 -27.857 1.00 93.56 187 LEU A CA 1
ATOM 1523 C C . LEU A 1 187 ? 12.602 -9.405 -27.102 1.00 93.56 187 LEU A C 1
ATOM 1525 O O . LEU A 1 187 ? 11.999 -8.339 -27.086 1.00 93.56 187 LEU A O 1
ATOM 1529 N N . GLU A 1 188 ? 12.156 -10.502 -26.504 1.00 94.94 188 GLU A N 1
ATOM 1530 C CA . GLU A 1 188 ? 10.925 -10.596 -25.712 1.00 94.94 188 GLU A CA 1
ATOM 1531 C C . GLU A 1 188 ? 11.270 -10.532 -24.222 1.00 94.94 188 GLU A C 1
ATOM 1533 O O . GLU A 1 188 ? 12.183 -11.219 -23.781 1.00 94.94 188 GLU A O 1
ATOM 1538 N N . CYS A 1 189 ? 10.554 -9.758 -23.416 1.00 96.00 189 CYS A N 1
ATOM 1539 C CA . CYS A 1 189 ? 10.787 -9.717 -21.974 1.00 96.00 189 CYS A CA 1
ATOM 1540 C C . CYS A 1 189 ? 10.700 -11.136 -21.353 1.00 96.00 189 CYS A C 1
ATOM 1542 O O . CYS A 1 189 ? 9.796 -11.902 -21.696 1.00 96.00 189 CYS A O 1
ATOM 1544 N N . PRO A 1 190 ? 11.608 -11.513 -20.427 1.00 95.94 190 PRO A N 1
ATOM 1545 C CA . PRO A 1 190 ? 11.601 -12.839 -19.802 1.00 95.94 190 PRO A CA 1
ATOM 1546 C C . PRO A 1 190 ? 10.301 -13.201 -19.070 1.00 95.94 190 PRO A C 1
ATOM 1548 O O . PRO A 1 190 ? 10.042 -14.383 -18.864 1.00 95.94 190 PRO A O 1
ATOM 1551 N N . VAL A 1 191 ? 9.529 -12.196 -18.649 1.00 95.62 191 VAL A N 1
ATOM 1552 C CA . VAL A 1 191 ? 8.377 -12.348 -17.750 1.00 95.62 191 VAL A CA 1
ATOM 1553 C C . VAL A 1 191 ? 7.076 -12.430 -18.533 1.00 95.62 191 VAL A C 1
ATOM 1555 O O . VAL A 1 191 ? 6.386 -13.442 -18.478 1.00 95.62 191 VAL A O 1
ATOM 1558 N N . ASP A 1 192 ? 6.763 -11.393 -19.305 1.00 95.25 192 ASP A N 1
ATOM 1559 C CA . ASP A 1 192 ? 5.481 -11.246 -20.003 1.00 95.25 192 ASP A CA 1
ATOM 1560 C C . ASP A 1 192 ? 5.580 -11.479 -21.518 1.00 95.25 192 ASP A C 1
ATOM 1562 O O . ASP A 1 192 ? 4.570 -11.474 -22.217 1.00 95.25 192 ASP A O 1
ATOM 1566 N N . ARG A 1 193 ? 6.795 -11.714 -22.034 1.00 94.56 193 ARG A N 1
ATOM 1567 C CA . ARG A 1 193 ? 7.103 -11.898 -23.460 1.00 94.56 193 ARG A CA 1
ATOM 1568 C C . ARG A 1 193 ? 6.755 -10.702 -24.348 1.00 94.56 193 ARG A C 1
ATOM 1570 O O . ARG A 1 193 ? 6.752 -10.847 -25.571 1.00 94.56 193 ARG A O 1
ATOM 1577 N N . ASN A 1 194 ? 6.535 -9.519 -23.774 1.00 93.00 194 ASN A N 1
ATOM 1578 C CA . ASN A 1 194 ? 6.350 -8.307 -24.563 1.00 93.00 194 ASN A CA 1
ATOM 1579 C C . ASN A 1 194 ? 7.620 -7.995 -25.362 1.00 93.00 194 ASN A C 1
ATOM 1581 O O . ASN A 1 194 ? 8.739 -8.123 -24.857 1.00 93.00 194 ASN A O 1
ATOM 1585 N N . VAL A 1 195 ? 7.452 -7.618 -26.632 1.00 91.62 195 VAL A N 1
ATOM 1586 C CA . VAL A 1 195 ? 8.574 -7.318 -27.528 1.00 91.62 195 VAL A CA 1
ATOM 1587 C C . VAL A 1 195 ? 9.224 -6.011 -27.084 1.00 91.62 195 VAL A C 1
ATOM 1589 O O . VAL A 1 195 ? 8.649 -4.940 -27.240 1.00 91.62 195 VAL A O 1
ATOM 1592 N N . VAL A 1 196 ? 10.434 -6.121 -26.543 1.00 89.25 196 VAL A N 1
ATOM 1593 C CA . VAL A 1 196 ? 11.251 -5.005 -26.052 1.00 89.25 196 VAL A CA 1
ATOM 1594 C C . VAL A 1 196 ? 11.904 -4.277 -27.219 1.00 89.25 196 VAL A C 1
ATOM 1596 O O . VAL A 1 196 ? 11.967 -3.054 -27.238 1.00 89.25 196 VAL A O 1
ATOM 1599 N N . LEU A 1 197 ? 12.382 -5.039 -28.206 1.00 84.62 197 LEU A N 1
ATOM 1600 C CA . LEU A 1 197 ? 12.999 -4.526 -29.424 1.00 84.62 197 LEU A CA 1
ATOM 1601 C C . LEU A 1 197 ? 12.489 -5.327 -30.617 1.00 84.62 197 LEU A C 1
ATOM 1603 O O . LEU A 1 197 ? 12.792 -6.522 -30.747 1.00 84.62 197 LEU A O 1
ATOM 1607 N N . LYS A 1 198 ? 11.729 -4.659 -31.491 1.00 79.56 198 LYS A N 1
ATOM 1608 C CA . LYS A 1 198 ? 11.493 -5.164 -32.844 1.00 79.56 198 LYS A CA 1
ATOM 1609 C C . LYS A 1 198 ? 12.806 -5.071 -33.616 1.00 79.56 198 LYS A C 1
ATOM 1611 O O . LYS A 1 198 ? 13.664 -4.254 -33.302 1.00 79.56 198 LYS A O 1
ATOM 1616 N N . ARG A 1 199 ? 13.000 -5.955 -34.586 1.00 72.62 199 ARG A N 1
ATOM 1617 C CA . ARG A 1 199 ? 14.068 -5.753 -35.561 1.00 72.62 199 ARG A CA 1
ATOM 1618 C C . ARG A 1 199 ? 13.569 -4.737 -36.576 1.00 72.62 199 ARG A C 1
ATOM 1620 O O . ARG A 1 199 ? 12.394 -4.788 -36.910 1.00 72.62 199 ARG A O 1
ATOM 1627 N N . ASP A 1 200 ? 14.475 -3.921 -37.097 1.00 65.56 200 ASP A N 1
ATOM 1628 C CA . ASP A 1 200 ? 14.313 -3.411 -38.450 1.00 65.56 200 ASP A CA 1
ATOM 1629 C C . ASP A 1 200 ? 14.580 -4.605 -39.364 1.00 65.56 200 ASP A C 1
ATOM 1631 O O . ASP A 1 200 ? 15.722 -4.997 -39.635 1.00 65.56 200 ASP A O 1
ATOM 1635 N N . ASP A 1 201 ? 13.518 -5.300 -39.742 1.00 64.25 201 ASP A N 1
ATOM 1636 C CA . ASP A 1 201 ? 13.508 -6.188 -40.884 1.00 64.25 201 ASP A CA 1
ATOM 1637 C C . ASP A 1 201 ? 13.799 -5.331 -42.114 1.00 64.25 201 ASP A C 1
ATOM 1639 O O . ASP A 1 201 ? 12.901 -4.889 -42.816 1.00 64.25 201 ASP A O 1
ATOM 1643 N N . GLY A 1 202 ? 15.090 -5.083 -42.358 1.00 60.91 202 GLY A N 1
ATOM 1644 C CA . GLY A 1 202 ? 15.643 -4.410 -43.535 1.00 60.91 202 GLY A CA 1
ATOM 1645 C C . GLY A 1 202 ? 15.393 -5.171 -44.840 1.00 60.91 202 GLY A C 1
ATOM 1646 O O . GLY A 1 202 ? 16.259 -5.235 -45.703 1.00 60.91 202 GLY A O 1
ATOM 1647 N N . ASN A 1 203 ? 14.214 -5.767 -44.985 1.00 54.12 203 ASN A N 1
ATOM 1648 C CA . ASN A 1 203 ? 13.646 -6.282 -46.212 1.00 54.12 203 ASN A CA 1
ATOM 1649 C C . ASN A 1 203 ? 12.946 -5.144 -46.979 1.00 54.12 203 ASN A C 1
ATOM 1651 O O . ASN A 1 203 ? 11.845 -5.315 -47.496 1.00 54.12 203 ASN A O 1
ATOM 1655 N N . GLY A 1 204 ? 13.588 -3.973 -47.033 1.00 52.56 204 GLY A N 1
ATOM 1656 C CA . GLY A 1 204 ? 13.319 -2.966 -48.050 1.00 52.56 204 GLY A CA 1
ATOM 1657 C C . GLY A 1 204 ? 13.992 -3.436 -49.328 1.00 52.56 204 GLY A C 1
ATOM 1658 O O . GLY A 1 204 ? 15.124 -3.062 -49.619 1.00 52.56 204 GLY A O 1
ATOM 1659 N N . ASN A 1 205 ? 13.324 -4.331 -50.053 1.00 50.91 205 ASN A N 1
ATOM 1660 C CA . ASN A 1 205 ? 13.704 -4.720 -51.406 1.00 50.91 205 ASN A CA 1
ATOM 1661 C C . ASN A 1 205 ? 13.275 -3.602 -52.374 1.00 50.91 205 ASN A C 1
ATOM 1663 O O . ASN A 1 205 ? 12.528 -3.841 -53.320 1.00 50.91 205 ASN A O 1
ATOM 1667 N N . ASP A 1 206 ? 13.710 -2.374 -52.094 1.00 52.94 206 ASP A N 1
ATOM 1668 C CA . ASP A 1 206 ? 13.480 -1.212 -52.939 1.00 52.94 206 ASP A CA 1
ATOM 1669 C C . ASP A 1 206 ? 14.634 -1.162 -53.939 1.00 52.94 206 ASP A C 1
ATOM 1671 O O . ASP A 1 206 ? 15.658 -0.508 -53.747 1.00 52.94 206 ASP A O 1
ATOM 1675 N N . ASN A 1 207 ? 14.470 -1.933 -55.014 1.00 53.25 207 ASN A N 1
ATOM 1676 C CA . ASN A 1 207 ? 15.210 -1.769 -56.261 1.00 53.25 207 ASN A CA 1
ATOM 1677 C C . ASN A 1 207 ? 14.808 -0.434 -56.918 1.00 53.25 207 ASN A C 1
ATOM 1679 O O . ASN A 1 207 ? 14.261 -0.433 -58.020 1.00 53.25 207 ASN A O 1
ATOM 1683 N N . ASP A 1 208 ? 15.075 0.693 -56.258 1.00 47.84 208 ASP A N 1
ATOM 1684 C CA . ASP A 1 208 ? 15.014 2.002 -56.895 1.00 47.84 208 ASP A CA 1
ATOM 1685 C C . ASP A 1 208 ? 16.418 2.446 -57.305 1.00 47.84 208 ASP A C 1
ATOM 1687 O O . ASP A 1 208 ? 17.385 2.508 -56.546 1.00 47.84 208 ASP A O 1
ATOM 1691 N N . ASN A 1 209 ? 16.501 2.622 -58.613 1.00 50.91 209 ASN A N 1
ATOM 1692 C CA . ASN A 1 209 ? 17.682 2.643 -59.441 1.00 50.91 209 ASN A CA 1
ATOM 1693 C C . ASN A 1 209 ? 18.449 3.963 -59.265 1.00 50.91 209 ASN A C 1
ATOM 1695 O O . ASN A 1 209 ? 17.855 5.024 -59.089 1.00 50.91 209 ASN A O 1
ATOM 1699 N N . GLY A 1 210 ? 19.777 3.876 -59.321 1.00 49.97 210 GLY A N 1
ATOM 1700 C CA . GLY A 1 210 ? 20.702 4.922 -58.898 1.00 49.97 210 GLY A CA 1
ATOM 1701 C C . GLY A 1 210 ? 20.518 6.305 -59.526 1.00 49.97 210 GLY A C 1
ATOM 1702 O O . GLY A 1 210 ? 20.376 6.451 -60.736 1.00 49.97 210 GLY A O 1
ATOM 1703 N N . ASN A 1 211 ? 20.672 7.337 -58.699 1.00 54.41 211 ASN A N 1
ATOM 1704 C CA . ASN A 1 211 ? 21.713 8.353 -58.865 1.00 54.41 211 ASN A CA 1
ATOM 1705 C C . ASN A 1 211 ? 21.719 9.299 -57.655 1.00 54.41 211 ASN A C 1
ATOM 1707 O O . ASN A 1 211 ? 20.662 9.630 -57.134 1.00 54.41 211 ASN A O 1
ATOM 1711 N N . ASP A 1 212 ? 22.915 9.779 -57.303 1.00 54.41 212 ASP A N 1
ATOM 1712 C CA . ASP A 1 212 ? 23.198 10.885 -56.369 1.00 54.41 212 ASP A CA 1
ATOM 1713 C C . ASP A 1 212 ? 23.660 10.513 -54.939 1.00 54.41 212 ASP A C 1
ATOM 1715 O O . ASP A 1 212 ? 23.072 10.867 -53.920 1.00 54.41 212 ASP A O 1
ATOM 1719 N N . ALA A 1 213 ? 24.797 9.813 -54.859 1.00 54.31 213 ALA A N 1
ATOM 1720 C CA . ALA A 1 213 ? 25.409 9.344 -53.611 1.00 54.31 213 ALA A CA 1
ATOM 1721 C C . ALA A 1 213 ? 26.218 10.404 -52.821 1.00 54.31 213 ALA A C 1
ATOM 1723 O O . ALA A 1 213 ? 26.737 10.093 -51.750 1.00 54.31 213 ALA A O 1
ATOM 1724 N N . SER A 1 214 ? 26.356 11.648 -53.300 1.00 56.75 214 SER A N 1
ATOM 1725 C CA . SER A 1 214 ? 27.185 12.668 -52.620 1.00 56.75 214 SER A CA 1
ATOM 1726 C C . SER A 1 214 ? 26.404 13.813 -51.971 1.00 56.75 214 SER A C 1
ATOM 1728 O O . SER A 1 214 ? 26.941 14.455 -51.070 1.00 56.75 214 SER A O 1
ATOM 1730 N N . SER A 1 215 ? 25.138 14.042 -52.333 1.00 54.19 215 SER A N 1
ATOM 1731 C CA . SER A 1 215 ? 24.288 15.057 -51.685 1.00 54.19 215 SER A CA 1
ATOM 1732 C C . SER A 1 215 ? 23.557 14.519 -50.441 1.00 54.19 215 SER A C 1
ATOM 1734 O O . SER A 1 215 ? 23.289 15.269 -49.500 1.00 54.19 215 SER A O 1
ATOM 1736 N N . GLN A 1 216 ? 23.307 13.207 -50.372 1.00 50.84 216 GLN A N 1
ATOM 1737 C CA . GLN A 1 216 ? 22.569 12.584 -49.266 1.00 50.84 216 GLN A CA 1
ATOM 1738 C C . GLN A 1 216 ? 23.417 12.309 -48.014 1.00 50.84 216 GLN A C 1
ATOM 1740 O O . GLN A 1 216 ? 22.878 12.304 -46.907 1.00 50.84 216 GLN A O 1
ATOM 1745 N N . LEU A 1 217 ? 24.742 12.155 -48.140 1.00 52.84 217 LEU A N 1
ATOM 1746 C CA . LEU A 1 217 ? 25.593 11.817 -46.991 1.00 52.84 217 LEU A CA 1
ATOM 1747 C C . LEU A 1 217 ? 25.699 12.954 -45.961 1.00 52.84 217 LEU A C 1
ATOM 1749 O O . LEU A 1 217 ? 25.767 12.679 -44.765 1.00 52.84 217 LEU A O 1
ATOM 1753 N N . ASN A 1 218 ? 25.656 14.215 -46.408 1.00 49.03 218 ASN A N 1
ATOM 1754 C CA . ASN A 1 218 ? 25.798 15.391 -45.537 1.00 49.03 218 ASN A CA 1
ATOM 1755 C C . ASN A 1 218 ? 24.465 15.862 -44.926 1.00 49.03 218 ASN A C 1
ATOM 1757 O O . ASN A 1 218 ? 24.465 16.488 -43.868 1.00 49.03 218 ASN A O 1
ATOM 1761 N N . ASN A 1 219 ? 23.325 15.536 -45.548 1.00 48.66 219 ASN A N 1
ATOM 1762 C CA . ASN A 1 219 ? 22.001 15.851 -44.997 1.00 48.66 219 ASN A CA 1
ATOM 1763 C C . ASN A 1 219 ? 21.489 14.756 -44.045 1.00 48.66 219 ASN A C 1
ATOM 1765 O O . ASN A 1 219 ? 20.815 15.068 -43.060 1.00 48.66 219 ASN A O 1
ATOM 1769 N N . ALA A 1 220 ? 21.856 13.491 -44.281 1.00 47.94 220 ALA A N 1
ATOM 1770 C CA . ALA A 1 220 ? 21.523 12.380 -43.390 1.00 47.94 220 ALA A CA 1
ATOM 1771 C C . ALA A 1 220 ? 22.294 12.444 -42.060 1.00 47.94 220 ALA A C 1
ATOM 1773 O O . ALA A 1 220 ? 21.726 12.167 -41.011 1.00 47.94 220 ALA A O 1
ATOM 1774 N N . THR A 1 221 ? 23.562 12.869 -42.061 1.00 50.56 221 THR A N 1
ATOM 1775 C CA . THR A 1 221 ? 24.352 12.975 -40.818 1.00 50.56 221 THR A CA 1
ATOM 1776 C C . THR A 1 221 ? 23.876 14.103 -39.897 1.00 50.56 221 THR A C 1
ATOM 1778 O O . THR A 1 221 ? 23.845 13.910 -38.682 1.00 50.56 221 THR A O 1
ATOM 1781 N N . ASN A 1 222 ? 23.427 15.241 -40.442 1.00 47.28 222 ASN A N 1
ATOM 1782 C CA . ASN A 1 222 ? 22.920 16.358 -39.632 1.00 47.28 222 ASN A CA 1
ATOM 1783 C C . ASN A 1 222 ? 21.456 16.193 -39.191 1.00 47.28 222 ASN A C 1
ATOM 1785 O O . ASN A 1 222 ? 21.125 16.569 -38.066 1.00 47.28 222 ASN A O 1
ATOM 1789 N N . SER A 1 223 ? 20.595 15.599 -40.024 1.00 51.91 223 SER A N 1
ATOM 1790 C CA . SER A 1 223 ? 19.191 15.358 -39.648 1.00 51.91 223 SER A CA 1
ATOM 1791 C C . SER A 1 223 ? 19.082 14.235 -38.614 1.00 51.91 223 SER A C 1
ATOM 1793 O O . SER A 1 223 ? 18.394 14.385 -37.608 1.00 51.91 223 SER A O 1
ATOM 1795 N N . ASN A 1 224 ? 19.873 13.166 -38.762 1.00 53.47 224 ASN A N 1
ATOM 1796 C CA . ASN A 1 224 ? 19.850 12.056 -37.812 1.00 53.47 224 ASN A CA 1
ATOM 1797 C C . ASN A 1 224 ? 20.403 12.467 -36.440 1.00 53.47 224 ASN A C 1
ATOM 1799 O O . ASN A 1 224 ? 19.837 12.084 -35.424 1.00 53.47 224 ASN A O 1
ATOM 1803 N N . SER A 1 225 ? 21.461 13.281 -36.356 1.00 54.97 225 SER A N 1
ATOM 1804 C CA . SER A 1 225 ? 22.028 13.634 -35.045 1.00 54.97 225 SER A CA 1
ATOM 1805 C C . SER A 1 225 ? 21.104 14.527 -34.205 1.00 54.97 225 SER A C 1
ATOM 1807 O O . SER A 1 225 ? 21.067 14.375 -32.983 1.00 54.97 225 SER A O 1
ATOM 1809 N N . ALA A 1 226 ? 20.355 15.441 -34.830 1.00 53.09 226 ALA A N 1
ATOM 1810 C CA . ALA A 1 226 ? 19.402 16.301 -34.129 1.00 53.09 226 ALA A CA 1
ATOM 1811 C C . ALA A 1 226 ? 18.117 15.544 -33.759 1.00 53.09 226 ALA A C 1
ATOM 1813 O O . ALA A 1 226 ? 17.645 15.660 -32.625 1.00 53.09 226 ALA A O 1
ATOM 1814 N N . ASP A 1 227 ? 17.605 14.706 -34.664 1.00 55.19 227 ASP A N 1
ATOM 1815 C CA . ASP A 1 227 ? 16.415 13.896 -34.404 1.00 55.19 227 ASP A CA 1
ATOM 1816 C C . ASP A 1 227 ? 16.691 12.806 -33.359 1.00 55.19 227 ASP A C 1
ATOM 1818 O O . ASP A 1 227 ? 15.884 12.617 -32.450 1.00 55.19 227 ASP A O 1
ATOM 1822 N N . HIS A 1 228 ? 17.860 12.155 -33.380 1.00 56.38 228 HIS A N 1
ATOM 1823 C CA . HIS A 1 228 ? 18.237 11.182 -32.351 1.00 56.38 228 HIS A CA 1
ATOM 1824 C C . HIS A 1 228 ? 18.477 11.829 -30.983 1.00 56.38 228 HIS A C 1
ATOM 1826 O O . HIS A 1 228 ? 18.043 11.269 -29.979 1.00 56.38 228 HIS A O 1
ATOM 1832 N N . ALA A 1 229 ? 19.113 13.005 -30.907 1.00 57.19 229 ALA A N 1
ATOM 1833 C CA . ALA A 1 229 ? 19.309 13.699 -29.631 1.00 57.19 229 ALA A CA 1
ATOM 1834 C C . ALA A 1 229 ? 17.973 14.154 -29.023 1.00 57.19 229 ALA A C 1
ATOM 1836 O O . ALA A 1 229 ? 17.731 13.956 -27.832 1.00 57.19 229 ALA A O 1
ATOM 1837 N N . ASN A 1 230 ? 17.076 14.696 -29.848 1.00 54.75 230 ASN A N 1
ATOM 1838 C CA . ASN A 1 230 ? 15.774 15.170 -29.397 1.00 54.75 230 ASN A CA 1
ATOM 1839 C C . ASN A 1 230 ? 14.848 14.004 -29.013 1.00 54.75 230 ASN A C 1
ATOM 1841 O O . ASN A 1 230 ? 14.176 14.061 -27.991 1.00 54.75 230 ASN A O 1
ATOM 1845 N N . VAL A 1 231 ? 14.865 12.893 -29.758 1.00 58.25 231 VAL A N 1
ATOM 1846 C CA . VAL A 1 231 ? 14.096 11.686 -29.415 1.00 58.25 231 VAL A CA 1
ATOM 1847 C C . VAL A 1 231 ? 14.666 10.998 -28.179 1.00 58.25 231 VAL A C 1
ATOM 1849 O O . VAL A 1 231 ? 13.890 10.565 -27.333 1.00 58.25 231 VAL A O 1
ATOM 1852 N N . ASN A 1 232 ? 15.985 10.923 -28.007 1.00 54.50 232 ASN A N 1
ATOM 1853 C CA . ASN A 1 232 ? 16.561 10.296 -26.820 1.00 54.50 232 ASN A CA 1
ATOM 1854 C C . ASN A 1 232 ? 16.220 11.103 -25.561 1.00 54.50 232 ASN A C 1
ATOM 1856 O O . ASN A 1 232 ? 15.738 10.535 -24.588 1.00 54.50 232 ASN A O 1
ATOM 1860 N N . VAL A 1 233 ? 16.334 12.435 -25.609 1.00 64.88 233 VAL A N 1
ATOM 1861 C CA . VAL A 1 233 ? 15.889 13.293 -24.502 1.00 64.88 233 VAL A CA 1
ATOM 1862 C C . VAL A 1 233 ? 14.385 13.159 -24.298 1.00 64.88 233 VAL A C 1
ATOM 1864 O O . VAL A 1 233 ? 13.958 12.841 -23.198 1.00 64.88 233 VAL A O 1
ATOM 1867 N N . HIS A 1 234 ? 13.560 13.313 -25.330 1.00 59.88 234 HIS A N 1
ATOM 1868 C CA . HIS A 1 234 ? 12.115 13.348 -25.128 1.00 59.88 234 HIS A CA 1
ATOM 1869 C C . HIS A 1 234 ? 11.545 11.995 -24.696 1.00 59.88 234 HIS A C 1
ATOM 1871 O O . HIS A 1 234 ? 10.639 11.965 -23.871 1.00 59.88 234 HIS A O 1
ATOM 1877 N N . THR A 1 235 ? 12.091 10.882 -25.192 1.00 61.12 235 THR A N 1
ATOM 1878 C CA . THR A 1 235 ? 11.588 9.534 -24.892 1.00 61.12 235 THR A CA 1
ATOM 1879 C C . THR A 1 235 ? 12.185 8.978 -23.604 1.00 61.12 235 THR A C 1
ATOM 1881 O O . THR A 1 235 ? 11.425 8.433 -22.816 1.00 61.12 235 THR A O 1
ATOM 1884 N N . ASN A 1 236 ? 13.486 9.152 -23.319 1.00 58.88 236 ASN A N 1
ATOM 1885 C CA . ASN A 1 236 ? 14.028 8.734 -22.018 1.00 58.88 236 ASN A CA 1
ATOM 1886 C C . ASN A 1 236 ? 13.565 9.655 -20.897 1.00 58.88 236 ASN A C 1
ATOM 1888 O O . ASN A 1 236 ? 13.245 9.153 -19.826 1.00 58.88 236 ASN A O 1
ATOM 1892 N N . VAL A 1 237 ? 13.486 10.972 -21.118 1.00 67.75 237 VAL A N 1
ATOM 1893 C CA . VAL A 1 237 ? 12.963 11.878 -20.091 1.00 67.75 237 VAL A CA 1
ATOM 1894 C C . VAL A 1 237 ? 11.472 11.646 -19.912 1.00 67.75 237 VAL A C 1
ATOM 1896 O O . VAL A 1 237 ? 11.086 11.450 -18.776 1.00 67.75 237 VAL A O 1
ATOM 1899 N N . ASN A 1 238 ? 10.631 11.542 -20.951 1.00 57.72 238 ASN A N 1
ATOM 1900 C CA . ASN A 1 238 ? 9.209 11.251 -20.701 1.00 57.72 238 ASN A CA 1
ATOM 1901 C C . ASN A 1 238 ? 8.970 9.841 -20.175 1.00 57.72 238 ASN A C 1
ATOM 1903 O O . ASN A 1 238 ? 8.086 9.684 -19.351 1.00 57.72 238 ASN A O 1
ATOM 1907 N N . ALA A 1 239 ? 9.701 8.815 -20.613 1.00 63.91 239 ALA A N 1
ATOM 1908 C CA . ALA A 1 239 ? 9.491 7.471 -20.081 1.00 63.91 239 ALA A CA 1
ATOM 1909 C C . ALA A 1 239 ? 9.983 7.374 -18.635 1.00 63.91 239 ALA A C 1
ATOM 1911 O O . ALA A 1 239 ? 9.246 6.867 -17.802 1.00 63.91 239 ALA A O 1
ATOM 1912 N N . ASN A 1 240 ? 11.162 7.908 -18.293 1.00 61.44 240 ASN A N 1
ATOM 1913 C CA . ASN A 1 240 ? 11.580 7.935 -16.890 1.00 61.44 240 ASN A CA 1
ATOM 1914 C C . ASN A 1 240 ? 10.718 8.879 -16.064 1.00 61.44 240 ASN A C 1
ATOM 1916 O O . ASN A 1 240 ? 10.384 8.523 -14.950 1.00 61.44 240 ASN A O 1
ATOM 1920 N N . VAL A 1 241 ? 10.340 10.054 -16.562 1.00 72.88 241 VAL A N 1
ATOM 1921 C CA . VAL A 1 241 ? 9.515 10.993 -15.795 1.00 72.88 241 VAL A CA 1
ATOM 1922 C C . VAL A 1 241 ? 8.097 10.464 -15.651 1.00 72.88 241 VAL A C 1
ATOM 1924 O O . VAL A 1 241 ? 7.617 10.487 -14.536 1.00 72.88 241 VAL A O 1
ATOM 1927 N N . ASN A 1 242 ? 7.449 9.911 -16.681 1.00 63.56 242 ASN A N 1
ATOM 1928 C CA . ASN A 1 242 ? 6.109 9.334 -16.526 1.00 63.56 242 ASN A CA 1
ATOM 1929 C C . ASN A 1 242 ? 6.130 8.017 -15.769 1.00 63.56 242 ASN A C 1
ATOM 1931 O O . ASN A 1 242 ? 5.290 7.837 -14.912 1.00 63.56 242 ASN A O 1
ATOM 1935 N N . VAL A 1 243 ? 7.066 7.097 -16.011 1.00 67.81 243 VAL A N 1
ATOM 1936 C CA . VAL A 1 243 ? 7.099 5.850 -15.227 1.00 67.81 243 VAL A CA 1
ATOM 1937 C C . VAL A 1 243 ? 7.467 6.161 -13.781 1.00 67.81 243 VAL A C 1
ATOM 1939 O O . VAL A 1 243 ? 6.850 5.626 -12.874 1.00 67.81 243 VAL A O 1
ATOM 1942 N N . ASN A 1 244 ? 8.415 7.064 -13.531 1.00 64.25 244 ASN A N 1
ATOM 1943 C CA . ASN A 1 244 ? 8.778 7.450 -12.171 1.00 64.25 244 ASN A CA 1
ATOM 1944 C C . ASN A 1 244 ? 7.793 8.451 -11.547 1.00 64.25 244 ASN A C 1
ATOM 1946 O O . ASN A 1 244 ? 7.830 8.620 -10.342 1.00 64.25 244 ASN A O 1
ATOM 1950 N N . ALA A 1 245 ? 6.921 9.115 -12.306 1.00 69.81 245 ALA A N 1
ATOM 1951 C CA . ALA A 1 245 ? 5.819 9.901 -11.755 1.00 69.81 245 ALA A CA 1
ATOM 1952 C C . ALA A 1 245 ? 4.611 9.000 -11.525 1.00 69.81 245 ALA A C 1
ATOM 1954 O O . ALA A 1 245 ? 4.162 8.907 -10.403 1.00 69.81 245 ALA A O 1
ATOM 1955 N N . ASP A 1 246 ? 4.140 8.249 -12.513 1.00 62.84 246 ASP A N 1
ATOM 1956 C CA . ASP A 1 246 ? 2.980 7.372 -12.365 1.00 62.84 246 ASP A CA 1
ATOM 1957 C C . ASP A 1 246 ? 3.247 6.253 -11.364 1.00 62.84 246 ASP A C 1
ATOM 1959 O O . ASP A 1 246 ? 2.449 6.062 -10.457 1.00 62.84 246 ASP A O 1
ATOM 1963 N N . VAL A 1 247 ? 4.372 5.534 -11.454 1.00 69.31 247 VAL A N 1
ATOM 1964 C CA . VAL A 1 247 ? 4.654 4.454 -10.494 1.00 69.31 247 VAL A CA 1
ATOM 1965 C C . VAL A 1 247 ? 4.942 5.032 -9.119 1.00 69.31 247 VAL A C 1
ATOM 1967 O O . VAL A 1 247 ? 4.427 4.511 -8.144 1.00 69.31 247 VAL A O 1
ATOM 1970 N N . ASN A 1 248 ? 5.728 6.102 -9.005 1.00 66.75 248 ASN A N 1
ATOM 1971 C CA . ASN A 1 248 ? 6.124 6.602 -7.688 1.00 66.75 248 ASN A CA 1
ATOM 1972 C C . ASN A 1 248 ? 5.019 7.443 -7.030 1.00 66.75 248 ASN A C 1
ATOM 1974 O O . ASN A 1 248 ? 4.896 7.396 -5.818 1.00 66.75 248 ASN A O 1
ATOM 1978 N N . VAL A 1 249 ? 4.192 8.166 -7.795 1.00 69.62 249 VAL A N 1
ATOM 1979 C CA . VAL A 1 249 ? 3.039 8.925 -7.280 1.00 69.62 249 VAL A CA 1
ATOM 1980 C C . VAL A 1 249 ? 1.852 8.002 -7.039 1.00 69.62 249 VAL A C 1
ATOM 1982 O O . VAL A 1 249 ? 1.322 8.062 -5.942 1.00 69.62 249 VAL A O 1
ATOM 1985 N N . ASN A 1 250 ? 1.456 7.099 -7.952 1.00 57.38 250 ASN A N 1
ATOM 1986 C CA . ASN A 1 250 ? 0.356 6.175 -7.622 1.00 57.38 250 ASN A CA 1
ATOM 1987 C C . ASN A 1 250 ? 0.757 5.165 -6.550 1.00 57.38 250 ASN A C 1
ATOM 1989 O O . ASN A 1 250 ? -0.082 4.838 -5.718 1.00 57.38 250 ASN A O 1
ATOM 1993 N N . ALA A 1 251 ? 1.996 4.658 -6.542 1.00 62.38 251 ALA A N 1
ATOM 1994 C CA . ALA A 1 251 ? 2.400 3.746 -5.477 1.00 62.38 251 ALA A CA 1
ATOM 1995 C C . ALA A 1 251 ? 2.585 4.474 -4.141 1.00 62.38 251 ALA A C 1
ATOM 1997 O O . ALA A 1 251 ? 2.161 3.917 -3.141 1.00 62.38 251 ALA A O 1
ATOM 1998 N N . ASN A 1 252 ? 3.138 5.697 -4.088 1.00 58.16 252 ASN A N 1
ATOM 1999 C CA . ASN A 1 252 ? 3.174 6.432 -2.815 1.00 58.16 252 ASN A CA 1
ATOM 2000 C C . ASN A 1 252 ? 1.775 6.839 -2.364 1.00 58.16 252 ASN A C 1
ATOM 2002 O O . ASN A 1 252 ? 1.434 6.597 -1.222 1.00 58.16 252 ASN A O 1
ATOM 2006 N N . VAL A 1 253 ? 0.973 7.464 -3.229 1.00 65.00 253 VAL A N 1
ATOM 2007 C CA . VAL A 1 253 ? -0.302 8.055 -2.806 1.00 65.00 253 VAL A CA 1
ATOM 2008 C C . VAL A 1 253 ? -1.304 6.959 -2.456 1.00 65.00 253 VAL A C 1
ATOM 2010 O O . VAL A 1 253 ? -1.793 6.951 -1.342 1.00 65.00 253 VAL A O 1
ATOM 2013 N N . ASN A 1 254 ? -1.541 5.957 -3.311 1.00 55.47 254 ASN A N 1
ATOM 2014 C CA . ASN A 1 254 ? -2.538 4.934 -2.964 1.00 55.47 254 ASN A CA 1
ATOM 2015 C C . ASN A 1 254 ? -2.052 3.937 -1.908 1.00 55.47 254 ASN A C 1
ATOM 2017 O O . ASN A 1 254 ? -2.856 3.502 -1.094 1.00 55.47 254 ASN A O 1
ATOM 2021 N N . VAL A 1 255 ? -0.777 3.524 -1.915 1.00 61.62 255 VAL A N 1
ATOM 2022 C CA . VAL A 1 255 ? -0.333 2.492 -0.960 1.00 61.62 255 VAL A CA 1
ATOM 2023 C C . VAL A 1 255 ? -0.070 3.091 0.413 1.00 61.62 255 VAL A C 1
ATOM 2025 O O . VAL A 1 255 ? -0.410 2.438 1.395 1.00 61.62 255 VAL A O 1
ATOM 2028 N N . ASP A 1 256 ? 0.495 4.300 0.514 1.00 58.34 256 ASP A N 1
ATOM 2029 C CA . ASP A 1 256 ? 0.629 4.929 1.828 1.00 58.34 256 ASP A CA 1
ATOM 2030 C C . ASP A 1 256 ? -0.718 5.466 2.324 1.00 58.34 256 ASP A C 1
ATOM 2032 O O . ASP A 1 256 ? -0.976 5.299 3.507 1.00 58.34 256 ASP A O 1
ATOM 2036 N N . ASP A 1 257 ? -1.623 5.998 1.493 1.00 65.00 257 ASP A N 1
ATOM 2037 C CA . ASP A 1 257 ? -2.918 6.464 2.018 1.00 65.00 257 ASP A CA 1
ATOM 2038 C C . ASP A 1 257 ? -3.797 5.292 2.476 1.00 65.00 257 ASP A C 1
ATOM 2040 O O . ASP A 1 257 ? -4.302 5.332 3.595 1.00 65.00 257 ASP A O 1
ATOM 2044 N N . ASP A 1 258 ? -3.917 4.206 1.701 1.00 66.75 258 ASP A N 1
ATOM 2045 C CA . ASP A 1 258 ? -4.750 3.066 2.109 1.00 66.75 258 ASP A CA 1
ATOM 2046 C C . ASP A 1 258 ? -4.128 2.287 3.274 1.00 66.75 258 ASP A C 1
ATOM 2048 O O . ASP A 1 258 ? -4.836 1.914 4.208 1.00 66.75 258 ASP A O 1
ATOM 2052 N N . ALA A 1 259 ? -2.812 2.037 3.264 1.00 65.75 259 ALA A N 1
ATOM 2053 C CA . ALA A 1 259 ? -2.175 1.274 4.338 1.00 65.75 259 ALA A CA 1
ATOM 2054 C C . ALA A 1 259 ? -2.014 2.099 5.617 1.00 65.75 259 ALA A C 1
ATOM 2056 O O . ALA A 1 259 ? -2.175 1.556 6.706 1.00 65.75 259 ALA A O 1
ATOM 2057 N N . ASN A 1 260 ? -1.712 3.395 5.515 1.00 72.12 260 ASN A N 1
ATOM 2058 C CA . ASN A 1 260 ? -1.579 4.252 6.688 1.00 72.12 260 ASN A CA 1
ATOM 2059 C C . ASN A 1 260 ? -2.955 4.620 7.252 1.00 72.12 260 ASN A C 1
ATOM 2061 O O . ASN A 1 260 ? -3.100 4.655 8.466 1.00 72.12 260 ASN A O 1
ATOM 2065 N N . ALA A 1 261 ? -3.985 4.813 6.418 1.00 74.69 261 ALA A N 1
ATOM 2066 C CA . ALA A 1 261 ? -5.343 5.006 6.919 1.00 74.69 261 ALA A CA 1
ATOM 2067 C C . ALA A 1 261 ? -5.888 3.733 7.576 1.00 74.69 261 ALA A C 1
ATOM 2069 O O . ALA A 1 261 ? -6.392 3.825 8.688 1.00 74.69 261 ALA A O 1
ATOM 2070 N N . ASN A 1 262 ? -5.751 2.550 6.959 1.00 72.88 262 ASN A N 1
ATOM 2071 C CA . ASN A 1 262 ? -6.270 1.321 7.572 1.00 72.88 262 ASN A CA 1
ATOM 2072 C C . ASN A 1 262 ? -5.476 0.888 8.800 1.00 72.88 262 ASN A C 1
ATOM 2074 O O . ASN A 1 262 ? -6.091 0.520 9.791 1.00 72.88 262 ASN A O 1
ATOM 2078 N N . ASN A 1 263 ? -4.141 0.913 8.761 1.00 74.75 263 ASN A N 1
ATOM 2079 C CA . ASN A 1 263 ? -3.366 0.462 9.916 1.00 74.75 263 ASN A CA 1
ATOM 2080 C C . ASN A 1 263 ? -3.493 1.453 11.068 1.00 74.75 263 ASN A C 1
ATOM 2082 O O . ASN A 1 263 ? -3.707 1.037 12.192 1.00 74.75 263 ASN A O 1
ATOM 2086 N N . ASN A 1 264 ? -3.451 2.762 10.804 1.00 74.94 264 ASN A N 1
ATOM 2087 C CA . ASN A 1 264 ? -3.583 3.741 11.878 1.00 74.94 264 ASN A CA 1
ATOM 2088 C C . ASN A 1 264 ? -5.029 3.857 12.388 1.00 74.94 264 ASN A C 1
ATOM 2090 O O . ASN A 1 264 ? -5.228 4.239 13.533 1.00 74.94 264 ASN A O 1
ATOM 2094 N N . ALA A 1 265 ? -6.043 3.543 11.573 1.00 76.25 265 ALA A N 1
ATOM 2095 C CA . ALA A 1 265 ? -7.422 3.462 12.052 1.00 76.25 265 ALA A CA 1
ATOM 2096 C C . ALA A 1 265 ? -7.688 2.170 12.828 1.00 76.25 265 ALA A C 1
ATOM 2098 O O . ALA A 1 265 ? -8.347 2.243 13.855 1.00 76.25 265 ALA A O 1
ATOM 2099 N N . ASN A 1 266 ? -7.183 1.020 12.370 1.00 75.31 266 ASN A N 1
ATOM 2100 C CA . ASN A 1 266 ? -7.403 -0.256 13.049 1.00 75.31 266 ASN A CA 1
ATOM 2101 C C . ASN A 1 266 ? -6.542 -0.385 14.302 1.00 75.31 266 ASN A C 1
ATOM 2103 O O . ASN A 1 266 ? -7.106 -0.657 15.346 1.00 75.31 266 ASN A O 1
ATOM 2107 N N . ASP A 1 267 ? -5.236 -0.110 14.246 1.00 76.62 267 ASP A N 1
ATOM 2108 C CA . ASP A 1 267 ? -4.370 -0.216 15.430 1.00 76.62 267 ASP A CA 1
ATOM 2109 C C . ASP A 1 267 ? -4.853 0.753 16.519 1.00 76.62 267 ASP A C 1
ATOM 2111 O O . ASP A 1 267 ? -5.004 0.383 17.673 1.00 76.62 267 ASP A O 1
ATOM 2115 N N . ASN A 1 268 ? -5.212 1.985 16.150 1.00 76.50 268 ASN A N 1
ATOM 2116 C CA . ASN A 1 268 ? -5.658 2.980 17.124 1.00 76.50 268 ASN A CA 1
ATOM 2117 C C . ASN A 1 268 ? -7.122 2.787 17.567 1.00 76.50 268 ASN A C 1
ATOM 2119 O O . ASN A 1 268 ? -7.533 3.386 18.559 1.00 76.50 268 ASN A O 1
ATOM 2123 N N . ALA A 1 269 ? -7.930 2.011 16.836 1.00 78.19 269 ALA A N 1
ATOM 2124 C CA . ALA A 1 269 ? -9.273 1.628 17.272 1.00 78.19 269 ALA A CA 1
ATOM 2125 C C . ALA A 1 269 ? -9.241 0.370 18.139 1.00 78.19 269 ALA A C 1
ATOM 2127 O O . ALA A 1 269 ? -9.941 0.346 19.144 1.00 78.19 269 ALA A O 1
ATOM 2128 N N . ASP A 1 270 ? -8.436 -0.624 17.772 1.00 77.81 270 ASP A N 1
ATOM 2129 C CA . ASP A 1 270 ? -8.303 -1.887 18.490 1.00 77.81 270 ASP A CA 1
ATOM 2130 C C . ASP A 1 270 ? -7.537 -1.664 19.798 1.00 77.81 270 ASP A C 1
ATOM 2132 O O . ASP A 1 270 ? -8.087 -1.967 20.850 1.00 77.81 270 ASP A O 1
ATOM 2136 N N . ASP A 1 271 ? -6.368 -1.008 19.782 1.00 78.75 271 ASP A N 1
ATOM 2137 C CA . ASP A 1 271 ? -5.597 -0.744 21.009 1.00 78.75 271 ASP A CA 1
ATOM 2138 C C . ASP A 1 271 ? -6.398 0.135 21.980 1.00 78.75 271 ASP A C 1
ATOM 2140 O O . ASP A 1 271 ? -6.467 -0.125 23.174 1.00 78.75 271 ASP A O 1
ATOM 2144 N N . ASN A 1 272 ? -7.080 1.165 21.472 1.00 76.75 272 ASN A N 1
ATOM 2145 C CA . ASN A 1 272 ? -7.818 2.097 22.324 1.00 76.75 272 ASN A CA 1
ATOM 2146 C C . ASN A 1 272 ? -9.190 1.551 22.764 1.00 76.75 272 ASN A C 1
ATOM 2148 O O . ASN A 1 272 ? -9.774 2.070 23.716 1.00 76.75 272 ASN A O 1
ATOM 2152 N N . ALA A 1 273 ? -9.736 0.544 22.074 1.00 77.81 273 ALA A N 1
ATOM 2153 C CA . ALA A 1 273 ? -10.928 -0.171 22.520 1.00 77.81 273 ALA A CA 1
ATOM 2154 C C . ALA A 1 273 ? -10.570 -1.262 23.528 1.00 77.81 273 ALA A C 1
ATOM 2156 O O . ALA A 1 273 ? -11.255 -1.353 24.543 1.00 77.81 273 ALA A O 1
ATOM 2157 N N . ASP A 1 274 ? -9.514 -2.036 23.277 1.00 77.25 274 ASP A N 1
ATOM 2158 C CA . ASP A 1 274 ? -9.076 -3.118 24.155 1.00 77.25 274 ASP A CA 1
ATOM 2159 C C . ASP A 1 274 ? -8.479 -2.557 25.447 1.00 77.25 274 ASP A C 1
ATOM 2161 O O . ASP A 1 274 ? -8.986 -2.895 26.513 1.00 77.25 274 ASP A O 1
ATOM 2165 N N . ASP A 1 275 ? -7.529 -1.615 25.391 1.00 79.69 275 ASP A N 1
ATOM 2166 C CA . ASP A 1 275 ? -6.923 -1.041 26.604 1.00 79.69 275 ASP A CA 1
ATOM 2167 C C . ASP A 1 275 ? -7.983 -0.337 27.459 1.00 79.69 275 ASP A C 1
ATOM 2169 O O . ASP A 1 275 ? -8.067 -0.522 28.669 1.00 79.69 275 ASP A O 1
ATOM 2173 N N . ASN A 1 276 ? -8.869 0.442 26.836 1.00 77.06 276 ASN A N 1
ATOM 2174 C CA . ASN A 1 276 ? -9.846 1.229 27.581 1.00 77.06 276 ASN A CA 1
ATOM 2175 C C . ASN A 1 276 ? -11.038 0.390 28.074 1.00 77.06 276 ASN A C 1
ATOM 2177 O O . ASN A 1 276 ? -11.709 0.798 29.026 1.00 77.06 276 ASN A O 1
ATOM 2181 N N . ALA A 1 277 ? -11.330 -0.753 27.440 1.00 78.44 277 ALA A N 1
ATOM 2182 C CA . ALA A 1 277 ? -12.322 -1.709 27.923 1.00 78.44 277 ALA A CA 1
ATOM 2183 C C . ALA A 1 277 ? -11.747 -2.606 29.021 1.00 78.44 277 ALA A C 1
ATOM 2185 O O . ALA A 1 277 ? -12.420 -2.778 30.037 1.00 78.44 277 ALA A O 1
ATOM 2186 N N . ASP A 1 278 ? -10.532 -3.131 28.853 1.00 79.38 278 ASP A N 1
ATOM 2187 C CA . ASP A 1 278 ? -9.888 -3.994 29.842 1.00 79.38 278 ASP A CA 1
ATOM 2188 C C . ASP A 1 278 ? -9.490 -3.207 31.087 1.00 79.38 278 ASP A C 1
ATOM 2190 O O . ASP A 1 278 ? -9.810 -3.662 32.184 1.00 79.38 278 ASP A O 1
ATOM 2194 N N . ASP A 1 279 ? -8.922 -2.004 30.962 1.00 80.06 279 ASP A N 1
ATOM 2195 C CA . ASP A 1 279 ? -8.557 -1.191 32.127 1.00 80.06 279 ASP A CA 1
ATOM 2196 C C . ASP A 1 279 ? -9.808 -0.710 32.871 1.00 80.06 279 ASP A C 1
ATOM 2198 O O . ASP A 1 279 ? -9.915 -0.889 34.083 1.00 80.06 279 ASP A O 1
ATOM 2202 N N . ASN A 1 280 ? -10.833 -0.187 32.177 1.00 75.81 280 ASN A N 1
ATOM 2203 C CA . ASN A 1 280 ? -12.055 0.233 32.877 1.00 75.81 280 ASN A CA 1
ATOM 2204 C C . ASN A 1 280 ? -12.839 -0.938 33.461 1.00 75.81 280 ASN A C 1
ATOM 2206 O O . ASN A 1 280 ? -13.475 -0.757 34.501 1.00 75.81 280 ASN A O 1
ATOM 2210 N N . ALA A 1 281 ? -12.876 -2.095 32.796 1.00 78.69 281 ALA A N 1
ATOM 2211 C CA . ALA A 1 281 ? -13.568 -3.262 33.326 1.00 78.69 281 ALA A CA 1
ATOM 2212 C C . ALA A 1 281 ? -12.783 -3.868 34.488 1.00 78.69 281 ALA A C 1
ATOM 2214 O O . ALA A 1 281 ? -13.388 -4.153 35.515 1.00 78.69 281 ALA A O 1
ATOM 2215 N N . SER A 1 282 ? -11.465 -4.024 34.364 1.00 80.62 282 SER A N 1
ATOM 2216 C CA . SER A 1 282 ? -10.593 -4.515 35.432 1.00 80.62 282 SER A CA 1
ATOM 2217 C C . SER A 1 282 ? -10.677 -3.614 36.650 1.00 80.62 282 SER A C 1
ATOM 2219 O O . SER A 1 282 ? -11.004 -4.104 37.727 1.00 80.62 282 SER A O 1
ATOM 2221 N N . ASP A 1 283 ? -10.452 -2.313 36.484 1.00 81.06 283 ASP A N 1
ATOM 2222 C CA . ASP A 1 283 ? -10.314 -1.402 37.615 1.00 81.06 283 ASP A CA 1
ATOM 2223 C C . ASP A 1 283 ? -11.671 -1.133 38.258 1.00 81.06 283 ASP A C 1
ATOM 2225 O O . ASP A 1 283 ? -11.818 -1.317 39.461 1.00 81.06 283 ASP A O 1
ATOM 2229 N N . ASN A 1 284 ? -12.731 -0.835 37.490 1.00 77.75 284 ASN A N 1
ATOM 2230 C CA . ASN A 1 284 ? -14.038 -0.633 38.126 1.00 77.75 284 ASN A CA 1
ATOM 2231 C C . ASN A 1 284 ? -14.600 -1.909 38.742 1.00 77.75 284 ASN A C 1
ATOM 2233 O O . ASN A 1 284 ? -15.304 -1.807 39.745 1.00 77.75 284 ASN A O 1
ATOM 2237 N N . VAL A 1 285 ? -14.383 -3.086 38.145 1.00 80.75 285 VAL A N 1
ATOM 2238 C CA . VAL A 1 285 ? -14.916 -4.331 38.707 1.00 80.75 285 VAL A CA 1
ATOM 2239 C C . VAL A 1 285 ? -14.080 -4.754 39.903 1.00 80.75 285 VAL A C 1
ATOM 2241 O O . VAL A 1 285 ? -14.671 -5.062 40.931 1.00 80.75 285 VAL A O 1
ATOM 2244 N N . ASN A 1 286 ? -12.749 -4.737 39.825 1.00 80.12 286 ASN A N 1
ATOM 2245 C CA . ASN A 1 286 ? -11.917 -5.117 40.963 1.00 80.12 286 ASN A CA 1
ATOM 2246 C C . ASN A 1 286 ? -12.027 -4.119 42.105 1.00 80.12 286 ASN A C 1
ATOM 2248 O O . ASN A 1 286 ? -12.184 -4.579 43.229 1.00 80.12 286 ASN A O 1
ATOM 2252 N N . ASP A 1 287 ? -12.016 -2.812 41.853 1.00 82.19 287 ASP A N 1
ATOM 2253 C CA . ASP A 1 287 ? -12.084 -1.828 42.933 1.00 82.19 287 ASP A CA 1
ATOM 2254 C C . ASP A 1 287 ? -13.483 -1.811 43.550 1.00 82.19 287 ASP A C 1
ATOM 2256 O O . ASP A 1 287 ? -13.612 -1.956 44.760 1.00 82.19 287 ASP A O 1
ATOM 2260 N N . ASN A 1 288 ? -14.574 -1.780 42.763 1.00 78.88 288 ASN A N 1
ATOM 2261 C CA . ASN A 1 288 ? -15.905 -1.837 43.386 1.00 78.88 288 ASN A CA 1
ATOM 2262 C C . ASN A 1 288 ? -16.183 -3.171 44.067 1.00 78.88 288 ASN A C 1
ATOM 2264 O O . ASN A 1 288 ? -16.859 -3.168 45.091 1.00 78.88 288 ASN A O 1
ATOM 2268 N N . ILE A 1 289 ? -15.773 -4.306 43.495 1.00 82.19 289 ILE A N 1
ATOM 2269 C CA . ILE A 1 289 ? -16.045 -5.604 44.119 1.00 82.19 289 ILE A CA 1
ATOM 2270 C C . ILE A 1 289 ? -15.157 -5.775 45.343 1.00 82.19 289 ILE A C 1
ATOM 2272 O O . ILE A 1 289 ? -15.685 -6.130 46.389 1.00 82.19 289 ILE A O 1
ATOM 2276 N N . ASN A 1 290 ? -13.852 -5.515 45.260 1.00 79.69 290 ASN A N 1
ATOM 2277 C CA . ASN A 1 290 ? -12.988 -5.682 46.423 1.00 79.69 290 ASN A CA 1
ATOM 2278 C C . ASN A 1 290 ? -13.325 -4.680 47.513 1.00 79.69 290 ASN A C 1
ATOM 2280 O O . ASN A 1 290 ? -13.469 -5.122 48.644 1.00 79.69 290 ASN A O 1
ATOM 2284 N N . ASP A 1 291 ? -13.529 -3.403 47.201 1.00 83.31 291 ASP A N 1
ATOM 2285 C CA . ASP A 1 291 ? -13.797 -2.411 48.240 1.00 83.31 291 ASP A CA 1
ATOM 2286 C C . ASP A 1 291 ? -15.204 -2.613 48.810 1.00 83.31 291 ASP A C 1
ATOM 2288 O O . ASP A 1 291 ? -15.354 -2.831 50.007 1.00 83.31 291 ASP A O 1
ATOM 2292 N N . ASN A 1 292 ? -16.264 -2.687 47.988 1.00 79.88 292 ASN A N 1
ATOM 2293 C CA . ASN A 1 292 ? -17.606 -2.847 48.569 1.00 79.88 292 ASN A CA 1
ATOM 2294 C C . ASN A 1 292 ? -17.837 -4.213 49.205 1.00 79.88 292 ASN A C 1
ATOM 2296 O O . ASN A 1 292 ? -18.608 -4.273 50.162 1.00 79.88 292 ASN A O 1
ATOM 2300 N N . ILE A 1 293 ? -17.282 -5.306 48.667 1.00 83.50 293 ILE A N 1
ATOM 2301 C CA . ILE A 1 293 ? -17.506 -6.634 49.251 1.00 83.50 293 ILE A CA 1
ATOM 2302 C C . ILE A 1 293 ? -16.581 -6.849 50.439 1.00 83.50 293 ILE A C 1
ATOM 2304 O O . ILE A 1 293 ? -17.080 -7.298 51.467 1.00 83.50 293 ILE A O 1
ATOM 2308 N N . ASN A 1 294 ? -15.283 -6.538 50.352 1.00 79.38 294 ASN A N 1
ATOM 2309 C CA . ASN A 1 294 ? -14.417 -6.753 51.510 1.00 79.38 294 ASN A CA 1
ATOM 2310 C C . ASN A 1 294 ? -14.752 -5.789 52.635 1.00 79.38 294 ASN A C 1
ATOM 2312 O O . ASN A 1 294 ? -14.822 -6.264 53.762 1.00 79.38 294 ASN A O 1
ATOM 2316 N N . ASP A 1 295 ? -15.035 -4.514 52.364 1.00 83.94 295 ASP A N 1
ATOM 2317 C CA . ASP A 1 295 ? -15.339 -3.576 53.445 1.00 83.94 295 ASP A CA 1
ATOM 2318 C C . ASP A 1 295 ? -16.716 -3.887 54.043 1.00 83.94 295 ASP A C 1
ATOM 2320 O O . ASP A 1 295 ? -16.815 -4.105 55.246 1.00 83.94 295 ASP A O 1
ATOM 2324 N N . ASN A 1 296 ? -17.783 -4.072 53.244 1.00 81.81 296 ASN A N 1
ATOM 2325 C CA . ASN A 1 296 ? -19.084 -4.409 53.849 1.00 81.81 296 ASN A CA 1
ATOM 2326 C C . ASN A 1 296 ? -19.120 -5.796 54.485 1.00 81.81 296 ASN A C 1
ATOM 2328 O O . ASN A 1 296 ? -19.848 -5.975 55.455 1.00 81.81 296 ASN A O 1
ATOM 2332 N N . ILE A 1 297 ? -18.451 -6.813 53.933 1.00 85.69 297 ILE A N 1
ATOM 2333 C CA . ILE A 1 297 ? -18.495 -8.142 54.554 1.00 85.69 297 ILE A CA 1
ATOM 2334 C C . ILE A 1 297 ? -17.589 -8.172 55.775 1.00 85.69 297 ILE A C 1
ATOM 2336 O O . ILE A 1 297 ? -18.037 -8.678 56.800 1.00 85.69 297 ILE A O 1
ATOM 2340 N N . ASN A 1 298 ? -16.364 -7.643 55.710 1.00 82.00 298 ASN A N 1
ATOM 2341 C CA . ASN A 1 298 ? -15.484 -7.678 56.875 1.00 82.00 298 ASN A CA 1
ATOM 2342 C C . ASN A 1 298 ? -15.982 -6.765 57.977 1.00 82.00 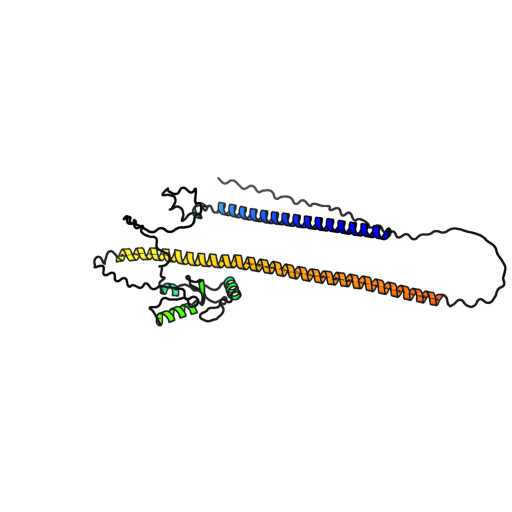298 ASN A C 1
ATOM 2344 O O . ASN A 1 298 ? -16.060 -7.245 59.100 1.00 82.00 298 ASN A O 1
ATOM 2348 N N . ASP A 1 299 ? -16.361 -5.521 57.689 1.00 84.69 299 ASP A N 1
ATOM 2349 C CA . ASP A 1 299 ? -16.792 -4.602 58.744 1.00 84.69 299 ASP A CA 1
ATOM 2350 C C . ASP A 1 299 ? -18.090 -5.111 59.366 1.00 84.69 299 ASP A C 1
ATOM 2352 O O . ASP A 1 299 ? -18.179 -5.308 60.572 1.00 84.69 299 ASP A O 1
ATOM 2356 N N . ASN A 1 300 ? -19.074 -5.487 58.548 1.00 82.81 300 ASN A N 1
ATOM 2357 C CA . ASN A 1 300 ? -20.376 -5.893 59.070 1.00 82.81 300 ASN A CA 1
ATOM 2358 C C . ASN A 1 300 ? -20.356 -7.297 59.710 1.00 82.81 300 ASN A C 1
ATOM 2360 O O . ASN A 1 300 ? -21.171 -7.582 60.586 1.00 82.81 300 ASN A O 1
ATOM 2364 N N . ALA A 1 301 ? -19.447 -8.194 59.302 1.00 83.88 301 ALA A N 1
ATOM 2365 C CA . ALA A 1 301 ? -19.274 -9.487 59.968 1.00 83.88 301 ALA A CA 1
ATOM 2366 C C . ALA A 1 301 ? -18.414 -9.384 61.233 1.00 83.88 301 ALA A C 1
ATOM 2368 O O . ALA A 1 301 ? -18.752 -10.045 62.214 1.00 83.88 301 ALA A O 1
ATOM 2369 N N . ASN A 1 302 ? -17.342 -8.580 61.241 1.00 83.75 302 ASN A N 1
ATOM 2370 C CA . ASN A 1 302 ? -16.529 -8.381 62.445 1.00 83.75 302 ASN A CA 1
ATOM 2371 C C . ASN A 1 302 ? -17.283 -7.591 63.499 1.00 83.75 302 ASN A C 1
ATOM 2373 O O . ASN A 1 302 ? -17.280 -8.010 64.652 1.00 83.75 302 ASN A O 1
ATOM 2377 N N . ASP A 1 303 ? -17.935 -6.493 63.125 1.00 84.56 303 ASP A N 1
ATOM 2378 C CA . ASP A 1 303 ? -18.643 -5.650 64.085 1.00 84.56 303 ASP A CA 1
ATOM 2379 C C . ASP A 1 303 ? -19.787 -6.444 64.715 1.00 84.56 303 ASP A C 1
ATOM 2381 O O . ASP A 1 303 ? -19.889 -6.537 65.932 1.00 84.56 303 ASP A O 1
ATOM 2385 N N . ASN A 1 304 ? -20.569 -7.172 63.913 1.00 82.62 304 ASN A N 1
ATOM 2386 C CA . ASN A 1 304 ? -21.695 -7.950 64.431 1.00 82.62 304 ASN A CA 1
ATOM 2387 C C . ASN A 1 304 ? -21.272 -9.217 65.209 1.00 82.62 304 ASN A C 1
ATOM 2389 O O . ASN A 1 304 ? -22.033 -9.711 66.046 1.00 82.62 304 ASN A O 1
ATOM 2393 N N . ALA A 1 305 ? -20.084 -9.773 64.935 1.00 83.12 305 ALA A N 1
ATOM 2394 C CA . ALA A 1 305 ? -19.526 -10.886 65.707 1.00 83.12 305 ALA A CA 1
ATOM 2395 C C . ALA A 1 305 ? -18.904 -10.414 67.028 1.00 83.12 305 ALA A C 1
ATOM 2397 O O . ALA A 1 305 ? -19.094 -11.079 68.046 1.00 83.12 305 ALA A O 1
ATOM 2398 N N . ASN A 1 306 ? -18.200 -9.279 67.020 1.00 79.25 306 ASN A N 1
ATOM 2399 C CA . ASN A 1 306 ? -17.595 -8.702 68.217 1.00 79.25 306 ASN A CA 1
ATOM 2400 C C . ASN A 1 306 ? -18.655 -8.108 69.147 1.00 79.25 306 ASN A C 1
ATOM 2402 O O . ASN A 1 306 ? -18.618 -8.404 70.338 1.00 79.25 306 ASN A O 1
ATOM 2406 N N . ASP A 1 307 ? -19.642 -7.382 68.619 1.00 81.31 307 ASP A N 1
ATOM 2407 C CA . ASP A 1 307 ? -20.713 -6.795 69.431 1.00 81.31 307 ASP A CA 1
ATOM 2408 C C . ASP A 1 307 ? -21.550 -7.887 70.124 1.00 81.31 307 ASP A C 1
ATOM 2410 O O . ASP A 1 307 ? -21.824 -7.800 71.318 1.00 81.31 307 ASP A O 1
ATOM 2414 N N . ASN A 1 308 ? -21.882 -8.988 69.431 1.00 76.31 308 ASN A N 1
ATOM 2415 C CA . ASN A 1 308 ? -22.602 -10.112 70.056 1.00 76.31 308 ASN A CA 1
ATOM 2416 C C . ASN A 1 308 ? -21.761 -10.919 71.056 1.00 76.31 308 ASN A C 1
ATOM 2418 O O . ASN A 1 308 ? -22.329 -11.565 71.942 1.00 76.31 308 ASN A O 1
ATOM 2422 N N . ALA A 1 309 ? -20.438 -10.969 70.881 1.00 76.88 309 ALA A N 1
ATOM 2423 C CA . ALA A 1 309 ? -19.553 -11.655 71.817 1.00 76.88 309 ALA A CA 1
ATOM 2424 C C . ALA A 1 309 ? -19.390 -10.834 73.105 1.00 76.88 309 ALA A C 1
ATOM 2426 O O . ALA A 1 309 ? -19.562 -11.377 74.197 1.00 76.88 309 ALA A O 1
ATOM 2427 N N . ASP A 1 310 ? -19.160 -9.525 72.976 1.00 74.38 310 ASP A N 1
ATOM 2428 C CA . ASP A 1 310 ? -19.007 -8.620 74.117 1.00 74.38 310 ASP A CA 1
ATOM 2429 C C . ASP A 1 310 ? -20.315 -8.450 74.908 1.00 74.38 310 ASP A C 1
ATOM 2431 O O . ASP A 1 310 ? -20.278 -8.382 76.141 1.00 74.38 310 ASP A O 1
ATOM 2435 N N . ASP A 1 311 ? -21.477 -8.435 74.245 1.00 74.31 311 ASP A N 1
ATOM 2436 C CA . ASP A 1 311 ? -22.767 -8.315 74.937 1.00 74.31 311 ASP A CA 1
ATOM 2437 C C . ASP A 1 311 ? -23.145 -9.591 75.716 1.00 74.31 311 ASP A C 1
ATOM 2439 O O . ASP A 1 311 ? -23.671 -9.497 76.829 1.00 74.31 311 ASP A O 1
ATOM 2443 N N . ASN A 1 312 ? -22.824 -10.787 75.202 1.00 70.88 312 ASN A N 1
ATOM 2444 C CA . ASN A 1 312 ? -23.099 -12.044 75.916 1.00 70.88 312 ASN A CA 1
ATOM 2445 C C . ASN A 1 312 ? -22.174 -12.264 77.120 1.00 70.88 312 ASN A C 1
ATOM 2447 O O . ASN A 1 312 ? -22.630 -12.745 78.159 1.00 70.88 312 ASN A O 1
ATOM 2451 N N . ASP A 1 313 ? -20.900 -11.881 77.025 1.00 67.62 313 ASP A N 1
ATOM 2452 C CA . ASP A 1 313 ? -19.952 -12.047 78.135 1.00 67.62 313 ASP A CA 1
ATOM 2453 C C . ASP A 1 313 ? -20.217 -11.056 79.285 1.00 67.62 313 ASP A C 1
ATOM 2455 O O . ASP A 1 313 ? -19.789 -11.272 80.426 1.00 67.62 313 ASP A O 1
ATOM 2459 N N . ARG A 1 314 ? -20.954 -9.968 79.021 1.00 64.94 314 ARG A N 1
ATOM 2460 C CA . ARG A 1 314 ? -21.209 -8.908 80.003 1.00 64.94 314 ARG A CA 1
ATOM 2461 C C . ARG A 1 314 ? -22.465 -9.120 80.854 1.00 64.94 314 ARG A C 1
ATOM 2463 O O . ARG A 1 314 ? -22.517 -8.574 81.959 1.00 64.94 314 ARG A O 1
ATOM 2470 N N . GLU A 1 315 ? -23.443 -9.914 80.413 1.00 62.44 315 GLU A N 1
ATOM 2471 C CA . GLU A 1 315 ? -24.679 -10.151 81.186 1.00 62.44 315 GLU A CA 1
ATOM 2472 C C . GLU A 1 315 ? -24.610 -11.323 82.186 1.00 62.44 315 GLU A C 1
ATOM 2474 O O . GLU A 1 315 ? -25.409 -11.360 83.125 1.00 62.44 315 GLU A O 1
ATOM 2479 N N . GLU A 1 316 ? -23.646 -12.247 82.090 1.00 60.03 316 GLU A N 1
ATOM 2480 C CA . GLU A 1 316 ? -23.669 -13.474 82.914 1.00 60.03 316 GLU A CA 1
ATOM 2481 C C . GLU A 1 316 ? -22.963 -13.371 84.287 1.00 60.03 316 GLU A C 1
ATOM 2483 O O . GLU A 1 316 ? -22.915 -14.340 85.047 1.00 60.03 316 GLU A O 1
ATOM 2488 N N . ILE A 1 317 ? -22.461 -12.194 84.687 1.00 62.22 317 ILE A N 1
ATOM 2489 C CA . ILE A 1 317 ? -21.787 -12.009 85.990 1.00 62.22 317 ILE A CA 1
ATOM 2490 C C . ILE A 1 317 ? -22.483 -10.942 86.842 1.00 62.22 317 ILE A C 1
ATOM 2492 O O . ILE A 1 317 ? -21.881 -9.962 87.284 1.00 62.22 317 ILE A O 1
ATOM 2496 N N . LEU A 1 318 ? -23.763 -11.152 87.145 1.00 62.62 318 LEU A N 1
ATOM 2497 C CA . LEU A 1 318 ? -24.364 -10.561 88.340 1.00 62.62 318 LEU A CA 1
ATOM 2498 C C . LEU A 1 318 ? -24.455 -11.633 89.436 1.00 62.62 318 LEU A C 1
ATOM 2500 O O . LEU A 1 318 ? -25.156 -12.631 89.264 1.00 62.62 318 LEU A O 1
ATOM 2504 N N . PRO A 1 319 ? -23.746 -11.470 90.571 1.00 63.97 319 PRO A N 1
ATOM 2505 C CA . PRO A 1 319 ? -23.797 -12.440 91.654 1.00 63.97 319 PRO A CA 1
ATOM 2506 C C . PRO A 1 319 ? -25.216 -12.523 92.239 1.00 63.97 319 PRO A C 1
ATOM 2508 O O . PRO A 1 319 ? -25.920 -11.509 92.304 1.00 63.97 319 PRO A O 1
ATOM 2511 N N . PRO A 1 320 ? -25.643 -13.709 92.709 1.00 51.75 320 PRO A N 1
ATOM 2512 C CA . PRO A 1 320 ? -26.982 -13.915 93.237 1.00 51.75 320 PRO A CA 1
ATOM 2513 C C . PRO A 1 320 ? -27.200 -13.020 94.459 1.00 51.75 320 PRO A C 1
ATOM 2515 O O . PRO A 1 320 ? -26.547 -13.176 95.494 1.00 51.75 320 PRO A O 1
ATOM 2518 N N . GLN A 1 321 ? -28.124 -12.067 94.336 1.00 50.31 321 GLN A N 1
ATOM 2519 C CA . GLN A 1 321 ? -28.510 -11.211 95.446 1.00 50.31 321 GLN A CA 1
ATOM 2520 C C . GLN A 1 321 ? -29.299 -12.022 96.474 1.00 50.31 321 GLN A C 1
ATOM 2522 O O . GLN A 1 321 ? -30.437 -12.439 96.258 1.00 50.31 321 GLN A O 1
ATOM 2527 N N . VAL A 1 322 ? -28.656 -12.242 97.616 1.00 50.66 322 VAL A N 1
ATOM 2528 C CA . VAL A 1 322 ? -29.267 -12.801 98.815 1.00 50.66 322 VAL A CA 1
ATOM 2529 C C . VAL A 1 322 ? -30.155 -11.730 99.454 1.00 50.66 322 VAL A C 1
ATOM 2531 O O . VAL A 1 322 ? -29.663 -10.773 100.039 1.00 50.66 322 VAL A O 1
ATOM 2534 N N . GLY A 1 323 ? -31.464 -11.937 99.304 1.00 54.88 323 GLY A N 1
ATOM 2535 C CA . GLY A 1 323 ? -32.562 -11.578 100.205 1.00 54.88 323 GLY A CA 1
ATOM 2536 C C . GLY A 1 323 ? -32.532 -10.237 100.941 1.00 54.88 323 GLY A C 1
ATOM 2537 O O . GLY A 1 323 ? -31.897 -10.130 101.985 1.00 54.88 323 GLY A O 1
ATOM 2538 N N . GLN A 1 324 ? -33.403 -9.311 100.524 1.00 42.91 324 GLN A N 1
ATOM 2539 C CA . GLN A 1 324 ? -34.096 -8.398 101.439 1.00 42.91 324 GLN A CA 1
ATOM 2540 C C . GLN A 1 324 ? -35.569 -8.207 101.039 1.00 42.91 324 GLN A C 1
ATOM 2542 O O . GLN A 1 324 ? -35.937 -8.272 99.869 1.00 42.91 324 GLN A O 1
ATOM 2547 N N . GLU A 1 325 ? -36.381 -8.062 102.084 1.00 43.53 325 GLU A N 1
ATOM 2548 C CA . GLU A 1 325 ? -37.844 -8.031 102.186 1.00 43.53 325 GLU A CA 1
ATOM 2549 C C . GLU A 1 325 ? -38.592 -6.963 101.360 1.00 43.53 325 GLU A C 1
ATOM 2551 O O . GLU A 1 325 ? -38.002 -5.982 100.910 1.00 43.53 325 GLU A O 1
ATOM 2556 N N . PRO A 1 326 ? -39.929 -7.107 101.220 1.00 61.25 326 PRO A N 1
ATOM 2557 C CA . PRO A 1 326 ? -40.766 -6.202 100.447 1.00 61.25 326 PRO A CA 1
ATOM 2558 C C . PRO A 1 326 ? -41.286 -5.030 101.292 1.00 61.25 326 PRO A C 1
ATOM 2560 O O . PRO A 1 326 ? -41.868 -5.240 102.358 1.00 61.25 326 PRO A O 1
ATOM 2563 N N . GLN A 1 327 ? -41.200 -3.805 100.769 1.00 44.25 327 GLN A N 1
ATOM 2564 C CA . GLN A 1 327 ? -42.062 -2.683 101.167 1.00 44.25 327 GLN A CA 1
ATOM 2565 C C . GLN A 1 327 ? -42.356 -1.756 99.965 1.00 44.25 327 GLN A C 1
ATOM 2567 O O . GLN A 1 327 ? -41.621 -1.783 98.978 1.00 44.25 327 GLN A O 1
ATOM 2572 N N . PRO A 1 328 ? -43.473 -1.000 100.003 1.00 58.97 328 PRO A N 1
ATOM 2573 C CA . PRO A 1 328 ? -44.294 -0.765 98.822 1.00 58.97 328 PRO A CA 1
ATOM 2574 C C . PRO A 1 328 ? -44.200 0.656 98.242 1.00 58.97 328 PRO A C 1
ATOM 2576 O O . PRO A 1 328 ? -43.843 1.605 98.930 1.00 58.97 328 PRO A O 1
ATOM 2579 N N . SER A 1 329 ? -44.603 0.739 96.967 1.00 59.47 329 SER A N 1
ATOM 2580 C CA . SER A 1 329 ? -45.267 1.848 96.256 1.00 59.47 329 SER A CA 1
ATOM 2581 C C . SER A 1 329 ? -44.952 3.286 96.674 1.00 59.47 329 SER A C 1
ATOM 2583 O O . SER A 1 329 ? -45.362 3.698 97.752 1.00 59.47 329 SER A O 1
ATOM 2585 N N . LEU A 1 330 ? -44.450 4.091 95.730 1.00 42.19 330 LEU A N 1
ATOM 2586 C CA . LEU A 1 330 ? -44.907 5.468 95.510 1.00 42.19 330 LEU A CA 1
ATOM 2587 C C . LEU A 1 330 ? -44.553 5.909 94.078 1.00 42.19 330 LEU A C 1
ATOM 2589 O O . LEU A 1 330 ? -43.406 5.817 93.646 1.00 42.19 330 LEU A O 1
ATOM 2593 N N . GLU A 1 331 ? -45.584 6.345 93.352 1.00 50.78 331 GLU A N 1
ATOM 2594 C CA . GLU A 1 331 ? -45.510 7.117 92.109 1.00 50.78 331 GLU A CA 1
ATOM 2595 C C . GLU A 1 331 ? -44.571 8.322 92.261 1.00 50.78 331 GLU A C 1
ATOM 2597 O O . GLU A 1 331 ? -44.547 8.913 93.334 1.00 50.78 331 GLU A O 1
ATOM 2602 N N . VAL A 1 332 ? -43.900 8.744 91.182 1.00 44.75 332 VAL A N 1
ATOM 2603 C CA . VAL A 1 332 ? -43.856 10.149 90.721 1.00 44.75 332 VAL A CA 1
ATOM 2604 C C . VAL A 1 332 ? -43.248 10.191 89.311 1.00 44.75 332 VAL A C 1
ATOM 2606 O O . VAL A 1 332 ? -42.144 9.718 89.056 1.00 44.75 332 VAL A O 1
ATOM 2609 N N . SER A 1 333 ? -44.008 10.794 88.401 1.00 57.84 333 SER A N 1
ATOM 2610 C CA . SER A 1 333 ? -43.642 11.233 87.057 1.00 57.84 333 SER A CA 1
ATOM 2611 C C . SER A 1 333 ? -42.408 12.138 87.037 1.00 57.84 333 SER A C 1
ATOM 2613 O O . SER A 1 333 ? -42.345 13.063 87.843 1.00 57.84 333 SER A O 1
ATOM 2615 N N . GLN A 1 334 ? -41.536 12.024 86.027 1.00 46.31 334 GLN A N 1
ATOM 2616 C CA . GLN A 1 334 ? -40.899 13.215 85.455 1.00 46.31 334 GLN A CA 1
ATOM 2617 C C . GLN A 1 334 ? -40.312 12.993 84.059 1.00 46.31 334 GLN A C 1
ATOM 2619 O O . GLN A 1 334 ? -39.545 12.076 83.788 1.00 46.31 334 GLN A O 1
ATOM 2624 N N . SER A 1 335 ? -40.756 13.884 83.184 1.00 49.91 335 SER A N 1
ATOM 2625 C CA . SER A 1 335 ? -40.343 14.140 81.815 1.00 49.91 335 SER A CA 1
ATOM 2626 C C . SER A 1 335 ? -38.902 14.666 81.718 1.00 49.91 335 SER A C 1
ATOM 2628 O O . SER A 1 335 ? -38.374 15.188 82.691 1.00 49.91 335 SER A O 1
ATOM 2630 N N . GLN A 1 336 ? -38.395 14.689 80.476 1.00 50.41 336 GLN A N 1
ATOM 2631 C CA . GLN A 1 336 ? -37.220 15.419 79.955 1.00 50.41 336 GLN A CA 1
ATOM 2632 C C . GLN A 1 336 ? -35.877 14.675 79.979 1.00 50.41 336 GLN A C 1
ATOM 2634 O O . GLN A 1 336 ? -35.211 14.592 81.000 1.00 50.41 336 GLN A O 1
ATOM 2639 N N . LEU A 1 337 ? -35.409 14.282 78.788 1.00 43.47 337 LEU A N 1
ATOM 2640 C CA . LEU A 1 337 ? -34.352 15.015 78.073 1.00 43.47 337 LEU A 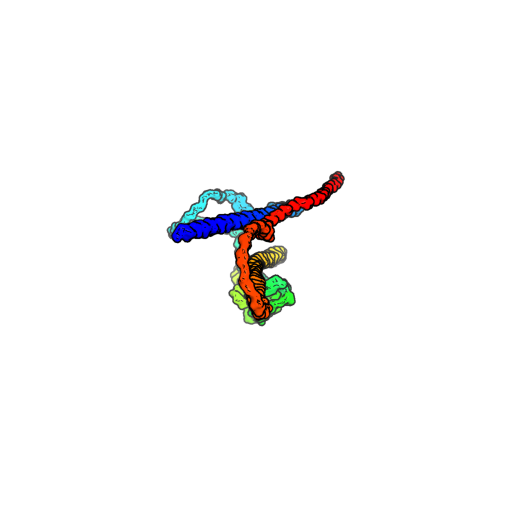CA 1
ATOM 2641 C C . LEU A 1 337 ? -34.200 14.452 76.650 1.00 43.47 337 LEU A C 1
ATOM 2643 O O . LEU A 1 337 ? -33.731 13.340 76.435 1.00 43.47 337 LEU A O 1
ATOM 2647 N N . GLN A 1 338 ? -34.642 15.248 75.673 1.00 51.47 338 GLN A N 1
ATOM 2648 C CA . GLN A 1 338 ? -34.276 15.110 74.267 1.00 51.47 338 GLN A CA 1
ATOM 2649 C C . GLN A 1 338 ? -32.885 15.723 74.071 1.00 51.47 338 GLN A C 1
ATOM 2651 O O . GLN A 1 338 ? -32.714 16.932 74.223 1.00 51.47 338 GLN A O 1
ATOM 2656 N N . SER A 1 339 ? -31.926 14.899 73.668 1.00 42.69 339 SER A N 1
ATOM 2657 C CA . SER A 1 339 ? -30.644 15.316 73.087 1.00 42.69 339 SER A CA 1
ATOM 2658 C C . SER A 1 339 ? -30.341 14.322 71.967 1.00 42.69 339 SER A C 1
ATOM 2660 O O . SER A 1 339 ? -30.236 13.129 72.211 1.00 42.69 339 SER A O 1
ATOM 2662 N N . GLN A 1 340 ? -30.565 14.744 70.722 1.00 48.41 340 GLN A N 1
ATOM 2663 C CA . GLN A 1 340 ? -29.516 15.123 69.768 1.00 48.41 340 GLN A CA 1
ATOM 2664 C C . GLN A 1 340 ? -28.732 13.927 69.222 1.00 48.41 340 GLN A C 1
ATOM 2666 O O . GLN A 1 340 ? -27.903 13.359 69.917 1.00 48.41 340 GLN A O 1
ATOM 2671 N N . SER A 1 341 ? -28.935 13.642 67.935 1.00 41.34 341 SER A N 1
ATOM 2672 C CA . SER A 1 341 ? -27.859 13.338 66.984 1.00 41.34 341 SER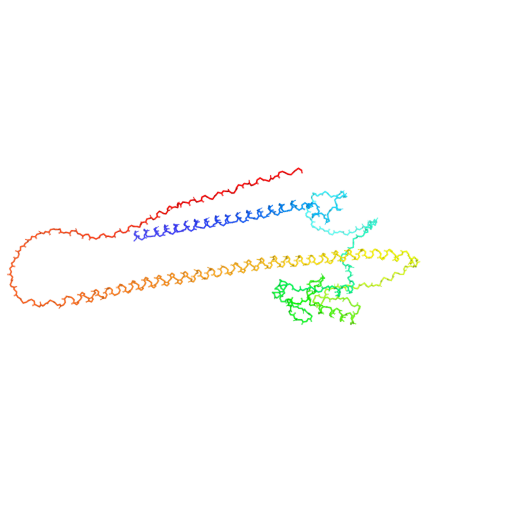 A CA 1
ATOM 2673 C C . SER A 1 341 ? -28.389 13.573 65.571 1.00 41.34 341 SER A C 1
ATOM 2675 O O . SER A 1 341 ? -29.200 12.818 65.043 1.00 41.34 341 SER A O 1
ATOM 2677 N N . GLN A 1 342 ? -27.992 14.718 65.020 1.00 48.19 342 GLN A N 1
ATOM 2678 C CA . GLN A 1 342 ? -28.160 15.114 63.627 1.00 48.19 342 GLN A CA 1
ATOM 2679 C C . GLN A 1 342 ? -27.123 14.385 62.772 1.00 48.19 342 GLN A C 1
ATOM 2681 O O . GLN A 1 342 ? -25.972 14.288 63.184 1.00 48.19 342 GLN A O 1
ATOM 2686 N N . SER A 1 343 ? -27.500 13.968 61.564 1.00 37.50 343 SER A N 1
ATOM 2687 C CA . SER A 1 343 ? -26.594 13.792 60.418 1.00 37.50 343 SER A CA 1
ATOM 2688 C C . SER A 1 343 ? -27.429 13.787 59.132 1.00 37.50 343 SER A C 1
ATOM 2690 O O . SER A 1 343 ? -27.787 12.741 58.604 1.00 37.50 343 SER A O 1
ATOM 2692 N N . GLN A 1 344 ? -27.815 14.977 58.665 1.00 42.12 344 GLN A N 1
ATOM 2693 C CA . GLN A 1 344 ? -28.247 15.198 57.283 1.00 42.12 344 GLN A CA 1
ATOM 2694 C C . GLN A 1 344 ? -27.119 15.945 56.575 1.00 42.12 344 GLN A C 1
ATOM 2696 O O . GLN A 1 344 ? -26.916 17.134 56.810 1.00 42.12 344 GLN A O 1
ATOM 2701 N N . SER A 1 345 ? -26.386 15.235 55.725 1.00 40.28 345 SER A N 1
ATOM 2702 C CA . SER A 1 345 ? -25.390 15.812 54.828 1.00 40.28 345 SER A CA 1
ATOM 2703 C C . SER A 1 345 ? -26.086 16.226 53.531 1.00 40.28 345 SER A C 1
ATOM 2705 O O . SER A 1 345 ? -26.542 15.379 52.766 1.00 40.28 345 SER A O 1
ATOM 2707 N N . GLN A 1 346 ? -26.201 17.535 53.299 1.00 44.84 346 GLN A N 1
ATOM 2708 C CA . GLN A 1 346 ? -26.438 18.093 51.965 1.00 44.84 346 GLN A CA 1
ATOM 2709 C C . GLN A 1 346 ? -25.098 18.198 51.214 1.00 44.84 346 GLN A C 1
ATOM 2711 O O . GLN A 1 346 ? -24.095 18.551 51.838 1.00 44.84 346 GLN A O 1
ATOM 2716 N N . PRO A 1 347 ? -25.061 17.950 49.894 1.00 46.62 347 PRO A N 1
ATOM 2717 C CA . PRO A 1 347 ? -23.851 18.118 49.100 1.00 46.62 347 PRO A CA 1
ATOM 2718 C C . PRO A 1 347 ? -23.589 19.602 48.805 1.00 46.62 347 PRO A C 1
ATOM 2720 O O . PRO A 1 347 ? -24.471 20.326 48.336 1.00 46.62 347 PRO A O 1
ATOM 2723 N N . GLN A 1 348 ? -22.362 20.043 49.083 1.00 39.00 348 GLN A N 1
ATOM 2724 C CA . GLN A 1 348 ? -21.838 21.342 48.670 1.00 39.00 348 GLN A CA 1
ATOM 2725 C C . GLN A 1 348 ? -21.653 21.359 47.146 1.00 39.00 348 GLN A C 1
ATOM 2727 O O . GLN A 1 348 ? -21.038 20.463 46.575 1.00 39.00 348 GLN A O 1
ATOM 2732 N N . GLN A 1 349 ? -22.216 22.375 46.491 1.00 38.97 349 GLN A N 1
ATOM 2733 C CA . GLN A 1 349 ? -21.924 22.708 45.101 1.00 38.97 349 GLN A CA 1
ATOM 2734 C C . GLN A 1 349 ? -20.715 23.644 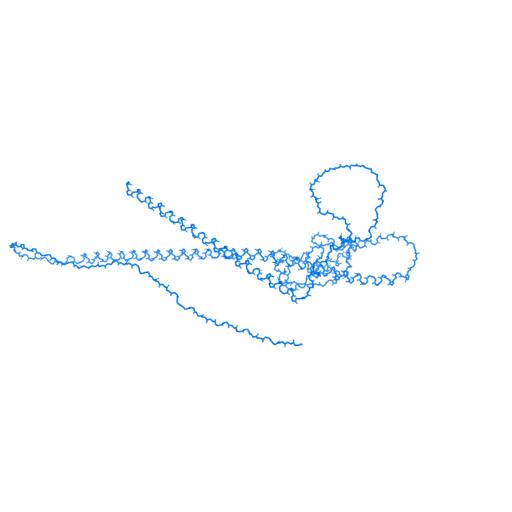45.071 1.00 38.97 349 GLN A C 1
ATOM 2736 O O . GLN A 1 349 ? -20.811 24.799 45.492 1.00 38.97 349 GLN A O 1
ATOM 2741 N N . ASP A 1 350 ? -19.591 23.146 44.564 1.00 37.94 350 ASP A N 1
ATOM 2742 C CA . ASP A 1 350 ? -18.408 23.951 44.284 1.00 37.94 350 ASP A CA 1
ATOM 2743 C C . ASP A 1 350 ? -18.620 24.777 43.010 1.00 37.94 350 ASP A C 1
ATOM 2745 O O . ASP A 1 350 ? -18.614 24.278 41.883 1.00 37.94 350 ASP A O 1
ATOM 2749 N N . HIS A 1 351 ? -18.801 26.082 43.196 1.00 39.66 351 HIS A N 1
ATOM 2750 C CA . HIS A 1 351 ? -18.712 27.074 42.134 1.00 39.66 351 HIS A CA 1
ATOM 2751 C C . HIS A 1 351 ? -17.242 27.449 41.904 1.00 39.66 351 HIS A C 1
ATOM 2753 O O . HIS A 1 351 ? -16.691 28.304 42.598 1.00 39.66 351 HIS A O 1
ATOM 2759 N N . ILE A 1 352 ? -16.611 26.850 40.893 1.00 45.75 352 ILE A N 1
ATOM 2760 C CA . ILE A 1 352 ? -15.307 27.299 40.392 1.00 45.75 352 ILE A CA 1
ATOM 2761 C C . ILE A 1 352 ? -15.532 28.474 39.432 1.00 45.75 352 ILE A C 1
ATOM 2763 O O . ILE A 1 352 ? -16.112 28.328 38.358 1.00 45.75 352 ILE A O 1
ATOM 2767 N N . SER A 1 353 ? -15.058 29.656 39.828 1.00 45.56 353 SER A N 1
ATOM 2768 C CA . SER A 1 353 ? -14.891 30.814 38.942 1.00 45.56 353 SER A CA 1
ATOM 2769 C C . SER A 1 353 ? -13.512 30.756 38.272 1.00 45.56 353 SER A C 1
ATOM 2771 O O . SER A 1 353 ? -12.524 30.606 38.991 1.00 45.56 353 SER A O 1
ATOM 2773 N N . PRO A 1 354 ? -13.383 30.942 36.946 1.00 50.28 354 PRO A N 1
ATOM 2774 C CA . PRO A 1 354 ? -12.083 31.140 36.320 1.00 50.28 354 PRO A CA 1
ATOM 2775 C C . PRO A 1 354 ? -11.738 32.633 36.268 1.00 50.28 354 PRO A C 1
ATOM 2777 O O . PRO A 1 354 ? -12.396 33.434 35.605 1.00 50.28 354 PRO A O 1
ATOM 2780 N N . SER A 1 355 ? -10.671 33.005 36.968 1.00 41.03 355 SER A N 1
ATOM 2781 C CA . SER A 1 355 ? -10.036 34.317 36.886 1.00 41.03 355 SER A CA 1
ATOM 2782 C C . SER A 1 355 ? -8.709 34.233 36.126 1.00 41.03 355 SER A C 1
ATOM 2784 O O . SER A 1 355 ? -7.931 33.313 36.361 1.00 41.03 355 SER A O 1
ATOM 2786 N N . LEU A 1 356 ? -8.438 35.290 35.346 1.00 39.41 356 LEU A N 1
ATOM 2787 C CA . LEU A 1 356 ? -7.143 35.755 34.810 1.00 39.41 356 LEU A CA 1
ATOM 2788 C C . LEU A 1 356 ? -6.797 35.374 33.358 1.00 39.41 356 LEU A C 1
ATOM 2790 O O . LEU A 1 356 ? -5.967 34.517 33.070 1.00 39.41 356 LEU A O 1
ATOM 2794 N N . SER A 1 357 ? -7.350 36.167 32.436 1.00 38.34 357 SER A N 1
ATOM 2795 C CA . SER A 1 357 ? -6.759 36.445 31.125 1.00 38.34 357 SER A CA 1
ATOM 2796 C C . SER A 1 357 ? -5.471 37.263 31.289 1.00 38.34 357 SER A C 1
ATOM 2798 O O . SER A 1 357 ? -5.499 38.388 31.787 1.00 38.34 357 SER A O 1
ATOM 2800 N N . SER A 1 358 ? -4.3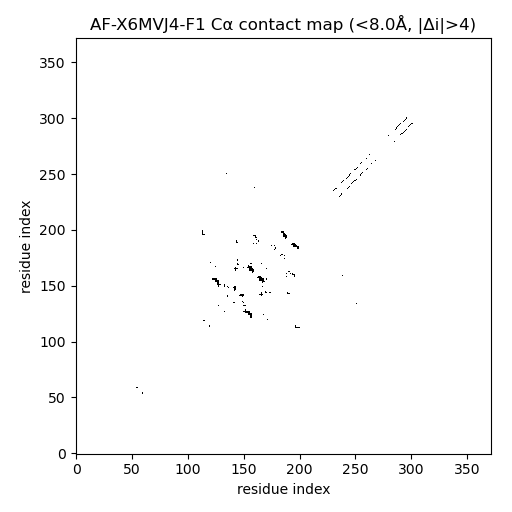46 36.705 30.846 1.00 43.06 358 SER A N 1
ATOM 2801 C CA . SER A 1 358 ? -3.063 37.403 30.737 1.00 43.06 358 SER A CA 1
ATOM 2802 C C . SER A 1 358 ? -2.881 37.871 29.294 1.00 43.06 358 SER A C 1
ATOM 2804 O O . SER A 1 358 ? -2.613 37.073 28.400 1.00 43.06 358 SER A O 1
ATOM 2806 N N . SER A 1 359 ? -3.072 39.169 29.062 1.00 41.59 359 SER A N 1
ATOM 2807 C CA . SER A 1 359 ? -2.850 39.817 27.768 1.00 41.59 359 SER A CA 1
ATOM 2808 C C . SER A 1 359 ? -1.357 39.869 27.427 1.00 41.59 359 SER A C 1
ATOM 2810 O O . SER A 1 359 ? -0.586 40.557 28.094 1.00 41.59 359 SER A O 1
ATOM 2812 N N . LEU A 1 360 ? -0.960 39.182 26.357 1.00 52.97 360 LEU A N 1
ATOM 2813 C CA . LEU A 1 360 ? 0.320 39.379 25.671 1.00 52.97 360 LEU A CA 1
ATOM 2814 C C . LEU A 1 360 ? 0.216 40.588 24.717 1.00 52.97 360 LEU A C 1
ATOM 2816 O O . LEU A 1 360 ? -0.789 40.710 24.012 1.00 52.97 360 LEU A O 1
ATOM 2820 N N . PRO A 1 361 ? 1.218 41.486 24.652 1.00 57.06 361 PRO A N 1
ATOM 2821 C CA . PRO A 1 361 ? 1.197 42.605 23.718 1.00 57.06 361 PRO A CA 1
ATOM 2822 C C . PRO A 1 361 ? 1.587 42.159 22.301 1.00 57.06 361 PRO A C 1
ATOM 2824 O O . PRO A 1 361 ? 2.551 41.420 22.102 1.00 57.06 361 PRO A O 1
ATOM 2827 N N . ALA A 1 362 ? 0.838 42.645 21.311 1.00 56.50 362 ALA A N 1
ATOM 2828 C CA . ALA A 1 362 ? 1.110 42.446 19.891 1.00 56.50 362 ALA A CA 1
ATOM 2829 C C . ALA A 1 362 ? 2.447 43.096 19.463 1.00 56.50 362 ALA A C 1
ATOM 2831 O O . ALA A 1 362 ? 2.762 44.198 19.925 1.00 56.50 362 ALA A O 1
ATOM 2832 N N . PRO A 1 363 ? 3.223 42.475 18.555 1.00 54.59 363 PRO A N 1
ATOM 2833 C CA . PRO A 1 363 ? 4.434 43.080 18.017 1.00 54.59 363 PRO A CA 1
ATOM 2834 C C . PRO A 1 363 ? 4.087 44.214 17.041 1.00 54.59 363 PRO A C 1
ATOM 2836 O O . PRO A 1 363 ? 3.214 44.080 16.183 1.00 54.59 363 PRO A O 1
ATOM 2839 N N . GLN A 1 364 ? 4.781 45.345 17.180 1.00 58.12 364 GLN A N 1
ATOM 2840 C CA . GLN A 1 364 ? 4.640 46.492 16.285 1.00 58.12 364 GLN A CA 1
ATOM 2841 C C . GLN A 1 364 ? 5.215 46.198 14.887 1.00 58.12 364 GLN A C 1
ATOM 2843 O O . GLN A 1 364 ? 6.278 45.579 14.789 1.00 58.12 364 GLN A O 1
ATOM 2848 N N . PRO A 1 365 ? 4.575 46.675 13.804 1.00 54.41 365 PRO A N 1
ATOM 2849 C CA . PRO A 1 365 ? 5.115 46.548 12.458 1.00 54.41 365 PRO A CA 1
ATOM 2850 C C . PRO A 1 365 ? 6.306 47.496 12.265 1.00 54.41 365 PRO A C 1
ATOM 2852 O O . PRO A 1 365 ? 6.180 48.714 12.396 1.00 54.41 365 PRO A O 1
ATOM 2855 N N . GLN A 1 366 ? 7.466 46.927 11.936 1.00 53.00 366 GLN A N 1
ATOM 2856 C CA . GLN A 1 366 ? 8.628 47.681 11.478 1.00 53.00 366 GLN A CA 1
ATOM 2857 C C . GLN A 1 366 ? 8.371 48.217 10.064 1.00 53.00 366 GLN A C 1
ATOM 2859 O O . GLN A 1 366 ? 8.046 47.474 9.141 1.00 53.00 366 GLN A O 1
ATOM 2864 N N . SER A 1 367 ? 8.516 49.529 9.919 1.00 57.75 367 SER A N 1
ATOM 2865 C CA . SER A 1 367 ? 8.512 50.267 8.660 1.00 57.75 367 SER A CA 1
ATOM 2866 C C . SER A 1 367 ? 9.718 49.887 7.794 1.00 57.75 367 SER A C 1
ATOM 2868 O O . SER A 1 367 ? 10.859 50.051 8.226 1.00 57.75 367 SER A O 1
ATOM 2870 N N . LEU A 1 368 ? 9.461 49.427 6.567 1.00 57.47 368 LEU A N 1
ATOM 2871 C CA . LEU A 1 368 ? 10.468 49.284 5.514 1.00 57.47 368 LEU A CA 1
ATOM 2872 C C . LEU A 1 368 ? 10.850 50.666 4.946 1.00 57.47 368 LEU A C 1
ATOM 2874 O O . LEU A 1 368 ? 9.965 51.515 4.802 1.00 57.47 368 LEU A O 1
ATOM 2878 N N . PRO A 1 369 ? 12.129 50.908 4.609 1.00 62.03 369 PRO A N 1
ATOM 2879 C CA . PRO A 1 369 ? 12.537 52.110 3.898 1.00 62.03 369 PRO A CA 1
ATOM 2880 C C . PRO A 1 369 ? 12.146 52.024 2.417 1.00 62.03 369 PRO A C 1
ATOM 2882 O O . PRO A 1 369 ? 12.210 50.962 1.800 1.00 62.03 369 PRO A O 1
ATOM 2885 N N . ALA A 1 370 ? 11.733 53.165 1.869 1.00 58.03 370 ALA A N 1
ATOM 2886 C CA . ALA A 1 370 ? 11.561 53.371 0.440 1.00 58.03 370 ALA A CA 1
ATOM 2887 C C . ALA A 1 370 ? 12.934 53.366 -0.252 1.00 58.03 370 ALA A C 1
ATOM 2889 O O . ALA A 1 370 ? 13.849 54.047 0.215 1.00 58.03 370 ALA A O 1
ATOM 2890 N N . GLU A 1 371 ? 13.057 52.622 -1.349 1.00 52.12 371 GLU A N 1
ATOM 2891 C CA . GLU A 1 371 ? 14.151 52.773 -2.310 1.00 52.12 371 GLU A CA 1
ATOM 2892 C C . GLU A 1 371 ? 13.628 53.500 -3.557 1.00 52.12 371 GLU A C 1
ATOM 2894 O O . GLU A 1 371 ? 12.536 53.189 -4.046 1.00 52.12 371 GLU A O 1
ATOM 2899 N N . ASP A 1 372 ? 14.413 54.493 -3.985 1.00 57.41 372 ASP A N 1
ATOM 2900 C CA . ASP A 1 372 ? 14.343 55.240 -5.250 1.00 57.41 372 ASP A CA 1
ATOM 2901 C C . ASP A 1 372 ? 14.805 54.394 -6.448 1.00 57.41 372 ASP A C 1
ATOM 2903 O O . ASP A 1 372 ? 15.785 53.623 -6.288 1.00 57.41 372 ASP A O 1
#

InterPro domains:
  IPR001841 Zinc finger, RING-type [PF13639] (142-193)
  IPR001841 Zinc finger, RING-type [PS50089] (143-193)
  IPR001841 Zinc finger, RING-type [SM00184] (143-192)
  IPR013083 Zinc finger, RING/FYVE/PHD-type [G3DSA:3.30.40.10] (122-202)

Nearest PDB structures (foldseek):
  6mlc-assembly1_B  TM=5.436E-01  e=2.093E-01  Homo sapiens

Secondary structure (DSSP, 8-state):
-HHHHHHHHHHHHHHHHHHHHHHHHHHHHHHHHHHHHHHHHHHHHHHHHHHHHHHHHTT--GGGTS-SSSTTSSSS-----------------------PPP-------TT--PPPHHHHHHSPPEEPPHHHHHHHHHTT--BTTTTBPP-TT-EEEE-TTT--EEEHHHHHHHHHHHHHH-TTS-EE-TTT--EEE----------PPP--TTTHHHHHHHHHHHHHHHHHHHHHHHHHHHHHHHHHHHHHHHHHHHHHHHHHHHHHHHHHHHHHHHHHHHHHHHHHHHHHHHHHHHHHHHHHHHHHHHHHHHHS-----------------------------PPP-----------PPPPPPPPPPP--

pLDDT: mean 70.96, std 22.07, range [26.08, 98.5]

Organism: Reticulomyxa filosa (NCBI:txid46433)

Mean predicted aligned error: 21.09 Å

Sequence (372 aa):
MHRERTRQVEMERERQERKEKEEKDRSLAEQMHLEEQKQQEDVLNRVVSDLRRGLVQLNVPLNALLNAPLRRAVQNGNININTITFNNNINGDDDENDFGPLRIPGSLSNRDRVLPHDDLIALPGVPVTPLQLKAFRANHIDCRICFEEYNERSLIKVLFTCGCPFHSKCINRWIGIRRTNNPRKALECPVDRNVVLKRDDGNGNDNDNGNDASSQLNNATNSNSADHANVNVHTNVNANVNVNADVNVNANVNVDDDANANNNANDNADDNADDNADDNASDNVNDNINDNINDNINDNANDNANDNADDNDREEILPPQVGQEPQPSLEVSQSQLQSQSQSQSQPQQDHISPSLSSSLPAPQPQSLPAED

Solvent-accessible surface area (backbone atoms only — not comparable to full-atom values): 23791 Å² total; per-residue (Å²): 108,72,72,54,53,53,51,51,53,51,53,51,48,55,54,49,53,49,50,53,48,53,51,51,54,49,52,50,52,55,51,52,53,54,52,50,51,52,51,53,51,52,51,51,55,49,54,55,50,51,51,53,51,54,51,59,74,64,71,58,63,70,74,72,80,76,65,81,93,64,75,84,69,64,78,67,83,82,79,81,93,73,87,84,77,91,78,84,89,83,92,81,88,88,81,89,79,98,70,84,78,81,82,78,86,83,83,83,69,92,86,74,82,58,70,59,70,68,56,66,65,63,51,76,56,44,67,41,48,74,66,57,51,52,54,28,61,77,66,72,52,44,20,86,83,76,71,45,72,78,48,75,84,36,38,33,37,62,43,87,81,73,65,52,60,28,42,34,69,53,51,48,52,51,55,51,53,48,42,74,77,39,72,83,59,62,47,48,41,94,84,81,54,51,69,70,29,65,71,85,74,79,77,72,84,70,89,72,78,90,84,70,83,75,70,52,61,68,54,50,58,55,52,49,54,55,51,50,53,52,47,50,49,54,50,53,48,48,48,50,49,46,50,56,41,53,52,50,46,51,49,47,52,54,50,49,50,53,50,49,50,50,48,57,49,46,52,58,46,50,52,56,48,50,54,56,46,50,50,51,48,48,49,55,48,50,50,51,48,50,50,55,46,49,49,53,48,49,52,55,49,48,51,57,51,50,52,56,49,57,55,58,70,65,65,78,77,69,78,85,82,81,81,83,85,91,83,80,89,80,91,81,91,83,85,90,83,94,77,88,84,88,86,85,84,77,85,82,82,85,84,84,78,92,82,83,88,81,86,79,82,82,85,80,85,82,81,78,81,88,82,134